Protein AF-A0AB74A624-F1 (afdb_monomer_lite)

Secondary structure (DSSP, 8-state):
--EEEEPSS-S-TT-EEEEEEEEEES-EEEEEEEEETTEEGGGGGGGEEEEEEES-SS--HHHHHH-TT--TT---TTEEEEEEEEE--TTT-TTSSPPEEEEEEEES-EEETTTTEEE---BHHHHHHHHHHHTS---GGGB-HHHHHHHHHHHT-EEE-TTS-EEES-B---PPPTTS-HHHHHHHHHHHTT-EEEEETTEEEEE-SS---S-S-EEEGGGB-S--EE-SS--GGG--SEEEEEEEETTTTTEEEEEEEEE-HHHHHHTTS--EEE--BTT---SSHHHHHHHHHHHHHHT---EEEEE-GGGGG--TT-EEEEEEGGGTEEEEEEEEEEEE-SSS-EEEEEEE--GGGG-----PPP--------SSS-PPPPEEEEEEEPSSTTT-SEEEEEEPPSS---EEEEEEEETTEEEEEEEEETT--EEEE--PPSEEEEEEEEEE-SS-BPPPEEEEEEE--PPPP-EEEEEE-SSEEEEEEE-SSS--TT-EEEEEEESSTT--TTTSEEEEEESSEEEESPPTT-EEEEEEEEEETTEEEEEEEEEEE-----HHHHHHTTTHHHHSHHHHHHHHHHHHHH--STTSHHHHHHHHHHHHHHHHHHHHHHHHHHHHHHHHHHHHHHHHHHTSB--TTS-B-TT-EEE-TTS-EEEESSPBPTT--S--TTTEEE--TTTHHHHHHHHHHHHHHHHHHHHHTTS--

Organism: NCBI:txid199201

Structure (mmCIF, N/CA/C/O backbone):
data_AF-A0AB74A624-F1
#
_entry.id   AF-A0AB74A624-F1
#
loop_
_atom_site.group_PDB
_atom_site.id
_atom_site.type_symbol
_atom_site.label_atom_id
_atom_site.label_alt_id
_atom_site.label_comp_id
_atom_site.label_asym_id
_atom_site.label_entity_id
_atom_site.label_seq_id
_atom_site.pdbx_PDB_ins_code
_atom_site.Cartn_x
_atom_site.Cartn_y
_atom_site.Cartn_z
_atom_site.occupancy
_atom_site.B_iso_or_equiv
_atom_site.auth_seq_id
_atom_site.auth_comp_id
_atom_site.auth_asym_id
_atom_site.auth_atom_id
_atom_site.pdbx_PDB_model_num
ATOM 1 N N . MET A 1 1 ? -18.462 10.517 29.630 1.00 73.31 1 MET A N 1
ATOM 2 C CA . MET A 1 1 ? -18.932 10.671 31.026 1.00 73.31 1 MET A CA 1
ATOM 3 C C . MET A 1 1 ? -20.356 11.205 31.012 1.00 73.31 1 MET A C 1
ATOM 5 O O . MET A 1 1 ? -20.598 12.168 30.298 1.00 73.31 1 MET A O 1
ATOM 9 N N . VAL A 1 2 ? -21.293 10.594 31.742 1.00 83.56 2 VAL A N 1
ATOM 10 C CA . VAL A 1 2 ? -22.702 11.052 31.775 1.00 83.56 2 VAL A CA 1
ATOM 11 C C . VAL A 1 2 ? -23.121 11.635 33.120 1.00 83.56 2 VAL A C 1
ATOM 13 O O . VAL A 1 2 ? -24.126 12.336 33.197 1.00 83.56 2 VAL A O 1
ATOM 16 N N . TRP A 1 3 ? -22.376 11.334 34.183 1.00 90.62 3 TRP A N 1
ATOM 17 C CA . TRP A 1 3 ? -22.693 11.786 35.529 1.00 90.62 3 TRP A CA 1
ATOM 18 C C . TRP A 1 3 ? -21.446 11.747 36.417 1.00 90.62 3 TRP A C 1
ATOM 20 O O . TRP A 1 3 ? -20.585 10.883 36.236 1.00 90.62 3 TRP A O 1
ATOM 30 N N . ALA A 1 4 ? -21.370 12.679 37.364 1.00 90.06 4 ALA A N 1
ATOM 31 C CA . ALA A 1 4 ? -20.321 12.760 38.367 1.00 90.06 4 ALA A CA 1
ATOM 32 C C . ALA A 1 4 ? -20.884 13.359 39.664 1.00 90.06 4 ALA A C 1
ATOM 34 O O . ALA A 1 4 ? -21.682 14.297 39.601 1.00 90.06 4 ALA A O 1
ATOM 35 N N . GLN A 1 5 ? -20.454 12.853 40.819 1.00 88.69 5 GLN A N 1
ATOM 36 C CA . GLN A 1 5 ? -20.733 13.470 42.117 1.00 88.69 5 GLN A CA 1
ATOM 37 C C . GLN A 1 5 ? -19.592 13.222 43.097 1.00 88.69 5 GLN A C 1
ATOM 39 O O . GLN A 1 5 ? -19.074 12.110 43.213 1.00 88.69 5 GLN A O 1
ATOM 44 N N . GLU A 1 6 ? -19.240 14.272 43.828 1.00 84.75 6 GLU A N 1
ATOM 45 C CA . GLU A 1 6 ? -18.307 14.221 44.946 1.00 84.75 6 GLU A CA 1
ATOM 46 C C . GLU A 1 6 ? -19.019 13.758 46.221 1.00 84.75 6 GLU A C 1
ATOM 48 O O . GLU A 1 6 ? -20.192 14.066 46.459 1.00 84.75 6 GLU A O 1
ATOM 53 N N . GLN A 1 7 ? -18.298 13.016 47.054 1.00 81.81 7 GLN A N 1
ATOM 54 C CA . GLN A 1 7 ? -18.735 12.674 48.398 1.00 81.81 7 GLN A CA 1
ATOM 55 C C . GLN A 1 7 ? -18.959 13.960 49.209 1.00 81.81 7 GLN A C 1
ATOM 57 O O . GLN A 1 7 ? -18.178 14.904 49.128 1.00 81.81 7 GLN A O 1
ATOM 62 N N . SER A 1 8 ? -20.018 14.015 50.020 1.00 71.44 8 SER A N 1
ATOM 63 C CA . SER A 1 8 ? -20.265 15.178 50.880 1.00 71.44 8 SER A CA 1
ATOM 64 C C . SER A 1 8 ? -19.114 15.370 51.882 1.00 71.44 8 SER A C 1
ATOM 66 O O . SER A 1 8 ? -18.874 14.494 52.714 1.00 71.44 8 SER A O 1
ATOM 68 N N . GLY A 1 9 ? -18.424 16.514 51.818 1.00 71.12 9 GLY A N 1
ATOM 69 C CA . GLY A 1 9 ? -17.194 16.762 52.577 1.00 71.12 9 GLY A CA 1
ATOM 70 C C . GLY A 1 9 ? -16.712 18.217 52.540 1.00 71.12 9 GLY A C 1
ATOM 71 O O . GLY A 1 9 ? -17.469 19.129 52.205 1.00 71.12 9 GLY A O 1
ATOM 72 N N . THR A 1 10 ? -15.455 18.436 52.939 1.00 70.12 10 THR A N 1
ATOM 73 C CA . THR A 1 10 ? -14.782 19.748 52.974 1.00 70.12 10 THR A CA 1
ATOM 74 C C . THR A 1 10 ? -13.927 20.031 51.734 1.00 70.12 10 THR A C 1
ATOM 76 O O . THR A 1 10 ? -13.263 21.065 51.697 1.00 70.12 10 THR A O 1
ATOM 79 N N . LEU A 1 11 ? -13.959 19.160 50.721 1.00 64.44 11 LEU A N 1
ATOM 80 C CA . LEU A 1 11 ? -13.135 19.199 49.507 1.00 64.44 11 LEU A CA 1
ATOM 81 C C . LEU A 1 11 ? -11.636 19.115 49.817 1.00 64.44 11 LEU A C 1
ATOM 83 O O . LEU A 1 11 ? -10.817 19.886 49.319 1.00 64.44 11 LEU A O 1
ATOM 87 N N . THR A 1 12 ? -11.287 18.184 50.704 1.00 67.31 12 THR A N 1
ATOM 88 C CA . THR A 1 12 ? -9.930 17.969 51.226 1.00 67.31 12 THR A CA 1
ATOM 89 C C . THR A 1 12 ? -9.326 16.624 50.800 1.00 67.31 12 THR A C 1
ATOM 91 O O . THR A 1 12 ? -9.980 15.791 50.176 1.00 67.31 12 THR A O 1
ATOM 94 N N . GLU A 1 13 ? -8.038 16.420 51.092 1.00 70.56 13 GLU A N 1
ATOM 95 C CA . GLU A 1 13 ? -7.289 15.205 50.746 1.00 70.56 13 GLU A CA 1
ATOM 96 C C . GLU A 1 13 ? -7.988 13.921 51.227 1.00 70.56 13 GLU A C 1
ATOM 98 O O . GLU A 1 13 ? -8.404 13.819 52.382 1.00 70.56 13 GLU A O 1
ATOM 103 N N . GLY A 1 14 ? -8.113 12.933 50.334 1.00 71.38 14 GLY A N 1
ATOM 104 C CA . GLY A 1 14 ? -8.756 11.651 50.629 1.00 71.38 14 GLY A CA 1
ATOM 105 C C . GLY A 1 14 ? -10.269 11.578 50.386 1.00 71.38 14 GLY A C 1
ATOM 106 O O . GLY A 1 14 ? -10.829 10.493 50.553 1.00 71.38 14 GLY A O 1
ATOM 107 N N . GLU A 1 15 ? -10.924 12.664 49.968 1.00 83.69 15 GLU A N 1
ATOM 108 C CA . GLU A 1 15 ? -12.334 12.639 49.548 1.00 83.69 15 GLU A CA 1
ATOM 109 C C . GLU A 1 15 ? -12.525 11.921 48.206 1.00 83.69 15 GLU A C 1
ATOM 111 O O . GLU A 1 15 ? -11.625 11.895 47.364 1.00 83.69 15 GLU A O 1
ATOM 116 N N . GLN A 1 16 ? -13.689 11.297 48.015 1.00 89.00 16 GLN A N 1
ATOM 117 C CA . GLN A 1 16 ? -13.980 10.503 46.823 1.00 89.00 16 GLN A CA 1
ATOM 118 C C . GLN A 1 16 ? -14.870 11.253 45.835 1.00 89.00 16 GLN A C 1
ATOM 120 O O . GLN A 1 16 ? -15.824 11.925 46.222 1.00 89.00 16 GLN A O 1
ATOM 125 N N . ILE A 1 17 ? -14.601 11.064 44.548 1.00 89.88 17 ILE A N 1
ATOM 126 C CA . ILE A 1 17 ? -15.510 11.414 43.461 1.00 89.88 17 ILE A CA 1
ATOM 127 C C . ILE A 1 17 ? -15.933 10.148 42.723 1.00 89.88 17 ILE A C 1
ATOM 129 O O . ILE A 1 17 ? -15.117 9.271 42.433 1.00 89.88 17 ILE A O 1
ATOM 133 N N . HIS A 1 18 ? -17.222 10.057 42.418 1.00 91.50 18 HIS A N 1
ATOM 134 C CA . HIS A 1 18 ? -17.811 8.954 41.675 1.00 91.50 18 HIS A CA 1
ATOM 135 C C . HIS A 1 18 ? -18.208 9.438 40.285 1.00 91.50 18 HIS A C 1
ATOM 137 O O . HIS A 1 18 ? -18.987 10.378 40.145 1.00 91.50 18 HIS A O 1
ATOM 143 N N . LEU A 1 19 ? -17.680 8.782 39.259 1.00 93.12 19 LEU A N 1
ATOM 144 C CA . LEU A 1 19 ? -17.902 9.067 37.848 1.00 93.12 19 LEU A CA 1
ATOM 145 C C . LEU A 1 19 ? -18.644 7.895 37.210 1.00 93.12 19 LEU A C 1
ATOM 147 O O . LEU A 1 19 ? -18.323 6.734 37.463 1.00 93.12 19 LEU A O 1
ATOM 151 N N . VAL A 1 20 ? -19.613 8.190 36.348 1.00 93.62 20 VAL A N 1
ATOM 152 C CA . VAL A 1 20 ? -20.346 7.176 35.584 1.00 93.62 20 VAL A CA 1
ATOM 153 C C . VAL A 1 20 ? -20.134 7.399 34.092 1.00 93.62 20 VAL A C 1
ATOM 155 O O . VAL A 1 20 ? -20.444 8.460 33.533 1.00 93.62 20 VAL A O 1
ATOM 158 N N . TYR A 1 21 ? -19.624 6.360 33.437 1.00 93.88 21 TYR A N 1
ATOM 159 C CA . TYR A 1 21 ? -19.387 6.299 32.002 1.00 93.88 21 TYR A CA 1
ATOM 160 C C . TYR A 1 21 ? -20.301 5.252 31.381 1.00 93.88 21 TYR A C 1
ATOM 162 O O . TYR A 1 21 ? -20.160 4.066 31.656 1.00 93.88 21 TYR A O 1
ATOM 170 N N . VAL A 1 22 ? -21.238 5.679 30.535 1.00 92.50 22 VAL A N 1
ATOM 171 C CA . VAL A 1 22 ? -22.002 4.746 29.697 1.00 92.50 22 VAL A CA 1
ATOM 172 C C . VAL A 1 22 ? -21.089 4.289 28.568 1.00 92.50 22 VAL A C 1
ATOM 174 O O . VAL A 1 22 ? -20.571 5.132 27.839 1.00 92.50 22 VAL A O 1
ATOM 177 N N . LEU A 1 23 ? -20.887 2.977 28.459 1.00 91.88 23 LEU A N 1
ATOM 178 C CA . LEU A 1 23 ? -20.044 2.373 27.430 1.00 91.88 23 LEU A CA 1
ATOM 179 C C . LEU A 1 23 ? -20.841 2.162 26.145 1.00 91.88 23 LEU A C 1
ATOM 181 O O . LEU A 1 23 ? -20.462 2.642 25.083 1.00 91.88 23 LEU A O 1
ATOM 185 N N . CYS A 1 24 ? -21.972 1.464 26.246 1.00 90.75 24 CYS A N 1
ATOM 186 C CA . CYS A 1 24 ? -22.847 1.206 25.112 1.00 90.75 24 CYS A CA 1
ATOM 187 C C . CYS A 1 24 ? -24.260 0.831 25.570 1.00 90.75 24 CYS A C 1
ATOM 189 O O . CYS A 1 24 ? -24.536 0.612 26.754 1.00 90.75 24 CYS A O 1
ATOM 191 N N . GLU A 1 25 ? -25.164 0.723 24.603 1.00 89.81 25 GLU A N 1
ATOM 192 C CA . GLU A 1 25 ? -26.437 0.039 24.806 1.00 89.81 25 GLU A CA 1
ATOM 193 C C . GLU A 1 25 ? -26.277 -1.488 24.780 1.00 89.81 25 GLU A C 1
ATOM 195 O O . GLU A 1 25 ? -25.408 -2.033 24.096 1.00 89.81 25 GLU A O 1
ATOM 200 N N . GLY A 1 26 ? -27.173 -2.175 25.483 1.00 89.44 26 GLY A N 1
ATOM 201 C CA . GLY A 1 26 ? -27.198 -3.626 25.610 1.00 89.44 26 GLY A CA 1
ATOM 202 C C . GLY A 1 26 ? -26.153 -4.179 26.573 1.00 89.44 26 GLY A C 1
ATOM 203 O O . GLY A 1 26 ? -25.456 -3.438 27.268 1.00 89.44 26 GLY A O 1
ATOM 204 N N . ALA A 1 27 ? -26.094 -5.507 26.635 1.00 91.62 27 ALA A N 1
ATOM 205 C CA . ALA A 1 27 ? -25.082 -6.224 27.393 1.00 91.62 27 ALA A CA 1
ATOM 206 C C . ALA A 1 2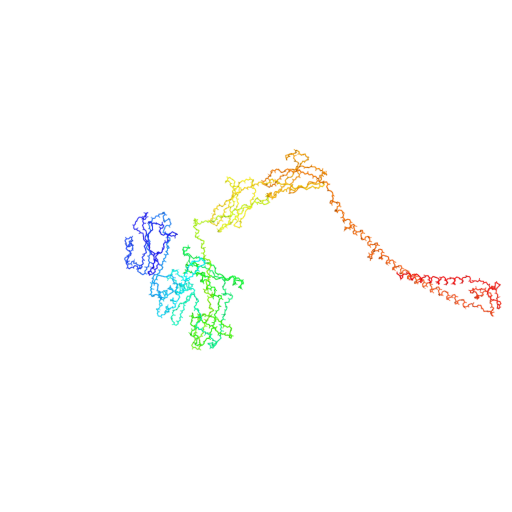7 ? -23.775 -6.307 26.594 1.00 91.62 27 ALA A C 1
ATOM 208 O O . ALA A 1 27 ? -23.797 -6.495 25.376 1.00 91.62 27 ALA A O 1
ATOM 209 N N . ILE A 1 28 ? -22.653 -6.179 27.298 1.00 93.62 28 ILE A N 1
ATOM 210 C CA . ILE A 1 28 ? -21.315 -6.423 26.757 1.00 93.62 28 ILE A CA 1
ATOM 211 C C . ILE A 1 28 ? -20.756 -7.733 27.294 1.00 93.62 28 ILE A C 1
ATOM 213 O O . ILE A 1 28 ? -21.184 -8.210 28.346 1.00 93.62 28 ILE A O 1
ATOM 217 N N . ASP A 1 29 ? -19.790 -8.294 26.579 1.00 94.75 29 ASP A N 1
ATOM 218 C CA . ASP A 1 29 ? -19.087 -9.497 27.003 1.00 94.75 29 ASP A CA 1
ATOM 219 C C . ASP A 1 29 ? -18.128 -9.222 28.166 1.00 94.75 29 ASP A C 1
ATOM 221 O O . ASP A 1 29 ? -18.052 -10.003 29.115 1.00 94.75 29 ASP A O 1
ATOM 225 N N . GLY A 1 30 ? -17.422 -8.090 28.129 1.00 93.12 30 GLY A N 1
ATOM 226 C CA . GLY A 1 30 ? -16.500 -7.733 29.197 1.00 93.12 30 GLY A CA 1
ATOM 227 C C . GLY A 1 30 ? -15.768 -6.417 28.981 1.00 93.12 30 GLY A C 1
ATOM 228 O O . GLY A 1 30 ? -15.732 -5.862 27.886 1.00 93.12 30 GLY A O 1
ATOM 229 N N . LEU A 1 31 ? -15.164 -5.929 30.060 1.00 93.50 31 LEU A N 1
ATOM 230 C CA . LEU A 1 31 ? -14.242 -4.801 30.050 1.00 93.50 31 LEU A CA 1
ATOM 231 C C . LEU A 1 31 ? -12.822 -5.352 30.185 1.00 93.50 31 LEU A C 1
ATOM 233 O O . LEU A 1 31 ? -12.541 -6.052 31.155 1.00 93.50 31 LEU A O 1
ATOM 237 N N . GLU A 1 32 ? -11.962 -5.070 29.210 1.00 91.69 32 GLU A N 1
ATOM 238 C CA . GLU A 1 32 ? -10.592 -5.591 29.180 1.00 91.69 32 GLU A CA 1
ATOM 239 C C . GLU A 1 32 ? -9.625 -4.659 29.896 1.00 91.69 32 GLU A C 1
ATOM 241 O O . GLU A 1 32 ? -8.830 -5.122 30.710 1.00 91.69 32 GLU A O 1
ATOM 246 N N . ASN A 1 33 ? -9.713 -3.351 29.631 1.00 90.94 33 ASN A N 1
ATOM 247 C CA . ASN A 1 33 ? -8.829 -2.378 30.262 1.00 90.94 33 ASN A CA 1
ATOM 248 C C . ASN A 1 33 ? -9.468 -0.993 30.429 1.00 90.94 33 ASN A C 1
ATOM 250 O O . ASN A 1 33 ? -10.399 -0.623 29.707 1.00 90.94 33 ASN A O 1
ATOM 254 N N . ILE A 1 34 ? -8.943 -0.214 31.378 1.00 92.62 34 ILE A N 1
ATOM 255 C CA . ILE A 1 34 ? -9.300 1.195 31.594 1.00 92.62 34 ILE A CA 1
ATOM 256 C C . ILE A 1 34 ? -8.013 2.002 31.725 1.00 92.62 34 ILE A C 1
ATOM 258 O O . ILE A 1 34 ? -7.175 1.687 32.569 1.00 92.62 34 ILE A O 1
ATOM 262 N N . TYR A 1 35 ? -7.908 3.081 30.957 1.00 89.56 35 TYR A N 1
ATOM 263 C CA . TYR A 1 35 ? -6.810 4.037 31.049 1.00 89.56 35 TYR A CA 1
ATOM 264 C C . TYR A 1 35 ? -7.303 5.355 31.646 1.00 89.56 35 TYR A C 1
ATOM 266 O O . TYR A 1 35 ? -8.347 5.868 31.240 1.00 89.56 35 TYR A O 1
ATOM 274 N N . LEU A 1 36 ? -6.539 5.895 32.595 1.00 86.69 36 LEU A N 1
ATOM 275 C CA . LEU A 1 36 ? -6.690 7.237 33.152 1.00 86.69 36 LEU A CA 1
ATOM 276 C C . LEU A 1 36 ? -5.503 8.081 32.665 1.00 86.69 36 LEU A C 1
ATOM 278 O O . LEU A 1 36 ? -4.393 7.985 33.183 1.00 86.69 36 LEU A O 1
ATOM 282 N N . GLY A 1 37 ? -5.730 8.886 31.629 1.00 85.06 37 GLY A N 1
ATOM 283 C CA . GLY A 1 37 ? -4.675 9.511 30.840 1.00 85.06 37 GLY A CA 1
ATOM 284 C C . GLY A 1 37 ? -3.928 8.463 30.013 1.00 85.06 37 GLY A C 1
ATOM 285 O O . GLY A 1 37 ? -4.515 7.793 29.156 1.00 85.06 37 GLY A O 1
ATOM 286 N N . GLU A 1 38 ? -2.632 8.325 30.274 1.00 82.31 38 GLU A N 1
ATOM 287 C CA . GLU A 1 38 ? -1.742 7.358 29.613 1.00 82.31 38 GLU A CA 1
ATOM 288 C C . GLU A 1 38 ? -1.444 6.126 30.484 1.00 82.31 38 GLU A C 1
ATOM 290 O O . GLU A 1 38 ? -0.819 5.179 30.015 1.00 82.31 38 GLU A O 1
ATOM 295 N N . GLU A 1 39 ? -1.911 6.102 31.735 1.00 84.00 39 GLU A N 1
ATOM 296 C CA . GLU A 1 39 ? -1.671 4.997 32.663 1.00 84.00 39 GLU A CA 1
ATOM 297 C C . GLU A 1 39 ? -2.906 4.100 32.821 1.00 84.00 39 GLU A C 1
ATOM 299 O O . GLU A 1 39 ? -4.048 4.565 32.807 1.00 84.00 39 GLU A O 1
ATOM 304 N N . GLU A 1 40 ? -2.688 2.799 33.012 1.00 88.00 40 GLU A N 1
ATOM 305 C CA . GLU A 1 40 ? -3.759 1.864 33.369 1.00 88.00 40 GLU A CA 1
ATOM 306 C C . GLU A 1 40 ? -4.318 2.173 34.759 1.00 88.00 40 GLU A C 1
ATOM 308 O O . GLU A 1 40 ? -3.571 2.464 35.690 1.00 88.00 40 GLU A O 1
ATOM 313 N N . ILE A 1 41 ? -5.629 2.011 34.953 1.00 88.88 41 ILE A N 1
ATOM 314 C CA . ILE A 1 41 ? -6.291 2.292 36.238 1.00 88.88 41 ILE A CA 1
ATOM 315 C C . ILE A 1 41 ? -5.666 1.528 37.420 1.00 88.88 41 ILE A C 1
ATOM 317 O O . ILE A 1 41 ? -5.707 1.998 38.556 1.00 88.88 41 ILE A O 1
ATOM 321 N N . GLY A 1 42 ? -5.048 0.369 37.160 1.00 87.50 42 GLY A N 1
ATOM 322 C CA . GLY A 1 42 ? -4.340 -0.422 38.165 1.00 87.50 42 GLY A CA 1
ATOM 323 C C . GLY A 1 42 ? -3.121 0.281 38.780 1.00 87.50 42 GLY A C 1
ATOM 324 O O . GLY A 1 42 ? -2.818 0.028 39.947 1.00 87.50 42 GLY A O 1
ATOM 325 N N . SER A 1 43 ? -2.454 1.200 38.063 1.00 88.50 43 SER A N 1
ATOM 326 C CA . SER A 1 43 ? -1.285 1.948 38.571 1.00 88.50 43 SER A CA 1
ATOM 327 C C . SER A 1 43 ? -1.641 2.905 39.718 1.00 88.50 43 SER A C 1
ATOM 329 O O . SER A 1 43 ? -0.789 3.279 40.533 1.00 88.50 43 SER A O 1
ATOM 331 N N . PHE A 1 44 ? -2.920 3.275 39.818 1.00 85.94 44 PHE A N 1
ATOM 332 C CA . PHE A 1 44 ? -3.438 4.193 40.825 1.00 85.94 44 PHE A CA 1
ATOM 333 C C . PHE A 1 44 ? -3.722 3.507 42.168 1.00 85.94 44 PHE A C 1
ATOM 335 O O . PHE A 1 44 ? -3.936 4.199 43.161 1.00 85.94 44 PHE A O 1
ATOM 342 N N . GLY A 1 45 ? -3.682 2.173 42.255 1.00 89.12 45 GLY A N 1
ATOM 343 C CA . GLY A 1 45 ? -3.823 1.442 43.519 1.00 89.12 45 GLY A CA 1
ATOM 344 C C . GLY A 1 45 ? -5.103 1.804 44.283 1.00 89.12 45 GLY A C 1
ATOM 345 O O . GLY A 1 45 ? -6.202 1.694 43.756 1.00 89.12 45 GLY A O 1
ATOM 346 N N . GLU A 1 46 ? -4.978 2.255 45.536 1.00 87.81 46 GLU A N 1
ATOM 347 C CA . GLU A 1 46 ? -6.138 2.660 46.353 1.00 87.81 46 GLU A CA 1
ATOM 348 C C . GLU A 1 46 ? -6.810 3.969 45.894 1.00 87.81 46 GLU A C 1
ATOM 350 O O . GLU A 1 46 ? -7.886 4.314 46.389 1.00 87.81 46 GLU A O 1
ATOM 355 N N . PHE A 1 47 ? -6.178 4.717 44.982 1.00 88.06 47 PHE A N 1
ATOM 356 C CA . PHE A 1 47 ? -6.657 6.022 44.533 1.00 88.06 47 PHE A CA 1
ATOM 357 C C . PHE A 1 47 ? -7.673 5.942 43.394 1.00 88.06 47 PHE A C 1
ATOM 359 O O . PHE A 1 47 ? -8.365 6.927 43.139 1.00 88.06 47 PHE A O 1
ATOM 366 N N . ALA A 1 48 ? -7.804 4.787 42.738 1.00 92.50 48 ALA A N 1
ATOM 367 C CA . ALA A 1 48 ? -8.825 4.547 41.729 1.00 92.50 48 ALA A CA 1
ATOM 368 C C . ALA A 1 48 ? -9.421 3.146 41.884 1.00 92.50 48 ALA A C 1
ATOM 370 O O . ALA A 1 48 ? -8.719 2.160 42.073 1.00 92.50 48 ALA A O 1
ATOM 371 N N . SER A 1 49 ? -10.741 3.043 41.776 1.00 93.12 49 SER A N 1
ATOM 372 C CA . SER A 1 49 ? -11.441 1.760 41.708 1.00 93.12 49 SER A CA 1
ATOM 373 C C . SER A 1 49 ? -12.576 1.844 40.705 1.00 93.12 49 SER A C 1
ATOM 375 O O . SER A 1 49 ? -13.085 2.931 40.429 1.00 93.12 49 SER A O 1
ATOM 377 N N . TYR A 1 50 ? -12.996 0.707 40.162 1.00 94.94 50 TYR A N 1
ATOM 378 C CA . TYR A 1 50 ? -14.097 0.670 39.214 1.00 94.94 50 TYR A CA 1
ATOM 379 C C . TYR A 1 50 ? -15.023 -0.522 39.446 1.00 94.94 50 TYR A C 1
ATOM 381 O O . TYR A 1 50 ? -14.675 -1.495 40.110 1.00 94.94 50 TYR A O 1
ATOM 389 N N . GLU A 1 51 ? -16.227 -0.417 38.902 1.00 95.06 51 GLU A N 1
ATOM 390 C CA . GLU A 1 51 ? -17.202 -1.496 38.807 1.00 95.06 51 GLU A CA 1
ATOM 391 C C . GLU A 1 51 ? -17.820 -1.436 37.408 1.00 95.06 51 GLU A C 1
ATOM 393 O O . GLU A 1 51 ? -18.253 -0.367 36.973 1.00 95.06 51 GLU A O 1
ATOM 398 N N . LEU A 1 52 ? -17.853 -2.569 36.702 1.00 94.81 52 LEU A N 1
ATOM 399 C CA . LEU A 1 52 ? -18.622 -2.718 35.470 1.00 94.81 52 LEU A CA 1
ATOM 400 C C . LEU A 1 52 ? -20.045 -3.161 35.824 1.00 94.81 52 LEU A C 1
ATOM 402 O O . LEU A 1 52 ? -20.235 -4.186 36.476 1.00 94.81 52 LEU A O 1
ATOM 406 N N . ILE A 1 53 ? -21.039 -2.416 35.350 1.00 94.69 53 ILE A N 1
ATOM 407 C CA . ILE A 1 53 ? -22.453 -2.737 35.501 1.00 94.69 53 ILE A CA 1
ATOM 408 C C . ILE A 1 53 ? -23.026 -3.029 34.110 1.00 94.69 53 ILE A C 1
ATOM 410 O O . ILE A 1 53 ? -23.068 -2.153 33.245 1.00 94.69 53 ILE A O 1
ATOM 414 N N . VAL A 1 54 ? -23.494 -4.261 33.901 1.00 93.44 54 VAL A N 1
ATOM 415 C CA . VAL A 1 54 ? -24.017 -4.736 32.610 1.00 93.44 54 VAL A CA 1
ATOM 416 C C . VAL A 1 54 ? -25.533 -4.884 32.687 1.00 93.44 54 VAL A C 1
ATOM 418 O O . VAL A 1 54 ? -26.030 -5.702 33.457 1.00 93.44 54 VAL A O 1
ATOM 421 N N . ASN A 1 55 ? -26.259 -4.099 31.886 1.00 90.56 55 ASN A N 1
ATOM 422 C CA . ASN A 1 55 ? -27.720 -4.133 31.742 1.00 90.56 55 ASN A CA 1
ATOM 423 C C . ASN A 1 55 ? -28.494 -4.341 33.069 1.00 90.56 55 ASN A C 1
ATOM 425 O O . ASN A 1 55 ? -29.223 -5.327 33.225 1.00 90.56 55 ASN A O 1
ATOM 429 N N . PRO A 1 56 ? -28.336 -3.438 34.051 1.00 92.88 56 PRO A N 1
ATOM 430 C CA . PRO A 1 56 ? -28.888 -3.633 35.384 1.00 92.88 56 PRO A CA 1
ATOM 431 C C . PRO A 1 56 ? -30.418 -3.544 35.400 1.00 92.88 56 PRO A C 1
ATOM 433 O O . PRO A 1 56 ? -31.036 -2.708 34.733 1.00 92.88 56 PRO A O 1
ATOM 436 N N . THR A 1 57 ? -31.038 -4.374 36.237 1.00 93.12 57 THR A N 1
ATOM 437 C CA . THR A 1 57 ? -32.484 -4.347 36.511 1.00 93.12 57 THR A CA 1
ATOM 438 C C . THR A 1 57 ? -32.840 -3.526 37.750 1.00 93.12 57 THR A C 1
ATOM 440 O O . THR A 1 57 ? -33.972 -3.046 37.864 1.00 93.12 57 THR A O 1
ATOM 443 N N . GLU A 1 58 ? -31.870 -3.331 38.643 1.00 93.50 58 GLU A N 1
ATOM 444 C CA . GLU A 1 58 ? -31.989 -2.629 39.922 1.00 93.50 58 GLU A CA 1
ATOM 445 C C . GLU A 1 58 ? -30.981 -1.478 40.014 1.00 93.50 58 GLU A C 1
ATOM 447 O O . GLU A 1 58 ? -29.963 -1.465 39.322 1.00 93.50 58 GLU A O 1
ATOM 452 N N . VAL A 1 59 ? -31.271 -0.489 40.862 1.00 93.19 59 VAL A N 1
ATOM 453 C CA . VAL A 1 59 ? -30.379 0.658 41.078 1.00 93.19 59 VAL A CA 1
ATOM 454 C C . VAL A 1 59 ? -29.055 0.196 41.695 1.00 93.19 59 VAL A C 1
ATOM 456 O O . VAL A 1 59 ? -29.050 -0.639 42.598 1.00 93.19 59 VAL A O 1
ATOM 459 N N . ASN A 1 60 ? -27.926 0.748 41.235 1.00 92.81 60 ASN A N 1
ATOM 460 C CA . ASN A 1 60 ? -26.617 0.410 41.793 1.00 92.81 60 ASN A CA 1
ATOM 461 C C . ASN A 1 60 ? -26.558 0.802 43.283 1.00 92.81 60 ASN A C 1
ATOM 463 O O . ASN A 1 60 ? -26.641 1.980 43.641 1.00 92.81 60 ASN A O 1
ATOM 467 N N . ALA A 1 61 ? -26.423 -0.205 44.150 1.00 92.44 61 ALA A N 1
ATOM 468 C CA . ALA A 1 61 ? -26.476 -0.027 45.598 1.00 92.44 61 ALA A CA 1
ATOM 469 C C . ALA A 1 61 ? -25.330 0.849 46.127 1.00 92.44 61 ALA A C 1
ATOM 471 O O . ALA A 1 61 ? -25.526 1.606 47.076 1.00 92.44 61 ALA A O 1
ATOM 472 N N . PHE A 1 62 ? -24.153 0.779 45.498 1.00 91.62 62 PHE A N 1
ATOM 473 C CA . PHE A 1 62 ? -22.995 1.570 45.899 1.00 91.62 62 PHE A CA 1
ATOM 474 C C . PHE A 1 62 ? -23.200 3.057 45.601 1.00 91.62 62 PHE A C 1
ATOM 476 O O . PHE A 1 62 ? -23.007 3.881 46.491 1.00 91.62 62 PHE A O 1
ATOM 483 N N . LEU A 1 63 ? -23.627 3.408 44.386 1.00 90.69 63 LEU A N 1
ATOM 484 C CA . LEU A 1 63 ? -23.932 4.795 44.026 1.00 90.69 63 LEU A CA 1
ATOM 485 C C . LEU A 1 63 ? -25.054 5.349 44.904 1.00 90.69 63 LEU A C 1
ATOM 487 O O . LEU A 1 63 ? -24.923 6.434 45.450 1.00 90.69 63 LEU A O 1
ATOM 491 N N . LYS A 1 64 ? -26.110 4.568 45.151 1.00 90.81 64 LYS A N 1
ATOM 492 C CA . LYS A 1 64 ? -27.197 4.975 46.052 1.00 90.81 64 LYS A CA 1
ATOM 493 C C . LYS A 1 64 ? -26.729 5.240 47.491 1.00 90.81 64 LYS A C 1
ATOM 495 O O . LYS A 1 64 ? -27.282 6.104 48.163 1.00 90.81 64 LYS A O 1
ATOM 500 N N . ALA A 1 65 ? -25.750 4.482 47.984 1.00 89.56 65 ALA A N 1
ATOM 501 C CA . ALA A 1 65 ? -25.239 4.635 49.344 1.00 89.56 65 ALA A CA 1
ATOM 502 C C . ALA A 1 65 ? -24.251 5.804 49.493 1.00 89.56 65 ALA A C 1
ATOM 504 O O . ALA A 1 65 ? -24.207 6.418 50.556 1.00 89.56 65 ALA A O 1
ATOM 505 N N . ASN A 1 66 ? -23.465 6.100 48.453 1.00 87.50 66 ASN A N 1
ATOM 506 C CA . ASN A 1 66 ? -22.363 7.067 48.521 1.00 87.50 66 ASN A CA 1
ATOM 507 C C . ASN A 1 66 ? -22.665 8.404 47.823 1.00 87.50 66 ASN A C 1
ATOM 509 O O . ASN A 1 66 ? -21.920 9.365 47.999 1.00 87.50 66 ASN A O 1
ATOM 513 N N . CYS A 1 67 ? -23.750 8.494 47.050 1.00 87.81 67 CYS A N 1
ATOM 514 C CA . CYS A 1 67 ? -24.085 9.665 46.247 1.00 87.81 67 CYS A CA 1
ATOM 515 C C . CYS A 1 67 ? -25.507 10.150 46.550 1.00 87.81 67 CYS A C 1
ATOM 517 O O . CYS A 1 67 ? -26.485 9.466 46.249 1.00 87.81 67 CYS A O 1
ATOM 519 N N . GLN A 1 68 ? -25.631 11.348 47.129 1.00 85.50 68 GLN A N 1
ATOM 520 C CA . GLN A 1 68 ? -26.915 11.878 47.600 1.00 85.50 68 GLN A CA 1
ATOM 521 C C . GLN A 1 68 ? -27.910 12.151 46.462 1.00 85.50 68 GLN A C 1
ATOM 523 O O . GLN A 1 68 ? -29.119 12.011 46.658 1.00 85.50 68 GLN A O 1
ATOM 528 N N . ASP A 1 69 ? -27.418 12.520 45.278 1.00 89.62 69 ASP A N 1
ATOM 529 C CA . ASP A 1 69 ? -28.274 12.875 44.143 1.00 89.62 69 ASP A CA 1
ATOM 530 C C . ASP A 1 69 ? -28.645 11.671 43.268 1.00 89.62 69 ASP A C 1
ATOM 532 O O . ASP A 1 69 ? -29.434 11.824 42.329 1.00 89.62 69 ASP A O 1
ATOM 536 N N . TRP A 1 70 ? -28.119 10.475 43.569 1.00 90.50 70 TRP A N 1
ATOM 537 C CA . TRP A 1 70 ? -28.424 9.255 42.825 1.00 90.50 70 TRP A CA 1
ATOM 538 C C . TRP A 1 70 ? -29.783 8.670 43.239 1.00 90.50 70 TRP A C 1
ATOM 540 O O . TRP A 1 70 ? -29.983 8.190 44.354 1.00 90.50 70 TRP A O 1
ATOM 550 N N . LYS A 1 71 ? -30.750 8.710 42.321 1.00 90.56 71 LYS A N 1
ATOM 551 C CA . LYS A 1 71 ? -32.157 8.349 42.544 1.00 90.56 71 LYS A CA 1
ATOM 552 C C . LYS A 1 71 ? -32.437 6.888 42.205 1.00 90.56 71 LYS A C 1
ATOM 554 O O . LYS A 1 71 ? -31.832 6.313 41.306 1.00 90.56 71 LYS A O 1
ATOM 559 N N . ASP A 1 72 ? -33.493 6.339 42.804 1.00 90.00 72 ASP A N 1
ATOM 560 C CA . ASP A 1 72 ? -33.999 4.986 42.509 1.00 90.00 72 ASP A CA 1
ATOM 561 C C . ASP A 1 72 ? -34.413 4.772 41.044 1.00 90.00 72 ASP A C 1
ATOM 563 O O . ASP A 1 72 ? -34.468 3.641 40.565 1.00 90.00 72 ASP A O 1
ATOM 567 N N . SER A 1 73 ? -34.700 5.852 40.314 1.00 91.19 73 SER A N 1
ATOM 568 C CA . SER A 1 73 ? -35.004 5.797 38.883 1.00 91.19 73 SER A CA 1
ATOM 569 C C . SER A 1 73 ? -33.758 5.700 37.991 1.00 91.19 73 SER A C 1
ATOM 571 O O . SER A 1 73 ? -33.884 5.315 36.828 1.00 91.19 73 SER A O 1
ATOM 573 N N . GLN A 1 74 ? -32.561 6.013 38.501 1.00 90.94 74 GLN A N 1
ATOM 574 C CA . GLN A 1 74 ? -31.298 6.005 37.751 1.00 90.94 74 GLN A CA 1
ATOM 575 C C . GLN A 1 74 ? -30.676 4.604 37.742 1.00 90.94 74 GLN A C 1
ATOM 577 O O . GLN A 1 74 ? -29.619 4.346 38.309 1.00 90.94 74 GLN A O 1
ATOM 582 N N . ILE A 1 75 ? -31.379 3.672 37.104 1.00 91.25 75 ILE A N 1
ATOM 583 C CA . ILE A 1 75 ? -30.964 2.266 37.023 1.00 91.25 75 ILE A CA 1
ATOM 584 C C . ILE A 1 75 ? -29.958 2.059 35.885 1.00 91.25 75 ILE A C 1
ATOM 586 O O . ILE A 1 75 ? -28.956 1.379 36.072 1.00 91.25 75 ILE A O 1
ATOM 590 N N . GLY A 1 76 ? -30.207 2.670 34.720 1.00 89.56 76 GLY A N 1
ATOM 591 C CA . GLY A 1 76 ? -29.439 2.414 33.494 1.00 89.56 76 GLY A CA 1
ATOM 592 C C . GLY A 1 76 ? -29.911 1.175 32.720 1.00 89.56 76 GLY A C 1
ATOM 593 O O . GLY A 1 76 ? -29.100 0.482 32.118 1.00 89.56 76 GLY A O 1
ATOM 594 N N . ARG A 1 77 ? -31.218 0.872 32.743 1.00 91.50 77 ARG A N 1
ATOM 595 C CA . ARG A 1 77 ? -31.800 -0.278 32.024 1.00 91.50 77 ARG A CA 1
ATOM 596 C C . ARG A 1 77 ? -31.461 -0.229 30.534 1.00 91.50 77 ARG A C 1
ATOM 598 O O . ARG A 1 77 ? -31.636 0.811 29.904 1.00 91.50 77 ARG A O 1
ATOM 605 N N . GLY A 1 78 ? -31.047 -1.362 29.972 1.00 90.31 78 GLY A N 1
ATOM 606 C CA . GLY A 1 78 ? -30.673 -1.469 28.563 1.00 90.31 78 GLY A CA 1
ATOM 607 C C . GLY A 1 78 ? -29.312 -0.860 28.229 1.00 90.31 78 GLY A C 1
ATOM 608 O O . GLY A 1 78 ? -28.990 -0.763 27.049 1.00 90.31 78 GLY A O 1
ATOM 609 N N . LEU A 1 79 ? -28.519 -0.452 29.224 1.00 92.31 79 LEU A N 1
ATOM 610 C CA . LEU A 1 79 ? -27.182 0.110 29.044 1.00 92.31 79 LEU A CA 1
ATOM 611 C C . LEU A 1 79 ? -26.148 -0.702 29.824 1.00 92.31 79 LEU A C 1
ATOM 613 O O . LEU A 1 79 ? -26.446 -1.257 30.883 1.00 92.31 79 LEU A O 1
ATOM 617 N N . SER A 1 80 ? -24.918 -0.703 29.327 1.00 94.25 80 SER A N 1
ATOM 618 C CA . SER A 1 80 ? -23.740 -1.101 30.094 1.00 94.25 80 SER A CA 1
ATOM 619 C C . SER A 1 80 ? -22.936 0.145 30.442 1.00 94.25 80 SER A C 1
ATOM 621 O O . SER A 1 80 ? -22.644 0.972 29.573 1.00 94.25 80 SER A O 1
ATOM 623 N N . TYR A 1 81 ? -22.604 0.311 31.718 1.00 94.62 81 TYR A N 1
ATOM 624 C CA . TYR A 1 81 ? -21.847 1.460 32.204 1.00 94.62 81 TYR A CA 1
ATOM 625 C C . TYR A 1 81 ? -20.806 1.046 33.234 1.00 94.62 81 TYR A C 1
ATOM 627 O O . TYR A 1 81 ? -20.945 0.041 33.926 1.00 94.62 81 TYR A O 1
ATOM 635 N N . VAL A 1 82 ? -19.760 1.853 33.346 1.00 95.75 82 VAL A N 1
ATOM 636 C CA . VAL A 1 82 ? -18.713 1.693 34.348 1.00 95.75 82 VAL A CA 1
ATOM 637 C C . VAL A 1 82 ? -18.837 2.819 35.354 1.00 95.75 82 VAL A C 1
ATOM 639 O O . VAL A 1 82 ? -18.930 3.997 34.995 1.00 95.75 82 VAL A O 1
ATOM 642 N N . ARG A 1 83 ? -18.834 2.443 36.628 1.00 94.00 83 ARG A N 1
ATOM 643 C CA . ARG A 1 83 ? -18.642 3.367 37.737 1.00 94.00 83 ARG A CA 1
ATOM 644 C C . ARG A 1 83 ? -17.155 3.417 38.054 1.00 94.00 83 ARG A C 1
ATOM 646 O O . ARG A 1 83 ? -16.584 2.383 38.379 1.00 94.00 83 ARG A O 1
ATOM 653 N N . ILE A 1 84 ? -16.558 4.600 38.032 1.00 94.69 84 ILE A N 1
ATOM 654 C CA . ILE A 1 84 ? -15.188 4.841 38.494 1.00 94.69 84 ILE A CA 1
ATOM 655 C C . ILE A 1 84 ? -15.254 5.689 39.759 1.00 94.69 84 ILE A C 1
ATOM 657 O O . ILE A 1 84 ? -15.946 6.700 39.794 1.00 94.69 84 ILE A O 1
ATOM 661 N N . THR A 1 85 ? -14.538 5.282 40.796 1.00 93.00 85 THR A N 1
ATOM 662 C CA . THR A 1 85 ? -14.358 6.058 42.021 1.00 93.00 85 THR A CA 1
ATOM 663 C C . THR A 1 85 ? -12.901 6.481 42.109 1.00 93.00 85 THR A C 1
ATOM 665 O O . THR A 1 85 ? -12.026 5.615 42.144 1.00 93.00 85 THR A O 1
ATOM 668 N N . LEU A 1 86 ? -12.647 7.787 42.175 1.00 91.50 86 LEU A N 1
ATOM 669 C CA . LEU A 1 86 ? -11.313 8.354 42.371 1.00 91.50 86 LEU A CA 1
ATOM 670 C C . LEU A 1 86 ? -11.227 8.979 43.764 1.00 91.50 86 LEU A C 1
ATOM 672 O O . LEU A 1 86 ? -12.141 9.686 44.182 1.00 91.50 86 LEU A O 1
ATOM 676 N N . LYS A 1 87 ? -10.135 8.726 44.483 1.00 90.12 87 LYS A N 1
ATOM 677 C CA . LYS A 1 87 ? -9.843 9.317 45.795 1.00 90.12 87 LYS A CA 1
ATOM 678 C C . LYS A 1 87 ? -8.843 10.453 45.606 1.00 90.12 87 LYS A C 1
ATOM 680 O O . LYS A 1 87 ? -7.737 10.217 45.128 1.00 90.12 87 LYS A O 1
ATOM 685 N N . TYR A 1 88 ? -9.220 11.673 45.973 1.00 83.94 88 TYR A N 1
ATOM 686 C CA . TYR A 1 88 ? -8.426 12.867 45.709 1.00 83.94 88 TYR A CA 1
ATOM 687 C C . TYR A 1 88 ? -7.034 12.795 46.355 1.00 83.94 88 TYR A C 1
ATOM 689 O O . TYR A 1 88 ? -6.894 12.569 47.560 1.00 83.94 88 TYR A O 1
ATOM 697 N N . SER A 1 89 ? -6.013 13.024 45.527 1.00 80.50 89 SER A N 1
ATOM 698 C CA . SER A 1 89 ? -4.602 13.152 45.888 1.00 80.50 89 SER A CA 1
ATOM 699 C C . SER A 1 89 ? -3.939 14.098 44.890 1.00 80.50 89 SER A C 1
ATOM 701 O O . SER A 1 89 ? -3.981 13.853 43.683 1.00 80.50 89 SER A O 1
ATOM 703 N N . ALA A 1 90 ? -3.309 15.166 45.383 1.00 74.81 90 ALA A N 1
ATOM 704 C CA . ALA A 1 90 ? -2.615 16.136 44.532 1.00 74.81 90 ALA A CA 1
ATOM 705 C C . ALA A 1 90 ? -1.382 15.535 43.828 1.00 74.81 90 ALA A C 1
ATOM 707 O O . ALA A 1 90 ? -0.966 16.034 42.787 1.00 74.81 90 ALA A O 1
ATOM 708 N N . GLU A 1 91 ? -0.813 14.460 44.382 1.00 77.00 91 GLU A N 1
ATOM 709 C CA . GLU A 1 91 ? 0.313 13.735 43.786 1.00 77.00 91 GLU A CA 1
ATOM 710 C C . GLU A 1 91 ? -0.139 12.851 42.618 1.00 77.00 91 GLU A C 1
ATOM 712 O O . GLU A 1 91 ? 0.518 12.819 41.581 1.00 77.00 91 GLU A O 1
ATOM 717 N N . LYS A 1 92 ? -1.272 12.151 42.767 1.00 76.94 92 LYS A N 1
ATOM 718 C CA . LYS A 1 92 ? -1.798 11.239 41.736 1.00 76.94 92 LYS A CA 1
ATOM 719 C C . LYS A 1 92 ? -2.640 11.932 40.671 1.00 76.94 92 LYS A C 1
ATOM 721 O O . LYS A 1 92 ? -2.715 11.442 39.550 1.00 76.94 92 LYS A O 1
ATOM 726 N N . PHE A 1 93 ? -3.242 13.070 41.000 1.00 80.75 93 PHE A N 1
ATOM 727 C CA . PHE A 1 93 ? -4.104 13.835 40.099 1.00 80.75 93 PHE A CA 1
ATOM 728 C C . PHE A 1 93 ? -3.663 15.311 40.016 1.00 80.75 93 PHE A C 1
ATOM 730 O O . PHE A 1 93 ? -4.460 16.210 40.298 1.00 80.75 93 PHE A O 1
ATOM 737 N N . PRO A 1 94 ? -2.403 15.604 39.627 1.00 74.88 94 PRO A N 1
ATOM 738 C CA . PRO A 1 94 ? -1.844 16.963 39.656 1.00 74.88 94 PRO A CA 1
ATOM 739 C C . PRO A 1 94 ? -2.529 17.926 38.675 1.00 74.88 94 PRO A C 1
ATOM 741 O O . PRO A 1 94 ? -2.488 19.141 38.860 1.00 74.88 94 PRO A O 1
ATOM 744 N N . SER A 1 95 ? -3.164 17.390 37.631 1.00 79.94 95 SER A N 1
ATOM 745 C CA . SER A 1 95 ? -3.887 18.147 36.601 1.00 79.94 95 SER A CA 1
ATOM 746 C C . SER A 1 95 ? -5.409 17.987 36.695 1.00 79.94 95 SER A C 1
ATOM 748 O O . SER A 1 95 ? -6.121 18.353 35.764 1.00 79.94 95 SER A O 1
ATOM 750 N N . GLY A 1 96 ? -5.918 17.459 37.814 1.00 81.38 96 GLY A N 1
ATOM 751 C CA . GLY A 1 96 ? -7.334 17.138 37.992 1.00 81.38 96 GLY A CA 1
ATOM 752 C C . GLY A 1 96 ? -7.699 15.742 37.481 1.00 81.38 96 GLY A C 1
ATOM 753 O O . GLY A 1 96 ? -6.857 14.846 37.447 1.00 81.38 96 GLY A O 1
ATOM 754 N N . ILE A 1 97 ? -8.973 15.549 37.128 1.00 83.56 97 ILE A N 1
ATOM 755 C CA . ILE A 1 97 ? -9.512 14.256 36.679 1.00 83.56 97 ILE A CA 1
ATOM 756 C C . ILE A 1 97 ? -8.906 13.902 35.308 1.00 83.56 97 ILE A C 1
ATOM 758 O O . ILE A 1 97 ? -9.123 14.659 34.359 1.00 83.56 97 ILE A O 1
ATOM 762 N N . PRO A 1 98 ? -8.178 12.777 35.176 1.00 84.75 98 PRO A N 1
ATOM 763 C CA . PRO A 1 98 ? -7.598 12.362 33.901 1.00 84.75 98 PRO A CA 1
ATOM 764 C C . PRO A 1 98 ? -8.665 11.974 32.871 1.00 84.75 98 PRO A C 1
ATOM 766 O O . PRO A 1 98 ? -9.758 11.524 33.232 1.00 84.75 98 PRO A O 1
ATOM 769 N N . ASP A 1 99 ? -8.326 12.082 31.584 1.00 87.56 99 ASP A N 1
ATOM 770 C CA . ASP A 1 99 ? -9.178 11.553 30.517 1.00 87.56 99 ASP A CA 1
ATOM 771 C C . ASP A 1 99 ? -9.321 10.032 30.648 1.00 87.56 99 ASP A C 1
ATOM 773 O O . ASP A 1 99 ? -8.361 9.337 30.969 1.00 87.56 99 ASP A O 1
ATOM 777 N N . THR A 1 100 ? -10.526 9.503 30.448 1.00 89.62 100 THR A N 1
ATOM 778 C CA . THR A 1 100 ? -10.817 8.087 30.704 1.00 89.62 100 THR A CA 1
ATOM 779 C C . THR A 1 100 ? -11.127 7.359 29.406 1.00 89.62 100 THR A C 1
ATOM 781 O O . THR A 1 100 ? -12.115 7.671 28.738 1.00 89.62 100 THR A O 1
ATOM 784 N N . ARG A 1 101 ? -10.336 6.329 29.092 1.00 90.94 101 ARG A N 1
ATOM 785 C CA . ARG A 1 101 ? -10.515 5.470 27.911 1.00 90.94 101 ARG A CA 1
ATOM 786 C C . ARG A 1 101 ? -10.776 4.026 28.325 1.00 90.94 101 ARG A C 1
ATOM 788 O O . ARG A 1 101 ? -10.271 3.567 29.348 1.00 90.94 101 ARG A O 1
ATOM 795 N N . PHE A 1 102 ? -11.561 3.312 27.523 1.00 91.94 102 PHE A N 1
ATOM 796 C CA . PHE A 1 102 ? -11.995 1.944 27.808 1.00 91.94 102 PHE A CA 1
ATOM 797 C C . PHE A 1 102 ? -11.665 1.032 26.634 1.00 91.94 102 PHE A C 1
ATOM 799 O O . PHE A 1 102 ? -12.005 1.350 25.497 1.00 91.94 102 PHE A O 1
ATOM 806 N N . VAL A 1 103 ? -11.076 -0.122 26.934 1.00 92.00 103 VAL A N 1
ATOM 807 C CA . VAL A 1 103 ? -10.951 -1.241 25.998 1.00 92.00 103 VAL A CA 1
ATOM 808 C C . VAL A 1 103 ? -11.965 -2.286 26.425 1.00 92.00 103 VAL A C 1
ATOM 810 O O . VAL A 1 103 ? -11.942 -2.751 27.566 1.00 92.00 103 VAL A O 1
ATOM 813 N N . LEU A 1 104 ? -12.902 -2.610 25.541 1.00 92.06 104 LEU A N 1
ATOM 814 C CA . LEU A 1 104 ? -14.028 -3.483 25.850 1.00 92.06 104 LEU A CA 1
ATOM 815 C C . LEU A 1 104 ? -14.178 -4.572 24.797 1.00 92.06 104 LEU A C 1
ATOM 817 O O . LEU A 1 104 ? -14.000 -4.330 23.606 1.00 92.06 104 LEU A O 1
ATOM 821 N N . ARG A 1 105 ? -14.604 -5.750 25.249 1.00 92.81 105 ARG A N 1
ATOM 822 C CA . ARG A 1 105 ? -15.237 -6.729 24.375 1.00 92.81 105 ARG A CA 1
ATOM 823 C C . ARG A 1 105 ? -16.686 -6.315 24.235 1.00 92.81 105 ARG A C 1
ATOM 825 O O . ARG A 1 105 ? -17.382 -6.163 25.238 1.00 92.81 105 ARG A O 1
ATOM 832 N N . GLY A 1 106 ? -17.093 -6.072 22.993 1.00 90.50 106 GLY A N 1
ATOM 833 C CA . GLY A 1 106 ? -18.394 -5.520 22.638 1.00 90.50 106 GLY A CA 1
ATOM 834 C C . GLY A 1 106 ? -19.577 -6.406 23.027 1.00 90.50 106 GLY A C 1
ATOM 835 O O . GLY A 1 106 ? -19.580 -7.125 24.022 1.00 90.50 106 GLY A O 1
ATOM 836 N N . ARG A 1 107 ? -20.645 -6.337 22.241 1.00 91.50 107 ARG A N 1
ATOM 837 C CA . ARG A 1 107 ? -21.874 -7.057 22.572 1.00 91.50 107 ARG A CA 1
ATOM 838 C C . ARG A 1 107 ? -21.684 -8.574 22.535 1.00 91.50 107 ARG A C 1
ATOM 840 O O . ARG A 1 107 ? -21.008 -9.098 21.654 1.00 91.50 107 ARG A O 1
ATOM 847 N N . ASN A 1 108 ? -22.335 -9.271 23.463 1.00 91.31 108 ASN A N 1
ATOM 848 C CA . ASN A 1 108 ? -22.330 -10.735 23.561 1.00 91.31 108 ASN A CA 1
ATOM 849 C C . ASN A 1 108 ? -23.616 -11.392 23.031 1.00 91.31 108 ASN A C 1
ATOM 851 O O . ASN A 1 108 ? -23.849 -12.577 23.260 1.00 91.31 108 ASN A O 1
ATOM 855 N N . ASP A 1 109 ? -24.456 -10.629 22.331 1.00 92.50 109 ASP A N 1
ATOM 856 C CA . ASP A 1 109 ? -25.732 -11.075 21.773 1.00 92.50 109 ASP A CA 1
ATOM 857 C C . ASP A 1 109 ? -25.712 -11.199 20.237 1.00 92.50 109 ASP A C 1
ATOM 859 O O . ASP A 1 109 ? -26.750 -11.089 19.582 1.00 92.50 109 ASP A O 1
ATOM 863 N N . ILE A 1 110 ? -24.537 -11.430 19.642 1.00 95.25 110 ILE A N 1
ATOM 864 C CA . ILE A 1 110 ? -24.381 -11.537 18.188 1.00 95.25 110 ILE A CA 1
ATOM 865 C C . ILE A 1 110 ? -24.796 -12.943 17.745 1.00 95.25 110 ILE A C 1
ATOM 867 O O . ILE A 1 110 ? -24.181 -13.940 18.122 1.00 95.25 110 ILE A O 1
ATOM 871 N N . TYR A 1 111 ? -25.854 -13.014 16.940 1.00 96.38 111 TYR A N 1
ATOM 872 C CA . TYR A 1 111 ? -26.407 -14.269 16.434 1.00 96.38 111 TYR A CA 1
ATOM 873 C C . TYR A 1 111 ? -25.527 -14.892 15.345 1.00 96.38 111 TYR A C 1
ATOM 875 O O . TYR A 1 111 ? -25.289 -14.262 14.312 1.00 96.38 111 TYR A O 1
ATOM 883 N N . ASP A 1 112 ? -25.124 -16.150 15.535 1.00 97.12 112 ASP A N 1
ATOM 884 C CA . ASP A 1 112 ? -24.438 -16.949 14.518 1.00 97.12 112 ASP A CA 1
ATOM 885 C C . ASP A 1 112 ? -25.412 -17.954 13.859 1.00 97.12 112 ASP A C 1
ATOM 887 O O . ASP A 1 112 ? -25.813 -18.930 14.504 1.00 97.12 112 ASP A O 1
ATOM 891 N N . PRO A 1 113 ? -25.773 -17.786 12.570 1.00 96.31 113 PRO A N 1
ATOM 892 C CA . PRO A 1 113 ? -26.690 -18.685 11.870 1.00 96.31 113 PRO A CA 1
ATOM 893 C C . PRO A 1 113 ? -26.140 -20.103 11.663 1.00 96.31 113 PRO A C 1
ATOM 895 O O . PRO A 1 113 ? -26.913 -21.009 11.365 1.00 96.31 113 PRO A O 1
ATOM 898 N N . ARG A 1 114 ? -24.830 -20.327 11.831 1.00 96.31 114 ARG A N 1
ATOM 899 C CA . ARG A 1 114 ? -24.214 -21.661 11.729 1.00 96.31 114 ARG A CA 1
ATOM 900 C C . ARG A 1 114 ? -24.509 -22.521 12.951 1.00 96.31 114 ARG A C 1
ATOM 902 O O . ARG A 1 114 ? -24.606 -23.739 12.837 1.00 96.31 114 ARG A O 1
ATOM 909 N N . THR A 1 115 ? -24.623 -21.891 14.122 1.00 95.50 115 THR A N 1
ATOM 910 C CA . THR A 1 115 ? -24.791 -22.589 15.407 1.00 95.50 115 THR A CA 1
ATOM 911 C C . THR A 1 115 ? -26.150 -22.345 16.057 1.00 95.50 115 THR A C 1
ATOM 913 O O . THR A 1 115 ? -26.559 -23.120 16.917 1.00 95.50 115 THR A O 1
ATOM 916 N N . GLY A 1 116 ? -26.857 -21.284 15.656 1.00 94.00 116 GLY A N 1
ATOM 917 C CA . GLY A 1 116 ? -28.127 -20.863 16.243 1.00 94.00 116 GLY A CA 1
ATOM 918 C C . GLY A 1 116 ? -27.993 -20.159 17.598 1.00 94.00 116 GLY A C 1
ATOM 919 O O . GLY A 1 116 ? -29.012 -19.883 18.229 1.00 94.00 116 GLY A O 1
ATOM 920 N N . ASN A 1 117 ? -26.769 -19.864 18.046 1.00 94.50 117 ASN A N 1
ATOM 921 C CA . ASN A 1 117 ? -26.499 -19.243 19.340 1.00 94.50 117 ASN A CA 1
ATOM 922 C C . ASN A 1 117 ? -26.175 -17.753 19.200 1.00 94.50 117 ASN A C 1
ATOM 924 O O . ASN A 1 117 ? -25.655 -17.308 18.178 1.00 94.50 117 ASN A O 1
ATOM 928 N N . ASN A 1 118 ? -26.438 -17.003 20.269 1.00 94.12 118 ASN A N 1
ATOM 929 C CA . ASN A 1 118 ? -25.953 -15.637 20.430 1.00 94.12 118 ASN A CA 1
ATOM 930 C C . ASN A 1 118 ? -24.662 -15.672 21.250 1.00 94.12 118 ASN A C 1
ATOM 932 O O . ASN A 1 118 ? -24.659 -16.233 22.348 1.00 94.12 118 ASN A O 1
ATOM 936 N N . ILE A 1 119 ? -23.583 -15.114 20.709 1.00 93.50 119 ILE A N 1
ATOM 937 C CA . ILE A 1 119 ? -22.254 -15.132 21.325 1.00 93.50 119 ILE A CA 1
ATOM 938 C C . ILE A 1 119 ? -21.558 -13.781 21.168 1.00 93.50 119 ILE A C 1
ATOM 940 O O . ILE A 1 119 ? -21.949 -12.950 20.350 1.00 93.50 119 ILE A O 1
ATOM 944 N N . TYR A 1 120 ? -20.482 -13.576 21.924 1.00 94.56 120 TYR A N 1
ATOM 945 C CA . TYR A 1 120 ? -19.457 -12.612 21.542 1.00 94.56 120 TYR A CA 1
ATOM 946 C C . TYR A 1 120 ? -18.614 -13.180 20.396 1.00 94.56 120 TYR A C 1
ATOM 948 O O . TYR A 1 120 ? -18.217 -14.346 20.415 1.00 94.56 120 TYR A O 1
ATOM 956 N N . THR A 1 121 ? -18.341 -12.354 19.392 1.00 95.75 121 THR A N 1
ATOM 957 C CA . THR A 1 121 ? -17.503 -12.701 18.242 1.00 95.75 121 THR A CA 1
ATOM 958 C C . THR A 1 121 ? -16.953 -11.430 17.609 1.00 95.75 121 THR A C 1
ATOM 960 O O . THR A 1 121 ? -17.604 -10.389 17.668 1.00 95.75 121 THR A O 1
ATOM 963 N N . ALA A 1 122 ? -15.783 -11.522 16.980 1.00 95.44 122 ALA A N 1
ATOM 964 C CA . ALA A 1 122 ? -15.193 -10.461 16.159 1.00 95.44 122 ALA A CA 1
ATOM 965 C C . ALA A 1 122 ? -15.382 -10.716 14.646 1.00 95.44 122 ALA A C 1
ATOM 967 O O . ALA A 1 122 ? -14.771 -10.053 13.815 1.00 95.44 122 ALA A O 1
ATOM 968 N N . ASN A 1 123 ? -16.196 -11.712 14.269 1.00 96.81 123 ASN A N 1
ATOM 969 C CA . ASN A 1 123 ? -16.449 -12.080 12.876 1.00 96.81 123 ASN A CA 1
ATOM 970 C C . ASN A 1 123 ? -17.284 -11.006 12.151 1.00 96.81 123 ASN A C 1
ATOM 972 O O . ASN A 1 123 ? -18.450 -10.778 12.488 1.00 96.81 123 ASN A O 1
ATOM 976 N N . THR A 1 124 ? -16.703 -10.396 11.114 1.00 97.44 124 THR A N 1
ATOM 977 C CA . THR A 1 124 ? -17.301 -9.277 10.368 1.00 97.44 124 THR A CA 1
ATOM 978 C C . THR A 1 124 ? -18.660 -9.615 9.753 1.00 97.44 124 THR A C 1
ATOM 980 O O . THR A 1 124 ? -19.585 -8.806 9.815 1.00 97.44 124 THR A O 1
ATOM 983 N N . ALA A 1 125 ? -18.834 -10.818 9.194 1.00 97.62 125 ALA A N 1
ATOM 984 C CA . ALA A 1 125 ? -20.104 -11.216 8.583 1.00 97.62 125 ALA A CA 1
ATOM 985 C C . ALA A 1 125 ? -21.249 -11.260 9.608 1.00 97.62 125 ALA A C 1
ATOM 987 O O . ALA A 1 125 ? -22.378 -10.854 9.315 1.00 97.62 125 ALA A O 1
ATOM 988 N N . LEU A 1 126 ? -20.948 -11.707 10.829 1.00 97.38 126 LEU A N 1
ATOM 989 C CA . LEU A 1 126 ? -21.915 -11.760 11.924 1.00 97.38 126 LEU A CA 1
ATOM 990 C C . LEU A 1 126 ? -22.226 -10.365 12.482 1.00 97.38 126 LEU A C 1
ATOM 992 O O . LEU A 1 126 ? -23.367 -10.102 12.863 1.00 97.38 126 LEU A O 1
ATOM 996 N N . HIS A 1 127 ? -21.259 -9.443 12.467 1.00 96.69 127 HIS A N 1
ATOM 997 C CA . HIS A 1 127 ? -21.495 -8.033 12.808 1.00 96.69 127 HIS A CA 1
ATOM 998 C C . HIS A 1 127 ? -22.442 -7.356 11.820 1.00 96.69 127 HIS A C 1
ATOM 1000 O O . HIS A 1 127 ? -23.386 -6.691 12.248 1.00 96.69 127 HIS A O 1
ATOM 1006 N N . ILE A 1 128 ? -22.256 -7.583 10.515 1.00 97.19 128 ILE A N 1
ATOM 1007 C CA . ILE A 1 128 ? -23.161 -7.071 9.473 1.00 97.19 128 ILE A CA 1
ATOM 1008 C C . ILE A 1 128 ? -24.572 -7.637 9.673 1.00 97.19 128 ILE A C 1
ATOM 1010 O O . ILE A 1 128 ? -25.550 -6.885 9.650 1.00 97.19 128 ILE A O 1
ATOM 1014 N N . LEU A 1 129 ? -24.695 -8.946 9.926 1.00 97.06 129 LEU A N 1
ATOM 1015 C CA . LEU A 1 129 ? -25.985 -9.585 10.197 1.00 97.06 129 LEU A CA 1
ATOM 1016 C C . LEU A 1 129 ? -26.680 -8.973 11.420 1.00 97.06 129 LEU A C 1
ATOM 1018 O O . LEU A 1 129 ? -27.865 -8.635 11.363 1.00 97.06 129 LEU A O 1
ATOM 1022 N N . TRP A 1 130 ? -25.944 -8.805 12.520 1.00 95.31 130 TRP A N 1
ATOM 1023 C CA . TRP A 1 130 ? -26.460 -8.168 13.727 1.00 95.31 130 TRP A CA 1
ATOM 1024 C C . TRP A 1 130 ? -26.908 -6.729 13.455 1.00 95.31 130 TRP A C 1
ATOM 1026 O O . TRP A 1 130 ? -27.988 -6.332 13.894 1.00 95.31 130 TRP A O 1
ATOM 1036 N N . TYR A 1 131 ? -26.133 -5.957 12.689 1.00 95.38 131 TYR A N 1
ATOM 1037 C CA . TYR A 1 131 ? -26.474 -4.574 12.363 1.00 95.38 131 TYR A CA 1
ATOM 1038 C C . TYR A 1 131 ? -27.754 -4.489 11.522 1.00 95.38 131 TYR A C 1
ATOM 1040 O O . TYR A 1 131 ? -28.632 -3.672 11.805 1.00 95.38 131 TYR A O 1
ATOM 1048 N N . LEU A 1 132 ? -27.926 -5.375 10.537 1.00 95.94 132 LEU A N 1
ATOM 1049 C CA . LEU A 1 132 ? -29.144 -5.421 9.725 1.00 95.94 132 LEU A CA 1
ATOM 1050 C C . LEU A 1 132 ? -30.385 -5.745 10.556 1.00 95.94 132 LEU A C 1
ATOM 1052 O O . LEU A 1 132 ? -31.388 -5.032 10.471 1.00 95.94 132 LEU A O 1
ATOM 1056 N N . ARG A 1 133 ? -30.305 -6.786 11.387 1.00 94.69 133 ARG A N 1
ATOM 1057 C CA . ARG A 1 133 ? -31.427 -7.232 12.221 1.00 94.69 133 ARG A CA 1
ATOM 1058 C C . ARG A 1 133 ? -31.774 -6.201 13.292 1.00 94.69 133 ARG A C 1
ATOM 1060 O O . ARG A 1 133 ? -32.929 -5.815 13.427 1.00 94.69 133 ARG A O 1
ATOM 1067 N N . THR A 1 134 ? -30.772 -5.702 14.012 1.00 91.88 134 THR A N 1
ATOM 1068 C CA . THR A 1 134 ? -30.978 -4.884 15.216 1.00 91.88 134 THR A CA 1
ATOM 1069 C C . THR A 1 134 ? -31.070 -3.387 14.917 1.00 91.88 134 THR A C 1
ATOM 1071 O O . THR A 1 134 ? -31.873 -2.685 15.528 1.00 91.88 134 THR A O 1
ATOM 1074 N N . ARG A 1 135 ? -30.257 -2.860 13.989 1.00 91.62 135 ARG A N 1
ATOM 1075 C CA . ARG A 1 135 ? -30.173 -1.410 13.714 1.00 91.62 135 ARG A CA 1
ATOM 1076 C C . ARG A 1 135 ? -30.955 -0.978 12.487 1.00 91.62 135 ARG A C 1
ATOM 1078 O O . ARG A 1 135 ? -31.568 0.092 12.509 1.00 91.62 135 ARG A O 1
ATOM 1085 N N . CYS A 1 136 ? -30.966 -1.797 11.441 1.00 93.38 136 CYS A N 1
ATOM 1086 C CA . CYS A 1 136 ? -31.795 -1.549 10.262 1.00 93.38 136 CYS A CA 1
ATOM 1087 C C . CYS A 1 136 ? -33.213 -2.120 10.396 1.00 93.38 136 CYS A C 1
ATOM 1089 O O . CYS A 1 136 ? -34.065 -1.757 9.588 1.00 93.38 136 CYS A O 1
ATOM 1091 N N . ASN A 1 137 ? -33.479 -2.936 11.426 1.00 94.56 137 ASN A N 1
ATOM 1092 C CA . ASN A 1 137 ? -34.773 -3.575 11.674 1.00 94.56 137 ASN A CA 1
ATOM 1093 C C . ASN A 1 137 ? -35.256 -4.390 10.459 1.00 94.56 137 ASN A C 1
ATOM 1095 O O . ASN A 1 137 ? -36.428 -4.335 10.086 1.00 94.56 137 ASN A O 1
ATOM 1099 N N . VAL A 1 138 ? -34.323 -5.094 9.809 1.00 95.12 138 VAL A N 1
ATOM 1100 C CA . VAL A 1 138 ? -34.618 -5.996 8.693 1.00 95.12 138 VAL A CA 1
ATOM 1101 C C . VAL A 1 138 ? -35.226 -7.285 9.259 1.00 95.12 138 VAL A C 1
ATOM 1103 O O . VAL A 1 138 ? -34.578 -7.927 10.090 1.00 95.12 138 VAL A O 1
ATOM 1106 N N . PRO A 1 139 ? -36.443 -7.670 8.836 1.00 95.44 139 PRO A N 1
ATOM 1107 C CA . PRO A 1 139 ? -37.069 -8.922 9.248 1.00 95.44 139 PRO A CA 1
ATOM 1108 C C . PRO A 1 139 ? -36.264 -10.158 8.828 1.00 95.44 139 PRO A C 1
ATOM 1110 O O . PRO A 1 139 ? -35.645 -10.177 7.766 1.00 95.44 139 PRO A O 1
ATOM 1113 N N . ASP A 1 140 ? -36.318 -11.222 9.632 1.00 95.00 140 ASP A N 1
ATOM 1114 C CA . ASP A 1 140 ? -35.574 -12.463 9.369 1.00 95.00 140 ASP A CA 1
ATOM 1115 C C . ASP A 1 140 ? -35.981 -13.136 8.036 1.00 95.00 140 ASP A C 1
ATOM 1117 O O . ASP A 1 140 ? -35.154 -13.779 7.395 1.00 95.00 140 ASP A O 1
ATOM 1121 N N . ASP A 1 141 ? -37.221 -12.965 7.562 1.00 95.31 141 ASP A N 1
ATOM 1122 C CA . ASP A 1 141 ? -37.700 -13.481 6.267 1.00 95.31 141 ASP A CA 1
ATOM 1123 C C . ASP A 1 141 ? -37.190 -12.686 5.049 1.00 95.31 141 ASP A C 1
ATOM 1125 O O . ASP A 1 141 ? -37.241 -13.179 3.912 1.00 95.31 141 ASP A O 1
ATOM 1129 N N . GLU A 1 142 ? -36.638 -11.494 5.288 1.00 95.88 142 GLU A N 1
ATOM 1130 C CA . GLU A 1 142 ? -35.887 -10.696 4.321 1.00 95.88 142 GLU A CA 1
ATOM 1131 C C . GLU A 1 142 ? -34.379 -11.002 4.348 1.00 95.88 142 GLU A C 1
ATOM 1133 O O . GLU A 1 142 ? -33.618 -10.308 3.681 1.00 95.88 142 GLU A O 1
ATOM 1138 N N . ILE A 1 143 ? -33.906 -12.025 5.069 1.00 95.75 143 ILE A N 1
ATOM 1139 C CA . ILE A 1 143 ? -32.474 -12.356 5.178 1.00 95.75 143 ILE A CA 1
ATOM 1140 C C . ILE A 1 143 ? -32.205 -13.782 4.690 1.00 95.75 143 ILE A C 1
ATOM 1142 O O . ILE A 1 143 ? -32.865 -14.742 5.084 1.00 95.75 143 ILE A O 1
ATOM 1146 N N . ILE A 1 144 ? -31.186 -13.949 3.844 1.00 94.62 144 ILE A N 1
ATOM 1147 C CA . ILE A 1 144 ? -30.697 -15.263 3.410 1.00 94.62 144 ILE A CA 1
ATOM 1148 C C . ILE A 1 144 ? -29.563 -15.707 4.342 1.00 94.62 144 ILE A C 1
ATOM 1150 O O . ILE A 1 144 ? -28.383 -15.557 4.019 1.00 94.62 144 ILE A O 1
ATOM 1154 N N . PHE A 1 145 ? -29.916 -16.261 5.507 1.00 95.25 145 PHE A N 1
ATOM 1155 C CA . PHE A 1 145 ? -28.961 -16.653 6.558 1.00 95.25 145 PHE A CA 1
ATOM 1156 C C . PHE A 1 145 ? -27.837 -17.588 6.086 1.00 95.25 145 PHE A C 1
ATOM 1158 O O . PHE A 1 145 ? -26.720 -17.484 6.584 1.00 95.25 145 PHE A O 1
ATOM 1165 N N . GLU A 1 146 ? -28.093 -18.450 5.100 1.00 94.38 146 GLU A N 1
ATOM 1166 C CA . GLU A 1 146 ? -27.089 -19.353 4.514 1.00 94.38 146 GLU A CA 1
ATOM 1167 C C . GLU A 1 146 ? -25.894 -18.593 3.916 1.00 94.38 146 GLU A C 1
ATOM 1169 O O . GLU A 1 146 ? -24.749 -19.013 4.064 1.00 94.38 146 GLU A O 1
ATOM 1174 N N . THR A 1 147 ? -26.138 -17.431 3.301 1.00 93.25 147 THR A N 1
ATOM 1175 C CA . THR A 1 147 ? -25.065 -16.602 2.724 1.00 93.25 147 THR A CA 1
ATOM 1176 C C . THR A 1 147 ? -24.225 -15.934 3.808 1.00 93.25 147 THR A C 1
ATOM 1178 O O . THR A 1 147 ? -23.004 -15.902 3.702 1.00 93.25 147 THR A O 1
ATOM 1181 N N . PHE A 1 148 ? -24.848 -15.507 4.912 1.00 96.19 148 PHE A N 1
ATOM 1182 C CA . PHE A 1 148 ? -24.131 -14.996 6.083 1.00 96.19 148 PHE A CA 1
ATOM 1183 C C . PHE A 1 148 ? -23.342 -16.097 6.794 1.00 96.19 148 PHE A C 1
ATOM 1185 O O . PHE A 1 148 ? -22.232 -15.843 7.242 1.00 96.19 148 PHE A O 1
ATOM 1192 N N . ALA A 1 149 ? -23.870 -17.322 6.857 1.00 96.19 149 ALA A N 1
ATOM 1193 C CA . ALA A 1 149 ? -23.150 -18.484 7.368 1.00 96.19 149 ALA A CA 1
ATOM 1194 C C . ALA A 1 149 ? -21.918 -18.813 6.506 1.00 96.19 149 ALA A C 1
ATOM 1196 O O . ALA A 1 149 ? -20.830 -19.022 7.039 1.00 96.19 149 ALA A O 1
ATOM 1197 N N . SER A 1 150 ? -22.068 -18.802 5.177 1.00 94.50 150 SER A N 1
ATOM 1198 C CA . SER A 1 150 ? -20.950 -18.984 4.245 1.00 94.50 150 SER A CA 1
ATOM 1199 C C . SER A 1 150 ? -19.909 -17.871 4.386 1.00 94.50 150 SER A C 1
ATOM 1201 O O . SER A 1 150 ? -18.720 -18.155 4.495 1.00 94.50 150 SER A O 1
ATOM 1203 N N . ALA A 1 151 ? -20.341 -16.609 4.445 1.00 95.50 151 ALA A N 1
ATOM 1204 C CA . ALA A 1 151 ? -19.458 -15.465 4.655 1.00 95.50 151 ALA A CA 1
ATOM 1205 C C . ALA A 1 151 ? -18.756 -15.517 6.022 1.00 95.50 151 ALA A C 1
ATOM 1207 O O . ALA A 1 151 ? -17.584 -15.165 6.122 1.00 95.50 151 ALA A O 1
ATOM 1208 N N . ALA A 1 152 ? -19.432 -15.998 7.069 1.00 96.81 152 ALA A N 1
ATOM 1209 C CA . ALA A 1 152 ? -18.831 -16.187 8.384 1.00 96.81 152 ALA A CA 1
ATOM 1210 C C . ALA A 1 152 ? -17.743 -17.268 8.361 1.00 96.81 152 ALA A C 1
ATOM 1212 O O . ALA A 1 152 ? -16.712 -17.075 8.998 1.00 96.81 152 ALA A O 1
ATOM 1213 N N . ASN A 1 153 ? -17.925 -18.350 7.594 1.00 96.56 153 ASN A N 1
ATOM 1214 C CA . ASN A 1 153 ? -16.867 -19.341 7.374 1.00 96.56 153 ASN A CA 1
ATOM 1215 C C . ASN A 1 153 ? -15.659 -18.726 6.663 1.00 96.56 153 ASN A C 1
ATOM 1217 O O . ASN A 1 153 ? -14.547 -18.941 7.124 1.00 96.56 153 ASN A O 1
ATOM 1221 N N . VAL A 1 154 ? -15.879 -17.907 5.626 1.00 95.25 154 VAL A N 1
ATOM 1222 C CA . VAL A 1 154 ? -14.804 -17.161 4.943 1.00 95.25 154 VAL A CA 1
ATOM 1223 C C . VAL A 1 154 ? -14.059 -16.247 5.919 1.00 95.25 154 VAL A C 1
ATOM 1225 O O . VAL A 1 154 ? -12.833 -16.226 5.935 1.00 95.25 154 VAL A O 1
ATOM 1228 N N . CYS A 1 155 ? -14.778 -15.512 6.772 1.00 95.88 155 CYS A N 1
ATOM 1229 C CA . CYS A 1 155 ? -14.165 -14.644 7.783 1.00 95.88 155 CYS A CA 1
ATOM 1230 C C . CYS A 1 155 ? -13.338 -15.431 8.822 1.00 95.88 155 CYS A C 1
ATOM 1232 O O . CYS A 1 155 ? -12.391 -14.873 9.375 1.00 95.88 155 CYS A O 1
ATOM 1234 N N . ASP A 1 156 ? -13.696 -16.694 9.087 1.00 96.12 156 ASP A N 1
ATOM 1235 C CA . ASP A 1 156 ? -13.023 -17.616 10.018 1.00 96.12 156 ASP A CA 1
ATOM 1236 C C . ASP A 1 156 ? -11.958 -18.508 9.339 1.00 96.12 156 ASP A C 1
ATOM 1238 O O . ASP A 1 156 ? -11.482 -19.489 9.918 1.00 96.12 156 ASP A O 1
ATOM 1242 N N . GLU A 1 157 ? -11.577 -18.212 8.095 1.00 93.81 157 GLU A N 1
ATOM 1243 C CA . GLU A 1 157 ? -10.447 -18.891 7.469 1.00 93.81 157 GLU A CA 1
ATOM 1244 C C . GLU A 1 157 ? -9.140 -18.463 8.142 1.00 93.81 157 GLU A C 1
ATOM 1246 O O . GLU A 1 157 ? -8.849 -17.274 8.284 1.00 93.81 157 GLU A O 1
ATOM 1251 N N . ALA A 1 158 ? -8.342 -19.447 8.554 1.00 92.25 158 ALA A N 1
ATOM 1252 C CA . ALA A 1 158 ? -7.030 -19.214 9.136 1.00 92.25 158 ALA A CA 1
ATOM 1253 C C . ALA A 1 158 ? -6.011 -18.896 8.035 1.00 92.25 158 ALA A C 1
ATOM 1255 O O . ALA A 1 158 ? -5.804 -19.700 7.125 1.00 92.25 158 ALA A O 1
ATOM 1256 N N . LEU A 1 159 ? -5.348 -17.748 8.154 1.00 89.25 159 LEU A N 1
ATOM 1257 C CA . LEU A 1 159 ? -4.300 -17.291 7.250 1.00 89.25 159 LEU A CA 1
ATOM 1258 C C . LEU A 1 159 ? -2.975 -17.186 7.999 1.00 89.25 159 LEU A C 1
ATOM 1260 O O . LEU A 1 159 ? -2.931 -16.741 9.146 1.00 89.25 159 LEU A O 1
ATOM 1264 N N . THR A 1 160 ? -1.892 -17.605 7.347 1.00 88.75 160 THR A N 1
ATOM 1265 C CA . THR A 1 160 ? -0.534 -17.471 7.880 1.00 88.75 160 THR A CA 1
ATOM 1266 C C . THR A 1 160 ? 0.054 -16.141 7.434 1.00 88.75 160 THR A C 1
ATOM 1268 O O . THR A 1 160 ? 0.189 -15.886 6.241 1.00 88.75 160 THR A O 1
ATOM 1271 N N . ASN A 1 161 ? 0.413 -15.308 8.402 1.00 86.38 161 ASN A N 1
ATOM 1272 C CA . ASN A 1 161 ? 1.029 -14.010 8.184 1.00 86.38 161 ASN A CA 1
ATOM 1273 C C . ASN A 1 161 ? 2.507 -14.130 7.796 1.00 86.38 161 ASN A C 1
ATOM 1275 O O . ASN A 1 161 ? 3.139 -15.168 8.000 1.00 86.38 161 ASN A O 1
ATOM 1279 N N . ALA A 1 162 ? 3.083 -13.039 7.285 1.00 80.25 162 ALA A N 1
ATOM 1280 C CA . ALA A 1 162 ? 4.491 -12.983 6.893 1.00 80.25 162 ALA A CA 1
ATOM 1281 C C . ALA A 1 162 ? 5.466 -13.237 8.063 1.00 80.25 162 ALA A C 1
ATOM 1283 O O . ALA A 1 162 ? 6.578 -13.713 7.838 1.00 80.25 162 ALA A O 1
ATOM 1284 N N . ASP A 1 163 ? 5.052 -12.965 9.305 1.00 81.06 163 ASP A N 1
ATOM 1285 C CA . ASP A 1 163 ? 5.807 -13.271 10.531 1.00 81.06 163 ASP A CA 1
ATOM 1286 C C . ASP A 1 163 ? 5.623 -14.718 11.038 1.00 81.06 163 ASP A C 1
ATOM 1288 O O . ASP A 1 163 ? 6.212 -15.105 12.049 1.00 81.06 163 ASP A O 1
ATOM 1292 N N . GLY A 1 164 ? 4.808 -15.528 10.353 1.00 83.44 164 GLY A N 1
ATOM 1293 C CA . GLY A 1 164 ? 4.459 -16.896 10.738 1.00 83.44 164 GLY A CA 1
ATOM 1294 C C . GLY A 1 164 ? 3.327 -17.011 11.766 1.00 83.44 164 GLY A C 1
ATOM 1295 O O . GLY A 1 164 ? 2.946 -18.132 12.113 1.00 83.44 164 GLY A O 1
ATOM 1296 N N . SER A 1 165 ? 2.770 -15.896 12.249 1.00 87.00 165 SER A N 1
ATOM 1297 C CA . SER A 1 165 ? 1.561 -15.897 13.075 1.00 87.00 165 SER A CA 1
ATOM 1298 C C . SER A 1 165 ? 0.338 -16.316 12.255 1.00 87.00 165 SER A C 1
ATOM 1300 O O . SER A 1 165 ? 0.350 -16.306 11.023 1.00 87.00 165 SER A O 1
ATOM 1302 N N . VAL A 1 166 ? -0.730 -16.728 12.937 1.00 89.19 166 VAL A N 1
ATOM 1303 C CA . VAL A 1 166 ? -1.993 -17.090 12.289 1.00 89.19 166 VAL A CA 1
ATOM 1304 C C . VAL A 1 166 ? -3.055 -16.093 12.715 1.00 89.19 166 VAL A C 1
ATOM 1306 O O . VAL A 1 166 ? -3.388 -16.029 13.899 1.00 89.19 166 VAL A O 1
ATOM 1309 N N . SER A 1 167 ? -3.608 -15.354 11.756 1.00 90.50 167 SER A N 1
ATOM 1310 C CA . SER A 1 167 ? -4.794 -14.523 11.963 1.00 90.50 167 SER A CA 1
ATOM 1311 C C . SER A 1 167 ? -5.970 -15.046 11.146 1.00 90.50 167 SER A C 1
ATOM 1313 O O . SER A 1 167 ? -5.836 -15.876 10.247 1.00 90.50 167 SER A O 1
ATOM 1315 N N . GLN A 1 168 ? -7.164 -14.626 11.532 1.00 93.25 168 GLN A N 1
ATOM 1316 C CA . GLN A 1 168 ? -8.391 -14.970 10.824 1.00 93.25 168 GLN A CA 1
ATOM 1317 C C . GLN A 1 168 ? -8.557 -14.004 9.649 1.00 93.25 168 GLN A C 1
ATOM 1319 O O . GLN A 1 168 ? -8.097 -12.865 9.730 1.00 93.25 168 GLN A O 1
ATOM 1324 N N . ARG A 1 169 ? -9.188 -14.442 8.556 1.00 93.19 169 ARG A N 1
ATOM 1325 C CA . ARG A 1 169 ? -9.246 -13.655 7.316 1.00 93.19 169 ARG A CA 1
ATOM 1326 C C . ARG A 1 169 ? -9.860 -12.272 7.519 1.00 93.19 169 ARG A C 1
ATOM 1328 O O . ARG A 1 169 ? -9.255 -11.291 7.088 1.00 93.19 169 ARG A O 1
ATOM 1335 N N . TYR A 1 170 ? -11.031 -12.206 8.161 1.00 96.31 170 TYR A N 1
ATOM 1336 C CA . TYR A 1 170 ? -11.749 -10.951 8.390 1.00 96.31 170 TYR A CA 1
ATOM 1337 C C . TYR A 1 170 ? -12.280 -10.842 9.816 1.00 96.31 170 TYR A C 1
ATOM 1339 O O . TYR A 1 170 ? -13.077 -11.669 10.290 1.00 96.31 170 TYR A O 1
ATOM 1347 N N . ARG A 1 171 ? -11.836 -9.782 10.489 1.00 95.50 171 ARG A N 1
ATOM 1348 C CA . ARG A 1 171 ? -12.293 -9.351 11.804 1.00 95.50 171 ARG A CA 1
ATOM 1349 C C . ARG A 1 171 ? -12.683 -7.881 11.792 1.00 95.50 171 ARG A C 1
ATOM 1351 O O . ARG A 1 171 ? -12.242 -7.101 10.947 1.00 95.50 171 ARG A O 1
ATOM 1358 N N . THR A 1 172 ? -13.572 -7.520 12.705 1.00 95.19 172 THR A N 1
ATOM 1359 C CA . THR A 1 172 ? -14.016 -6.141 12.888 1.00 95.19 172 THR A CA 1
ATOM 1360 C C . THR A 1 172 ? -14.079 -5.838 14.372 1.00 95.19 172 THR A C 1
ATOM 1362 O O . THR A 1 172 ? -14.688 -6.586 15.135 1.00 95.19 172 THR A O 1
ATOM 1365 N N . SER A 1 173 ? -13.487 -4.713 14.751 1.00 92.00 173 SER A N 1
ATOM 1366 C CA . SER A 1 173 ? -13.519 -4.166 16.101 1.00 92.00 173 SER A CA 1
ATOM 1367 C C . SER A 1 173 ? -13.851 -2.690 15.982 1.00 92.00 173 SER A C 1
ATOM 1369 O O . SER A 1 173 ? -13.076 -1.904 15.443 1.00 92.00 173 SER A O 1
ATOM 1371 N N . CYS A 1 174 ? -15.047 -2.301 16.418 1.00 89.62 174 CYS A N 1
ATOM 1372 C CA . CYS A 1 174 ? -15.509 -0.934 16.227 1.00 89.62 174 CYS A CA 1
ATOM 1373 C C . CYS A 1 174 ? -16.451 -0.456 17.324 1.00 89.62 174 CYS A C 1
ATOM 1375 O O . CYS A 1 174 ? -17.261 -1.214 17.864 1.00 89.62 174 CYS A O 1
ATOM 1377 N N . VAL A 1 175 ? -16.410 0.852 17.558 1.00 90.19 175 VAL A N 1
ATOM 1378 C CA . VAL A 1 175 ? -17.466 1.591 18.246 1.00 90.19 175 VAL A CA 1
ATOM 1379 C C . VAL A 1 175 ? -18.282 2.309 17.180 1.00 90.19 175 VAL A C 1
ATOM 1381 O O . VAL A 1 175 ? -17.724 2.988 16.324 1.00 90.19 175 VAL A O 1
ATOM 1384 N N . ILE A 1 176 ? -19.602 2.139 17.221 1.00 91.88 176 ILE A N 1
ATOM 1385 C CA . ILE A 1 176 ? -20.522 2.773 16.273 1.00 91.88 176 ILE A CA 1
ATOM 1386 C C . ILE A 1 176 ? -21.197 3.939 16.986 1.00 91.88 176 ILE A C 1
ATOM 1388 O O . ILE A 1 176 ? -21.941 3.725 17.951 1.00 91.88 176 ILE A O 1
ATOM 1392 N N . GLY A 1 177 ? -20.954 5.160 16.511 1.00 90.12 177 GLY A N 1
ATOM 1393 C CA . GLY A 1 177 ? -21.629 6.355 17.006 1.00 90.12 177 GLY A CA 1
ATOM 1394 C C . GLY A 1 177 ? -23.139 6.290 16.765 1.00 90.12 177 GLY A C 1
ATOM 1395 O O . GLY A 1 177 ? -23.605 5.810 15.731 1.00 90.12 177 GLY A O 1
ATOM 1396 N N . ALA A 1 178 ? -23.936 6.780 17.718 1.00 85.38 178 ALA A N 1
ATOM 1397 C CA . ALA A 1 178 ? -25.396 6.827 17.571 1.00 85.38 178 ALA A CA 1
ATOM 1398 C C . ALA A 1 178 ? -25.857 7.814 16.478 1.00 85.38 178 ALA A C 1
ATOM 1400 O O . ALA A 1 178 ? -26.989 7.735 16.002 1.00 85.38 178 ALA A O 1
ATOM 1401 N N . ASP A 1 179 ? -24.984 8.745 16.108 1.00 89.44 179 ASP A N 1
ATOM 1402 C CA . ASP A 1 179 ? -25.136 9.752 15.064 1.00 89.44 179 ASP A CA 1
ATOM 1403 C C . ASP A 1 179 ? -24.603 9.297 13.695 1.00 89.44 179 ASP A C 1
ATOM 1405 O O . ASP A 1 179 ? -24.865 9.961 12.689 1.00 89.44 179 ASP A O 1
ATOM 1409 N N . GLU A 1 180 ? -23.907 8.156 13.619 1.00 93.00 180 GLU A N 1
ATOM 1410 C CA . GLU A 1 180 ? -23.392 7.648 12.351 1.00 93.00 180 GLU A CA 1
ATOM 1411 C C . GLU A 1 180 ? -24.532 7.170 11.429 1.00 93.00 180 GLU A C 1
ATOM 1413 O O . GLU A 1 180 ? -25.395 6.378 11.833 1.00 93.00 180 GLU A O 1
ATOM 1418 N N . PRO A 1 181 ? -24.554 7.601 10.152 1.00 94.12 181 PRO A N 1
ATOM 1419 C CA . PRO A 1 181 ? -25.587 7.189 9.216 1.00 94.12 181 PRO A CA 1
ATOM 1420 C C . PRO A 1 181 ? -25.452 5.700 8.878 1.00 94.12 181 PRO A C 1
ATOM 1422 O O . PRO A 1 181 ? -24.376 5.224 8.516 1.00 94.12 181 PRO A O 1
ATOM 1425 N N . ARG A 1 182 ? -26.578 4.972 8.906 1.00 93.88 182 ARG A N 1
ATOM 1426 C CA . ARG A 1 182 ? -26.621 3.513 8.678 1.00 93.88 182 ARG A CA 1
ATOM 1427 C C . ARG A 1 182 ? -25.887 3.037 7.416 1.00 93.88 182 ARG A C 1
ATOM 1429 O O . ARG A 1 182 ? -25.155 2.056 7.523 1.00 93.88 182 ARG A O 1
ATOM 1436 N N . PRO A 1 183 ? -26.026 3.694 6.243 1.00 93.69 183 PRO A N 1
ATOM 1437 C CA . PRO A 1 183 ? -25.276 3.287 5.056 1.00 93.69 183 PRO A CA 1
ATOM 1438 C C . PRO A 1 183 ? -23.760 3.409 5.238 1.00 93.69 183 PRO A C 1
ATOM 1440 O O . PRO A 1 183 ? -23.034 2.540 4.776 1.00 93.69 183 PRO A O 1
ATOM 1443 N N . GLY A 1 184 ? -23.285 4.439 5.947 1.00 94.69 184 GLY A N 1
ATOM 1444 C CA . GLY A 1 184 ? -21.857 4.634 6.204 1.00 94.69 184 GLY A CA 1
ATOM 1445 C C . GLY A 1 184 ? -21.278 3.560 7.125 1.00 94.69 184 GLY A C 1
ATOM 1446 O O . GLY A 1 184 ? -20.180 3.074 6.882 1.00 94.69 184 GLY A O 1
ATOM 1447 N N . VAL A 1 185 ? -22.037 3.131 8.138 1.00 95.62 185 VAL A N 1
ATOM 1448 C CA . VAL A 1 185 ? -21.629 2.024 9.020 1.00 95.62 185 VAL A CA 1
ATOM 1449 C C . VAL A 1 185 ? -21.542 0.708 8.244 1.00 95.62 185 VAL A C 1
ATOM 1451 O O . VAL A 1 185 ? -20.545 -0.001 8.355 1.00 95.62 185 VAL A O 1
ATOM 1454 N N . LEU A 1 186 ? -22.550 0.403 7.418 1.00 95.25 186 LEU A N 1
ATOM 1455 C CA . LEU A 1 186 ? -22.539 -0.794 6.572 1.00 95.25 186 LEU A CA 1
ATOM 1456 C C . LEU A 1 186 ? -21.370 -0.778 5.580 1.00 95.25 186 LEU A C 1
ATOM 1458 O O . LEU A 1 186 ? -20.674 -1.778 5.483 1.00 95.25 186 LEU A O 1
ATOM 1462 N N . GLN A 1 187 ? -21.093 0.355 4.927 1.00 94.94 187 GLN A N 1
ATOM 1463 C CA . GLN A 1 187 ? -19.952 0.496 4.012 1.00 94.94 187 GLN A CA 1
ATOM 1464 C C . GLN A 1 187 ? -18.608 0.247 4.705 1.00 94.94 187 GLN A C 1
ATOM 1466 O O . GLN A 1 187 ? -17.747 -0.428 4.146 1.00 94.94 187 GLN A O 1
ATOM 1471 N N . LYS A 1 188 ? -18.424 0.750 5.934 1.00 95.69 188 LYS A N 1
ATOM 1472 C CA . LYS A 1 188 ? -17.211 0.483 6.724 1.00 95.69 188 LYS A CA 1
ATOM 1473 C C . LYS A 1 188 ? -17.076 -1.006 7.067 1.00 95.69 188 LYS A C 1
ATOM 1475 O O . LYS A 1 188 ? -15.987 -1.552 6.943 1.00 95.69 188 LYS A O 1
ATOM 1480 N N . MET A 1 189 ? -18.171 -1.673 7.447 1.00 95.94 189 MET A N 1
ATOM 1481 C CA . MET A 1 189 ? -18.166 -3.117 7.726 1.00 95.94 189 MET A CA 1
ATOM 1482 C C . MET A 1 189 ? -17.939 -3.968 6.466 1.00 95.94 189 MET A C 1
ATOM 1484 O O . MET A 1 189 ? -17.205 -4.950 6.520 1.00 95.94 189 MET A O 1
ATOM 1488 N N . GLU A 1 190 ? -18.535 -3.597 5.330 1.00 95.69 190 GLU A N 1
ATOM 1489 C CA . GLU A 1 190 ? -18.295 -4.231 4.026 1.00 95.69 190 GLU A CA 1
ATOM 1490 C C . GLU A 1 190 ? -16.824 -4.107 3.616 1.00 95.69 190 GLU A C 1
ATOM 1492 O O . GLU A 1 190 ? -16.206 -5.094 3.210 1.00 95.69 190 GLU A O 1
ATOM 1497 N N . ALA A 1 191 ? -16.237 -2.917 3.792 1.00 95.62 191 ALA A N 1
ATOM 1498 C CA . ALA A 1 191 ? -14.824 -2.672 3.527 1.00 95.62 191 ALA A CA 1
ATOM 1499 C C . ALA A 1 191 ? -13.912 -3.550 4.399 1.00 95.62 191 ALA A C 1
ATOM 1501 O O . ALA A 1 191 ? -12.913 -4.054 3.895 1.00 95.62 191 ALA A O 1
ATOM 1502 N N . SER A 1 192 ? -14.276 -3.809 5.662 1.00 96.25 192 SER A N 1
ATOM 1503 C CA . SER A 1 192 ? -13.513 -4.686 6.564 1.00 96.25 192 SER A CA 1
ATOM 1504 C C . SER A 1 192 ? -13.446 -6.152 6.125 1.00 96.25 192 SER A C 1
ATOM 1506 O O . SER A 1 192 ? -12.563 -6.866 6.593 1.00 96.25 192 SER A O 1
ATOM 1508 N N . CYS A 1 193 ? -14.329 -6.622 5.240 1.00 95.12 193 CYS A N 1
ATOM 1509 C CA . CYS A 1 193 ? -14.294 -7.995 4.725 1.00 95.12 193 CYS A CA 1
ATOM 1510 C C . CYS A 1 193 ? -14.187 -8.092 3.200 1.00 95.12 193 CYS A C 1
ATOM 1512 O O . CYS A 1 193 ? -14.464 -9.158 2.645 1.00 95.12 193 CYS A O 1
ATOM 1514 N N . ALA A 1 194 ? -13.839 -6.986 2.523 1.00 94.25 194 ALA A N 1
ATOM 1515 C CA . ALA A 1 194 ? -13.898 -6.848 1.062 1.00 94.25 194 ALA A CA 1
ATOM 1516 C C . ALA A 1 194 ? -15.205 -7.421 0.474 1.00 94.25 194 ALA A C 1
ATOM 1518 O O . ALA A 1 194 ? -15.224 -8.035 -0.596 1.00 94.25 194 ALA A O 1
ATOM 1519 N N . GLY A 1 195 ? -16.286 -7.287 1.243 1.00 91.38 195 GLY A N 1
ATOM 1520 C CA . GLY A 1 195 ? -17.559 -7.925 0.982 1.00 91.38 195 GLY A CA 1
ATOM 1521 C C . GLY A 1 195 ? -18.564 -6.967 0.371 1.00 91.38 195 GLY A C 1
ATOM 1522 O O . GLY A 1 195 ? -18.352 -5.758 0.297 1.00 91.38 195 GLY A O 1
ATOM 1523 N N . LYS A 1 196 ? -19.693 -7.519 -0.060 1.00 90.88 196 LYS A N 1
ATOM 1524 C CA . LYS A 1 196 ? -20.812 -6.739 -0.575 1.00 90.88 196 LYS A CA 1
ATOM 1525 C C . LYS A 1 196 ? -22.126 -7.280 -0.044 1.00 90.88 196 LYS A C 1
ATOM 1527 O O . LYS A 1 196 ? -22.416 -8.474 -0.170 1.00 90.88 196 LYS A O 1
ATOM 1532 N N . LEU A 1 197 ? -22.932 -6.391 0.522 1.00 92.19 197 LEU A N 1
ATOM 1533 C CA . LEU A 1 197 ? -24.315 -6.665 0.840 1.00 92.19 197 LEU A CA 1
ATOM 1534 C C . LEU A 1 197 ? -25.152 -6.488 -0.427 1.00 92.19 197 LEU A C 1
ATOM 1536 O O . LEU A 1 197 ? -25.183 -5.427 -1.053 1.00 92.19 197 LEU A O 1
ATOM 1540 N N . ILE A 1 198 ? -25.835 -7.551 -0.830 1.00 88.94 198 ILE A N 1
ATOM 1541 C CA . ILE A 1 198 ? -26.607 -7.588 -2.070 1.00 88.94 198 ILE A CA 1
ATOM 1542 C C . ILE A 1 198 ? -28.066 -7.840 -1.701 1.00 88.94 198 ILE A C 1
ATOM 1544 O O . ILE A 1 198 ? -28.369 -8.657 -0.830 1.00 88.94 198 ILE A O 1
ATOM 1548 N N . ARG A 1 199 ? -28.992 -7.143 -2.364 1.00 86.88 199 ARG A N 1
ATOM 1549 C CA . ARG A 1 199 ? -30.428 -7.393 -2.222 1.00 86.88 199 ARG A CA 1
ATOM 1550 C C . ARG A 1 199 ? -30.965 -8.064 -3.482 1.00 86.88 199 ARG A C 1
ATOM 1552 O O . ARG A 1 199 ? -30.995 -7.448 -4.542 1.00 86.88 199 ARG A O 1
ATOM 1559 N N . VAL A 1 200 ? -31.414 -9.312 -3.367 1.00 77.25 200 VAL A N 1
ATOM 1560 C CA . VAL A 1 200 ? -31.965 -10.104 -4.478 1.00 77.25 200 VAL A CA 1
ATOM 1561 C C . VAL A 1 200 ? -33.344 -10.628 -4.096 1.00 77.25 200 VAL A C 1
ATOM 1563 O O . VAL A 1 200 ? -33.523 -11.238 -3.045 1.00 77.25 200 VAL A O 1
ATOM 1566 N N . GLY A 1 201 ? -34.348 -10.380 -4.943 1.00 78.62 201 GLY A N 1
ATOM 1567 C CA . GLY A 1 201 ? -35.716 -10.857 -4.701 1.00 78.62 201 GLY A CA 1
ATOM 1568 C C . GLY A 1 201 ? -36.327 -10.340 -3.392 1.00 78.62 201 GLY A C 1
ATOM 1569 O O . GLY A 1 201 ? -37.068 -11.062 -2.734 1.00 78.62 201 GLY A O 1
ATOM 1570 N N . GLY A 1 202 ? -35.965 -9.120 -2.979 1.00 84.56 202 GLY A N 1
ATOM 1571 C CA . GLY A 1 202 ? -36.397 -8.513 -1.715 1.00 84.56 202 GLY A CA 1
ATOM 1572 C C . GLY A 1 202 ? -35.593 -8.946 -0.488 1.00 84.56 202 GLY A C 1
ATOM 1573 O O . GLY A 1 202 ? -35.692 -8.278 0.536 1.00 84.56 202 GLY A O 1
ATOM 1574 N N . ARG A 1 203 ? -34.746 -9.978 -0.598 1.00 90.06 203 ARG A N 1
ATOM 1575 C CA . ARG A 1 203 ? -33.942 -10.504 0.510 1.00 90.06 203 ARG A CA 1
ATOM 1576 C C . ARG A 1 203 ? -32.490 -10.045 0.453 1.00 90.06 203 ARG A C 1
ATOM 1578 O O . ARG A 1 203 ? -31.926 -9.877 -0.625 1.00 90.06 203 ARG A O 1
ATOM 1585 N N . TRP A 1 204 ? -31.888 -9.876 1.617 1.00 93.56 204 TRP A N 1
ATOM 1586 C CA . TRP A 1 204 ? -30.494 -9.523 1.816 1.00 93.56 204 TRP A CA 1
ATOM 1587 C C . TRP A 1 204 ? -29.613 -10.765 1.862 1.00 93.56 204 TRP A C 1
ATOM 1589 O O . TRP A 1 204 ? -29.911 -11.735 2.561 1.00 93.56 204 TRP A O 1
ATOM 1599 N N . MET A 1 205 ? -28.501 -10.699 1.145 1.00 92.00 205 MET A N 1
ATOM 1600 C CA . MET A 1 205 ? -27.414 -11.667 1.177 1.00 92.00 205 MET A CA 1
ATOM 1601 C C . MET A 1 205 ? -26.087 -10.944 1.390 1.00 92.00 205 MET A C 1
ATOM 1603 O O . MET A 1 205 ? -25.949 -9.768 1.044 1.00 92.00 205 MET A O 1
ATOM 1607 N N . LEU A 1 206 ? -25.109 -11.663 1.928 1.00 93.62 206 LEU A N 1
ATOM 1608 C CA . LEU A 1 206 ? -23.744 -11.178 2.083 1.00 93.62 206 LEU A CA 1
ATOM 1609 C C . LEU A 1 206 ? -22.792 -12.074 1.302 1.00 93.62 206 LEU A C 1
ATOM 1611 O O . LEU A 1 206 ? -22.843 -13.297 1.420 1.00 93.62 206 LEU A O 1
ATOM 1615 N N . GLN A 1 207 ? -21.894 -11.448 0.554 1.00 91.88 207 GLN A N 1
ATOM 1616 C CA . GLN A 1 207 ? -20.755 -12.112 -0.055 1.00 91.88 207 GLN A CA 1
ATOM 1617 C C . GLN A 1 207 ? -19.483 -11.474 0.497 1.00 91.88 207 GLN A C 1
ATOM 1619 O O . GLN A 1 207 ? -19.214 -10.315 0.200 1.00 91.88 207 GLN A O 1
ATOM 1624 N N . ALA A 1 208 ? -18.732 -12.196 1.332 1.00 93.94 208 ALA A N 1
ATOM 1625 C CA . ALA A 1 208 ? -17.414 -11.752 1.799 1.00 93.94 208 ALA A CA 1
ATOM 1626 C C . ALA A 1 208 ? -16.376 -11.878 0.674 1.00 93.94 208 ALA A C 1
ATOM 1628 O O . ALA A 1 208 ? -16.560 -12.704 -0.221 1.00 93.94 208 ALA A O 1
ATOM 1629 N N . GLY A 1 209 ? -15.293 -11.103 0.725 1.00 91.62 209 GLY A N 1
ATOM 1630 C CA . GLY A 1 209 ? -14.215 -11.135 -0.262 1.00 91.62 209 GLY A CA 1
ATOM 1631 C C . GLY A 1 209 ? -13.474 -12.471 -0.273 1.00 91.62 209 GLY A C 1
ATOM 1632 O O . GLY A 1 209 ? -12.559 -12.707 0.502 1.00 91.62 209 GLY A O 1
ATOM 1633 N N . ALA A 1 210 ? -13.866 -13.371 -1.158 1.00 90.75 210 ALA A N 1
ATOM 1634 C CA . ALA A 1 210 ? -13.181 -14.633 -1.401 1.00 90.75 210 ALA A CA 1
ATOM 1635 C C . ALA A 1 210 ? -13.483 -15.085 -2.822 1.00 90.75 210 ALA A C 1
ATOM 1637 O O . ALA A 1 210 ? -14.387 -14.538 -3.458 1.00 90.75 210 ALA A O 1
ATOM 1638 N N . TYR A 1 211 ? -12.749 -16.088 -3.297 1.00 89.38 211 TYR A N 1
ATOM 1639 C CA . TYR A 1 211 ? -13.046 -16.767 -4.551 1.00 89.38 211 TYR A CA 1
ATOM 1640 C C . TYR A 1 211 ? -14.109 -17.858 -4.330 1.00 89.38 211 TYR A C 1
ATOM 1642 O O . TYR A 1 211 ? -13.878 -18.799 -3.575 1.00 89.38 211 TYR A O 1
ATOM 1650 N N . TYR A 1 212 ? -15.264 -17.736 -4.992 1.00 84.44 212 TYR A N 1
ATOM 1651 C CA . TYR A 1 212 ? -16.391 -18.684 -4.903 1.00 84.44 212 TYR A CA 1
ATOM 1652 C C . TYR A 1 212 ? -16.513 -19.622 -6.125 1.00 84.44 212 TYR A C 1
ATOM 1654 O O . TYR A 1 212 ? -17.557 -20.249 -6.298 1.00 84.44 212 TYR A O 1
ATOM 1662 N N . GLY A 1 213 ? -15.501 -19.687 -7.001 1.00 74.62 213 GLY A N 1
ATOM 1663 C CA . GLY A 1 213 ? -15.522 -20.550 -8.194 1.00 74.62 213 GLY A CA 1
ATOM 1664 C C . GLY A 1 213 ? -15.247 -22.039 -7.902 1.00 74.62 213 GLY A C 1
ATOM 1665 O O . GLY A 1 213 ? -14.967 -22.400 -6.754 1.00 74.62 213 GLY A O 1
ATOM 1666 N N . PRO A 1 214 ? -15.298 -22.928 -8.919 1.00 80.69 214 PRO A N 1
ATOM 1667 C CA . PRO A 1 214 ? -15.450 -22.646 -10.355 1.00 80.69 214 PRO A CA 1
ATOM 1668 C C . PRO A 1 214 ? -16.883 -22.254 -10.746 1.00 80.69 214 PRO A C 1
ATOM 1670 O O . PRO A 1 214 ? -17.817 -22.447 -9.967 1.00 80.69 214 PRO A O 1
ATOM 1673 N N . TYR A 1 215 ? -17.066 -21.707 -11.951 1.00 84.81 215 TYR A N 1
ATOM 1674 C CA . TYR A 1 215 ? -18.396 -21.369 -12.476 1.00 84.81 215 TYR A CA 1
ATOM 1675 C C . TYR A 1 215 ? -19.395 -22.542 -12.402 1.00 84.81 215 TYR A C 1
ATOM 1677 O O . TYR A 1 215 ? -19.042 -23.710 -12.569 1.00 84.81 215 TYR A O 1
ATOM 1685 N N . ASP A 1 216 ? -20.676 -22.219 -12.223 1.00 84.81 216 ASP A N 1
ATOM 1686 C CA . ASP A 1 216 ? -21.776 -23.196 -12.223 1.00 84.81 216 ASP A CA 1
ATOM 1687 C C . ASP A 1 216 ? -22.805 -22.946 -13.346 1.00 84.81 216 ASP A C 1
ATOM 1689 O O . ASP A 1 216 ? -23.794 -23.672 -13.480 1.00 84.81 216 ASP A O 1
ATOM 1693 N N . PHE A 1 217 ? -22.585 -21.902 -14.150 1.00 89.81 217 PHE A N 1
ATOM 1694 C CA . PHE A 1 217 ? -23.416 -21.525 -15.284 1.00 89.81 217 PHE A CA 1
ATOM 1695 C C . PHE A 1 217 ? -22.565 -20.917 -16.397 1.00 89.81 217 PHE A C 1
ATOM 1697 O O . PHE A 1 217 ? -21.707 -20.072 -16.143 1.00 89.81 217 PHE A O 1
ATOM 1704 N N . GLU A 1 218 ? -22.828 -21.339 -17.628 1.00 93.94 218 GLU A N 1
ATOM 1705 C CA . GLU A 1 218 ? -22.151 -20.861 -18.830 1.00 93.94 218 GLU A CA 1
ATOM 1706 C C . GLU A 1 218 ? -23.107 -19.986 -19.649 1.00 93.94 218 GLU A C 1
ATOM 1708 O O . GLU A 1 218 ? -24.238 -20.379 -19.938 1.00 93.94 218 GLU A O 1
ATOM 1713 N N . ILE A 1 219 ? -22.643 -18.790 -20.009 1.00 93.56 219 ILE A N 1
ATOM 1714 C CA . ILE A 1 219 ? -23.316 -17.859 -20.911 1.00 93.56 219 ILE A CA 1
ATOM 1715 C C . ILE A 1 219 ? -22.770 -18.096 -22.319 1.00 93.56 219 ILE A C 1
ATOM 1717 O O . ILE A 1 219 ? -21.587 -17.863 -22.569 1.00 93.56 219 ILE A O 1
ATOM 1721 N N . THR A 1 220 ? -23.641 -18.514 -23.234 1.00 93.94 220 THR A N 1
ATOM 1722 C CA . THR A 1 220 ? -23.317 -18.781 -24.643 1.00 93.94 220 THR A CA 1
ATOM 1723 C C . THR A 1 220 ? -23.946 -17.752 -25.581 1.00 93.94 220 THR A C 1
ATOM 1725 O O . THR A 1 220 ? -24.859 -17.012 -25.208 1.00 93.94 220 THR A O 1
ATOM 1728 N N . GLU A 1 221 ? -23.468 -17.696 -26.827 1.00 90.75 221 GLU A N 1
ATOM 1729 C CA . GLU A 1 221 ? -23.898 -16.697 -27.821 1.00 90.75 221 GLU A CA 1
ATOM 1730 C C . GLU A 1 221 ? -25.402 -16.727 -28.130 1.00 90.75 221 GLU A C 1
ATOM 1732 O O . GLU A 1 221 ? -25.985 -15.682 -28.404 1.00 90.75 221 GLU A O 1
ATOM 1737 N N . ASP A 1 222 ? -26.061 -17.887 -28.037 1.00 91.94 222 ASP A N 1
ATOM 1738 C CA . ASP A 1 222 ? -27.511 -18.020 -28.248 1.00 91.94 222 ASP A CA 1
ATOM 1739 C C . ASP A 1 222 ? -28.352 -17.338 -27.156 1.00 91.94 222 ASP A C 1
ATOM 1741 O O . ASP A 1 222 ? -29.540 -17.064 -27.355 1.00 91.94 222 ASP A O 1
ATOM 1745 N N . MET A 1 223 ? -27.742 -17.033 -26.006 1.00 92.19 223 MET A N 1
ATOM 1746 C CA . MET A 1 223 ? -28.398 -16.310 -24.924 1.00 92.19 223 MET A CA 1
ATOM 1747 C C . MET A 1 223 ? -28.372 -14.795 -25.126 1.00 92.19 223 MET A C 1
ATOM 1749 O O . MET A 1 223 ? -29.167 -14.106 -24.489 1.00 92.19 223 MET A O 1
ATOM 1753 N N . ILE A 1 224 ? -27.502 -14.272 -25.996 1.00 92.25 224 ILE A N 1
ATOM 1754 C CA . ILE A 1 224 ? -27.322 -12.836 -26.236 1.00 92.25 224 ILE A CA 1
ATOM 1755 C C . ILE A 1 224 ? -28.367 -12.330 -27.238 1.00 92.25 224 ILE A C 1
ATOM 1757 O O . ILE A 1 224 ? -28.499 -12.848 -28.343 1.00 92.25 224 ILE A O 1
ATOM 1761 N N . ILE A 1 225 ? -29.111 -11.288 -26.862 1.00 90.88 225 ILE A N 1
ATOM 1762 C CA . ILE A 1 225 ? -30.206 -10.714 -27.671 1.00 90.88 225 ILE A CA 1
ATOM 1763 C C . ILE A 1 225 ? -29.953 -9.270 -28.114 1.00 90.88 225 ILE A C 1
ATOM 1765 O O . ILE A 1 225 ? -30.804 -8.663 -28.762 1.00 90.88 225 ILE A O 1
ATOM 1769 N N . GLY A 1 226 ? -28.810 -8.697 -27.745 1.00 88.12 226 GLY A N 1
ATOM 1770 C CA . GLY A 1 226 ? -28.469 -7.312 -28.042 1.00 88.12 226 GLY A CA 1
ATOM 1771 C C . GLY A 1 226 ? -26.966 -7.085 -28.087 1.00 88.12 226 GLY A C 1
ATOM 1772 O O . GLY A 1 226 ? -26.171 -8.009 -27.935 1.00 88.12 226 GLY A O 1
ATOM 1773 N N . THR A 1 227 ? -26.573 -5.835 -28.311 1.00 90.69 227 THR A N 1
ATOM 1774 C CA . THR A 1 227 ? -25.162 -5.457 -28.394 1.00 90.69 227 THR A CA 1
ATOM 1775 C C . THR A 1 227 ? -24.479 -5.622 -27.039 1.00 90.69 227 THR A C 1
ATOM 1777 O O . THR A 1 227 ? -24.821 -4.924 -26.084 1.00 90.69 227 THR A O 1
ATOM 1780 N N . VAL A 1 228 ? -23.481 -6.504 -26.977 1.00 90.94 228 VAL A N 1
ATOM 1781 C CA . VAL A 1 228 ? -22.547 -6.570 -25.848 1.00 90.94 228 VAL A CA 1
ATOM 1782 C C . VAL A 1 228 ? -21.731 -5.282 -25.819 1.00 90.94 228 VAL A C 1
ATOM 1784 O O . VAL A 1 228 ? -21.167 -4.871 -26.833 1.00 90.94 228 VAL A O 1
ATOM 1787 N N . SER A 1 229 ? -21.697 -4.623 -24.668 1.00 91.06 229 SER A N 1
ATOM 1788 C CA . SER A 1 229 ? -20.976 -3.366 -24.472 1.00 91.06 229 SER A CA 1
ATOM 1789 C C . SER A 1 229 ? -20.228 -3.385 -23.147 1.00 91.06 229 SER A C 1
ATOM 1791 O O . SER A 1 229 ? -20.519 -4.204 -22.281 1.00 91.06 229 SER A O 1
ATOM 1793 N N . GLY A 1 230 ? -19.248 -2.504 -22.983 1.00 85.69 230 GLY A N 1
ATOM 1794 C CA . GLY A 1 230 ? -18.455 -2.429 -21.762 1.00 85.69 230 GLY A CA 1
ATOM 1795 C C . GLY A 1 230 ? -16.975 -2.255 -22.046 1.00 85.69 230 GLY A C 1
ATOM 1796 O O . GLY A 1 230 ? -16.573 -1.980 -23.175 1.00 85.69 230 GLY A O 1
ATOM 1797 N N . SER A 1 231 ? -16.183 -2.422 -20.996 1.00 80.19 231 SER A N 1
ATOM 1798 C CA . SER A 1 231 ? -14.726 -2.464 -21.069 1.00 80.19 231 SER A CA 1
ATOM 1799 C C . SER A 1 231 ? -14.243 -3.718 -20.359 1.00 80.19 231 SER A C 1
ATOM 1801 O O . SER A 1 231 ? -14.827 -4.105 -19.346 1.00 80.19 231 SER A O 1
ATOM 1803 N N . THR A 1 232 ? -13.191 -4.333 -20.885 1.00 71.06 232 THR A N 1
ATOM 1804 C CA . THR A 1 232 ? -12.450 -5.426 -20.237 1.00 71.06 232 THR A CA 1
ATOM 1805 C C . THR A 1 232 ? -11.262 -4.921 -19.428 1.00 71.06 232 THR A C 1
ATOM 1807 O O . THR A 1 232 ? -10.653 -5.703 -18.716 1.00 71.06 232 THR A O 1
ATOM 1810 N N . GLU A 1 233 ? -10.917 -3.640 -19.570 1.00 72.00 233 GLU A N 1
ATOM 1811 C CA . GLU A 1 233 ? -9.782 -3.014 -18.897 1.00 72.00 233 GLU A CA 1
ATOM 1812 C C . GLU A 1 233 ? -10.243 -1.774 -18.124 1.00 72.00 233 GLU A C 1
ATOM 1814 O O . GLU A 1 233 ? -11.191 -1.072 -18.512 1.00 72.00 233 GLU A O 1
ATOM 1819 N N . SER A 1 234 ? -9.558 -1.472 -17.024 1.00 72.69 234 SER A N 1
ATOM 1820 C CA . SER A 1 234 ? -9.673 -0.177 -16.356 1.00 72.69 234 SER A CA 1
ATOM 1821 C C . SER A 1 234 ? -9.120 0.934 -17.251 1.00 72.69 234 SER A C 1
ATOM 1823 O O . SER A 1 234 ? -8.073 0.772 -17.869 1.00 72.69 234 SER A O 1
ATOM 1825 N N . THR A 1 235 ? -9.772 2.098 -17.282 1.00 71.06 235 THR A N 1
ATOM 1826 C CA . THR A 1 235 ? -9.173 3.288 -17.910 1.00 71.06 235 THR A CA 1
ATOM 1827 C C . THR A 1 235 ? -7.906 3.706 -17.162 1.00 71.06 235 THR A C 1
ATOM 1829 O O . THR A 1 235 ? -7.869 3.554 -15.941 1.00 71.06 235 THR A O 1
ATOM 1832 N N . ASN A 1 236 ? -6.912 4.280 -17.850 1.00 69.12 236 ASN A N 1
ATOM 1833 C CA . ASN A 1 236 ? -5.660 4.729 -17.215 1.00 69.12 236 ASN A CA 1
ATOM 1834 C C . ASN A 1 236 ? -5.901 5.672 -16.024 1.00 69.12 236 ASN A C 1
ATOM 1836 O O . ASN A 1 236 ? -5.244 5.534 -15.003 1.00 69.12 236 ASN A O 1
ATOM 1840 N N . ASP A 1 237 ? -6.902 6.555 -16.105 1.00 66.62 237 ASP A N 1
ATOM 1841 C CA . ASP A 1 237 ? -7.264 7.478 -15.014 1.00 66.62 237 ASP A CA 1
ATOM 1842 C C . ASP A 1 237 ? -7.857 6.771 -13.777 1.00 66.62 237 ASP A C 1
ATOM 1844 O O . ASP A 1 237 ? -7.974 7.363 -12.707 1.00 66.62 237 ASP A O 1
ATOM 1848 N N . SER A 1 238 ? -8.275 5.512 -13.930 1.00 69.62 238 SER A N 1
ATOM 1849 C CA . SER A 1 238 ? -8.876 4.680 -12.878 1.00 69.62 238 SER A CA 1
ATOM 1850 C C . SER A 1 238 ? -8.003 3.499 -12.455 1.00 69.62 238 SER A C 1
ATOM 1852 O O . SER A 1 238 ? -8.374 2.779 -11.526 1.00 69.62 238 SER A O 1
ATOM 1854 N N . ALA A 1 239 ? -6.902 3.260 -13.168 1.00 73.88 239 ALA A N 1
ATOM 1855 C CA . ALA A 1 239 ? -5.971 2.194 -12.860 1.00 73.88 239 ALA A CA 1
ATOM 1856 C C . ALA A 1 239 ? -5.155 2.609 -11.633 1.00 73.88 239 ALA A C 1
ATOM 1858 O O . ALA A 1 239 ? -4.552 3.679 -11.606 1.00 73.88 239 ALA A O 1
ATOM 1859 N N . ILE A 1 240 ? -5.163 1.759 -10.612 1.00 87.25 240 ILE A N 1
ATOM 1860 C CA . ILE A 1 240 ? -4.340 1.928 -9.417 1.00 87.25 240 ILE A CA 1
ATOM 1861 C C . ILE A 1 240 ? -3.281 0.835 -9.408 1.00 87.25 240 ILE A C 1
ATOM 1863 O O . ILE A 1 240 ? -3.556 -0.312 -9.770 1.00 87.25 240 ILE A O 1
ATOM 1867 N N . ASN A 1 241 ? -2.068 1.198 -9.014 1.00 89.62 241 ASN A N 1
ATOM 1868 C CA . ASN A 1 241 ? -0.940 0.272 -8.891 1.00 89.62 241 ASN A CA 1
ATOM 1869 C C . ASN A 1 241 ? -0.316 0.284 -7.486 1.00 89.62 241 ASN A C 1
ATOM 1871 O O . ASN A 1 241 ? 0.482 -0.598 -7.159 1.00 89.62 241 ASN A O 1
ATOM 1875 N N . THR A 1 242 ? -0.796 1.201 -6.641 1.00 91.31 242 THR A N 1
ATOM 1876 C CA . THR A 1 242 ? -0.404 1.363 -5.248 1.00 91.31 242 THR A CA 1
ATOM 1877 C C . THR A 1 242 ? -1.629 1.673 -4.378 1.00 91.31 242 THR A C 1
ATOM 1879 O O . THR A 1 242 ? -2.482 2.482 -4.747 1.00 91.31 242 THR A O 1
ATOM 1882 N N . VAL A 1 243 ? -1.724 1.058 -3.198 1.00 92.75 243 VAL A N 1
ATOM 1883 C CA . VAL A 1 243 ? -2.724 1.380 -2.171 1.00 92.75 243 VAL A CA 1
ATOM 1884 C C . VAL A 1 243 ? -2.031 1.618 -0.838 1.00 92.75 243 VAL A C 1
ATOM 1886 O O . VAL A 1 243 ? -1.288 0.772 -0.342 1.00 92.75 243 VAL A O 1
ATOM 1889 N N . ARG A 1 244 ? -2.353 2.751 -0.217 1.00 93.38 244 ARG A N 1
ATOM 1890 C CA . ARG A 1 244 ? -1.888 3.142 1.120 1.00 93.38 244 ARG A CA 1
ATOM 1891 C C . ARG A 1 244 ? -3.057 3.600 1.975 1.00 93.38 244 ARG A C 1
ATOM 1893 O O . ARG A 1 244 ? -4.132 3.868 1.451 1.00 93.38 244 ARG A O 1
ATOM 1900 N N . GLY A 1 245 ? -2.849 3.763 3.268 1.00 92.94 245 GLY A N 1
ATOM 1901 C CA . GLY A 1 245 ? -3.850 4.349 4.148 1.00 92.94 245 GLY A CA 1
ATOM 1902 C C . GLY A 1 245 ? -3.709 3.834 5.561 1.00 92.94 245 GLY A C 1
ATOM 1903 O O . GLY A 1 245 ? -2.636 3.384 5.953 1.00 92.94 245 GLY A O 1
ATOM 1904 N N . THR A 1 246 ? -4.799 3.915 6.312 1.00 94.12 246 THR A N 1
ATOM 1905 C CA . THR A 1 246 ? -4.773 3.814 7.768 1.00 94.12 246 THR A CA 1
ATOM 1906 C C . THR A 1 246 ? -5.695 2.727 8.314 1.00 94.12 246 THR A C 1
ATOM 1908 O O . THR A 1 246 ? -6.683 2.340 7.686 1.00 94.12 246 THR A O 1
ATOM 1911 N N . PHE A 1 247 ? -5.376 2.239 9.509 1.00 94.38 247 PHE A N 1
ATOM 1912 C CA . PHE A 1 247 ? -6.187 1.337 10.328 1.00 94.38 247 PHE A CA 1
ATOM 1913 C C . PHE A 1 247 ? -6.108 1.772 11.802 1.00 94.38 247 PHE A C 1
ATOM 1915 O O . PHE A 1 247 ? -5.368 2.699 12.131 1.00 94.38 247 PHE A O 1
ATOM 1922 N N . ILE A 1 248 ? -6.884 1.153 12.692 1.00 93.06 248 ILE A N 1
ATOM 1923 C CA . ILE A 1 248 ? -6.815 1.451 14.130 1.00 93.06 248 ILE A CA 1
ATOM 1924 C C . ILE A 1 248 ? -5.817 0.502 14.776 1.00 93.06 248 ILE A C 1
ATOM 1926 O O . ILE A 1 248 ? -6.053 -0.693 14.779 1.00 93.06 248 ILE A O 1
ATOM 1930 N N . ASP A 1 249 ? -4.733 1.009 15.353 1.00 90.75 249 ASP A N 1
ATOM 1931 C CA . ASP A 1 249 ? -3.681 0.162 15.922 1.00 90.75 249 ASP A CA 1
ATOM 1932 C C . ASP A 1 249 ? -3.827 0.034 17.456 1.00 90.75 249 ASP A C 1
ATOM 1934 O O . ASP A 1 249 ? -3.642 1.026 18.178 1.00 90.75 249 ASP A O 1
ATOM 1938 N N . PRO A 1 250 ? -4.144 -1.165 17.995 1.00 87.88 250 PRO A N 1
ATOM 1939 C CA . PRO A 1 250 ? -4.198 -1.403 19.437 1.00 87.88 250 PRO A CA 1
ATOM 1940 C C . PRO A 1 250 ? -2.857 -1.177 20.148 1.00 87.88 250 PRO A C 1
ATOM 1942 O O . PRO A 1 250 ? -2.852 -0.728 21.296 1.00 87.88 250 PRO A O 1
ATOM 1945 N N . GLU A 1 251 ? -1.724 -1.441 19.487 1.00 85.50 251 GLU A N 1
ATOM 1946 C CA . GLU A 1 251 ? -0.384 -1.226 20.049 1.00 85.50 251 GLU A CA 1
ATOM 1947 C C . GLU A 1 251 ? -0.051 0.264 20.156 1.00 85.50 251 GLU A C 1
ATOM 1949 O O . GLU A 1 251 ? 0.663 0.672 21.072 1.00 85.50 251 GLU A O 1
ATOM 1954 N N . GLN A 1 252 ? -0.641 1.092 19.288 1.00 82.62 252 GLN A N 1
ATOM 1955 C CA . GLN A 1 252 ? -0.583 2.554 19.348 1.00 82.62 252 GLN A CA 1
ATOM 1956 C C . GLN A 1 252 ? -1.780 3.154 20.101 1.00 82.62 252 GLN A C 1
ATOM 1958 O O . GLN A 1 252 ? -2.299 4.213 19.746 1.00 82.62 252 GLN A O 1
ATOM 1963 N N . SER A 1 253 ? -2.210 2.517 21.196 1.00 83.44 253 SER A N 1
ATOM 1964 C CA . SER A 1 253 ? -3.293 3.016 22.060 1.00 83.44 253 SER A CA 1
ATOM 1965 C C . SER A 1 253 ? -4.610 3.287 21.315 1.00 83.44 253 SER A C 1
ATOM 1967 O O . SER A 1 253 ? -5.314 4.248 21.644 1.00 83.44 253 SER A O 1
ATOM 1969 N N . TRP A 1 254 ? -4.948 2.434 20.341 1.00 86.00 254 TRP A N 1
ATOM 1970 C CA . TRP A 1 254 ? -6.163 2.518 19.520 1.00 86.00 254 TRP A CA 1
ATOM 1971 C C . TRP A 1 254 ? -6.242 3.792 18.668 1.00 86.00 254 TRP A C 1
ATOM 1973 O O . TRP A 1 254 ? -7.327 4.330 18.437 1.00 86.00 254 TRP A O 1
ATOM 1983 N N . THR A 1 255 ? -5.091 4.302 18.225 1.00 88.06 255 THR A N 1
ATOM 1984 C CA . THR A 1 255 ? -5.017 5.471 17.338 1.00 88.06 255 THR A CA 1
ATOM 1985 C C . THR A 1 255 ? -4.942 5.060 15.870 1.00 88.06 255 THR A C 1
ATOM 1987 O O . THR A 1 255 ? -4.517 3.956 15.527 1.00 88.06 255 THR A O 1
ATOM 1990 N N . GLU A 1 256 ? -5.399 5.952 14.992 1.00 90.81 256 GLU A N 1
ATOM 1991 C CA . GLU A 1 256 ? -5.347 5.739 13.550 1.00 90.81 256 GLU A CA 1
ATOM 1992 C C . GLU A 1 256 ? -3.899 5.838 13.052 1.00 90.81 256 GLU A C 1
ATOM 1994 O O . GLU A 1 256 ? -3.246 6.867 13.229 1.00 90.81 256 GLU A O 1
ATOM 1999 N N . THR A 1 257 ? -3.407 4.756 12.450 1.00 90.62 257 THR A N 1
ATOM 2000 C CA . THR A 1 257 ? -2.008 4.583 12.041 1.00 90.62 257 THR A CA 1
ATOM 2001 C C . THR A 1 257 ? -1.934 4.027 10.623 1.00 90.62 257 THR A C 1
ATOM 2003 O O . THR A 1 257 ? -2.814 3.276 10.203 1.00 90.62 257 THR A O 1
ATOM 2006 N N . ASP A 1 258 ? -0.897 4.398 9.870 1.00 91.62 258 ASP A N 1
ATOM 2007 C CA . ASP A 1 258 ? -0.693 3.915 8.504 1.00 91.62 258 ASP A CA 1
ATOM 2008 C C . ASP A 1 258 ? -0.349 2.416 8.486 1.00 91.62 258 ASP A C 1
ATOM 2010 O O . ASP A 1 258 ? 0.538 1.966 9.213 1.00 91.62 258 ASP A O 1
ATOM 2014 N N . TYR A 1 259 ? -1.009 1.638 7.625 1.00 91.25 259 TYR A N 1
ATOM 2015 C CA . TYR A 1 259 ? -0.571 0.274 7.319 1.00 91.25 259 TYR A CA 1
ATOM 2016 C C . TYR A 1 259 ? 0.485 0.287 6.197 1.00 91.25 259 TYR A C 1
ATOM 2018 O O . TYR A 1 259 ? 0.558 1.247 5.424 1.00 91.25 259 TYR A O 1
ATOM 2026 N N . PRO A 1 260 ? 1.315 -0.766 6.064 1.00 89.19 260 PRO A N 1
ATOM 2027 C CA . PRO A 1 260 ? 2.357 -0.826 5.047 1.00 89.19 260 PRO A CA 1
ATOM 2028 C C . PRO A 1 260 ? 1.739 -0.795 3.652 1.00 89.19 260 PRO A C 1
ATOM 2030 O O . PRO A 1 260 ? 0.797 -1.530 3.362 1.00 89.19 260 PRO A O 1
ATOM 2033 N N . GLU A 1 261 ? 2.270 0.067 2.794 1.00 90.62 261 GLU A N 1
ATOM 2034 C CA . GLU A 1 261 ? 1.761 0.243 1.440 1.00 90.62 261 GLU A CA 1
ATOM 2035 C C . GLU A 1 261 ? 1.828 -1.060 0.632 1.00 90.62 261 GLU A C 1
ATOM 2037 O O . GLU A 1 261 ? 2.821 -1.790 0.668 1.00 90.62 261 GLU A O 1
ATOM 2042 N N . VAL A 1 262 ? 0.766 -1.319 -0.130 1.00 91.38 262 VAL A N 1
ATOM 2043 C CA . VAL A 1 262 ? 0.678 -2.449 -1.054 1.00 91.38 262 VAL A CA 1
ATOM 2044 C C . VAL A 1 262 ? 0.832 -1.923 -2.473 1.00 91.38 262 VAL A C 1
ATOM 2046 O O . VAL A 1 262 ? -0.008 -1.159 -2.946 1.00 91.38 262 VAL A O 1
ATOM 2049 N N . SER A 1 263 ? 1.884 -2.351 -3.165 1.00 90.69 263 SER A N 1
ATOM 2050 C CA . SER A 1 263 ? 2.154 -1.965 -4.551 1.00 90.69 263 SER A CA 1
ATOM 2051 C C . SER A 1 263 ? 2.635 -3.145 -5.392 1.00 90.69 263 SER A C 1
ATOM 2053 O O . SER A 1 263 ? 3.190 -4.118 -4.877 1.00 90.69 263 SER A O 1
ATOM 2055 N N . VAL A 1 264 ? 2.397 -3.065 -6.703 1.00 88.38 264 VAL A N 1
ATOM 2056 C CA . VAL A 1 264 ? 2.871 -4.048 -7.690 1.00 88.38 264 VAL A CA 1
ATOM 2057 C C . VAL A 1 264 ? 3.847 -3.343 -8.625 1.00 88.38 264 VAL A C 1
ATOM 2059 O O . VAL A 1 264 ? 3.458 -2.496 -9.432 1.00 88.38 264 VAL A O 1
ATOM 2062 N N . SER A 1 265 ? 5.134 -3.669 -8.496 1.00 86.50 265 SER A N 1
ATOM 2063 C CA . SER A 1 265 ? 6.221 -2.977 -9.198 1.00 86.50 265 SER A CA 1
ATOM 2064 C C . SER A 1 265 ? 6.120 -3.107 -10.716 1.00 86.50 265 SER A C 1
ATOM 2066 O O . SER A 1 265 ? 6.437 -2.157 -11.431 1.00 86.50 265 SER A O 1
ATOM 2068 N N . GLU A 1 266 ? 5.640 -4.246 -11.216 1.00 87.62 266 GLU A N 1
ATOM 2069 C CA . GLU A 1 266 ? 5.395 -4.469 -12.639 1.00 87.62 266 GLU A CA 1
ATOM 2070 C C . GLU A 1 266 ? 4.357 -3.482 -13.191 1.00 87.62 266 GLU A C 1
ATOM 2072 O O . GLU A 1 266 ? 4.576 -2.891 -14.247 1.00 87.62 266 GLU A O 1
ATOM 2077 N N . TRP A 1 267 ? 3.273 -3.227 -12.452 1.00 87.38 267 TRP A N 1
ATOM 2078 C CA . TRP A 1 267 ? 2.213 -2.306 -12.877 1.00 87.38 267 TRP A CA 1
ATOM 2079 C C . TRP A 1 267 ? 2.663 -0.846 -12.839 1.00 87.38 267 TRP A C 1
ATOM 2081 O O . TRP A 1 267 ? 2.330 -0.086 -13.741 1.00 87.38 267 TRP A O 1
ATOM 2091 N N . ILE A 1 268 ? 3.489 -0.461 -11.861 1.00 87.62 268 ILE A N 1
ATOM 2092 C CA . ILE A 1 268 ? 4.092 0.883 -11.809 1.00 87.62 268 ILE A CA 1
ATOM 2093 C C . ILE A 1 268 ? 4.943 1.152 -13.061 1.00 87.62 268 ILE A C 1
ATOM 2095 O O . ILE A 1 268 ? 4.924 2.256 -13.609 1.00 87.62 268 ILE A O 1
ATOM 2099 N N . LEU A 1 269 ? 5.693 0.146 -13.524 1.00 86.19 269 LEU A N 1
ATOM 2100 C CA . LEU A 1 269 ? 6.504 0.256 -14.738 1.00 86.19 269 LEU A CA 1
ATOM 2101 C C . LEU A 1 269 ? 5.639 0.340 -16.001 1.00 86.19 269 LEU A C 1
ATOM 2103 O O . LEU A 1 269 ? 5.924 1.173 -16.862 1.00 86.19 269 LEU A O 1
ATOM 2107 N N . GLU A 1 270 ? 4.603 -0.495 -16.110 1.00 84.31 270 GLU A N 1
ATOM 2108 C CA . GLU A 1 270 ? 3.664 -0.494 -17.242 1.00 84.31 270 GLU A CA 1
ATOM 2109 C C . GLU A 1 270 ? 2.901 0.831 -17.370 1.00 84.31 270 GLU A C 1
ATOM 2111 O O . GLU A 1 270 ? 2.754 1.352 -18.476 1.00 84.31 270 GLU A O 1
ATOM 2116 N N . ASP A 1 271 ? 2.476 1.405 -16.243 1.00 84.00 271 ASP A N 1
ATOM 2117 C CA . ASP A 1 271 ? 1.696 2.647 -16.203 1.00 84.00 271 ASP A CA 1
ATOM 2118 C C . ASP A 1 271 ? 2.570 3.907 -16.340 1.00 84.00 271 ASP A C 1
ATOM 2120 O O . ASP A 1 271 ? 2.060 5.020 -16.489 1.00 84.00 271 ASP A O 1
ATOM 2124 N N . GLY A 1 272 ? 3.898 3.755 -16.301 1.00 83.38 272 GLY A N 1
ATOM 2125 C CA . GLY A 1 272 ? 4.851 4.861 -16.408 1.00 83.38 272 GLY A CA 1
ATOM 2126 C C . GLY A 1 272 ? 4.953 5.733 -15.151 1.00 83.38 272 GLY A C 1
ATOM 2127 O O . GLY A 1 272 ? 5.447 6.860 -15.237 1.00 83.38 272 GLY A O 1
ATOM 2128 N N . GLY A 1 273 ? 4.508 5.236 -13.992 1.00 86.00 273 GLY A N 1
ATOM 2129 C CA . GLY A 1 273 ? 4.556 5.953 -12.720 1.00 86.00 273 GLY A CA 1
ATOM 2130 C C . GLY A 1 273 ? 3.647 5.370 -11.635 1.00 86.00 273 GLY A C 1
ATOM 2131 O O . GLY A 1 273 ? 2.848 4.466 -11.870 1.00 86.00 273 GLY A O 1
ATOM 2132 N N . GLU A 1 274 ? 3.781 5.905 -10.422 1.00 88.12 274 GLU A N 1
ATOM 2133 C CA . GLU A 1 274 ? 2.947 5.534 -9.274 1.00 88.12 274 GLU A CA 1
ATOM 2134 C C . GLU A 1 274 ? 1.547 6.163 -9.387 1.00 88.12 274 GLU A C 1
ATOM 2136 O O . GLU A 1 274 ? 1.404 7.381 -9.520 1.00 88.12 274 GLU A O 1
ATOM 2141 N N . ALA A 1 275 ? 0.520 5.322 -9.291 1.00 88.38 275 ALA A N 1
ATOM 2142 C CA . ALA A 1 275 ? -0.893 5.669 -9.230 1.00 88.38 275 ALA A CA 1
ATOM 2143 C C . ALA A 1 275 ? -1.474 5.135 -7.910 1.00 88.38 275 ALA A C 1
ATOM 2145 O O . ALA A 1 275 ? -1.982 4.011 -7.833 1.00 88.38 275 ALA A O 1
ATOM 2146 N N . ALA A 1 276 ? -1.343 5.950 -6.858 1.00 90.31 276 ALA A N 1
ATOM 2147 C CA . ALA A 1 276 ? -1.722 5.592 -5.496 1.00 90.31 276 ALA A CA 1
ATOM 2148 C C . ALA A 1 276 ? -3.160 6.005 -5.135 1.00 90.31 276 ALA A C 1
ATOM 2150 O O . ALA A 1 276 ? -3.548 7.160 -5.327 1.00 90.31 276 ALA A O 1
ATOM 2151 N N . GLU A 1 277 ? -3.917 5.093 -4.519 1.00 91.88 277 GLU A N 1
ATOM 2152 C CA . GLU A 1 277 ? -5.212 5.373 -3.876 1.00 91.88 277 GLU A CA 1
ATOM 2153 C C . GLU A 1 277 ? -5.093 5.229 -2.351 1.00 91.88 277 GLU A C 1
ATOM 2155 O O . GLU A 1 277 ? -4.370 4.369 -1.839 1.00 91.88 277 GLU A O 1
ATOM 2160 N N . THR A 1 278 ? -5.794 6.096 -1.614 1.00 94.25 278 THR A N 1
ATOM 2161 C CA . THR A 1 278 ? -5.849 6.030 -0.150 1.00 94.25 278 THR A CA 1
ATOM 2162 C C . THR A 1 278 ? -7.098 5.284 0.305 1.00 94.25 278 THR A C 1
ATOM 2164 O O . THR A 1 278 ? -8.212 5.699 -0.013 1.00 94.25 278 THR A O 1
ATOM 2167 N N . MET A 1 279 ? -6.921 4.218 1.085 1.00 93.38 279 MET A N 1
ATOM 2168 C CA . MET A 1 279 ? -8.001 3.430 1.674 1.00 93.38 279 MET A CA 1
ATOM 2169 C C . MET A 1 279 ? -7.842 3.362 3.193 1.00 93.38 279 MET A C 1
ATOM 2171 O O . MET A 1 279 ? -6.838 2.886 3.700 1.00 93.38 279 MET A O 1
ATOM 2175 N N . THR A 1 280 ? -8.847 3.826 3.929 1.00 94.44 280 THR A N 1
ATOM 2176 C CA . THR A 1 280 ? -8.841 3.819 5.398 1.00 94.44 280 THR A CA 1
ATOM 2177 C C . THR A 1 280 ? -9.812 2.770 5.920 1.00 94.44 280 THR A C 1
ATOM 2179 O O . THR A 1 280 ? -10.972 2.723 5.502 1.00 94.44 280 THR A O 1
ATOM 2182 N N . PHE A 1 281 ? -9.355 1.955 6.869 1.00 95.38 281 PHE A N 1
ATOM 2183 C CA . PHE A 1 281 ? -10.104 0.859 7.476 1.00 95.38 281 PHE A CA 1
ATOM 2184 C C . PHE A 1 281 ? -10.326 1.118 8.976 1.00 95.38 281 PHE A C 1
ATOM 2186 O O . PHE A 1 281 ? -9.650 0.533 9.819 1.00 95.38 281 PHE A O 1
ATOM 2193 N N . PRO A 1 282 ? -11.306 1.962 9.351 1.00 93.81 282 PRO A N 1
ATOM 2194 C CA . PRO A 1 282 ? -11.475 2.419 10.734 1.00 93.81 282 PRO A CA 1
ATOM 2195 C C . PRO A 1 282 ? -12.010 1.342 11.689 1.00 93.81 282 PRO A C 1
ATOM 2197 O O . PRO A 1 282 ? -12.081 1.571 12.890 1.00 93.81 282 PRO A O 1
ATOM 2200 N N . TYR A 1 283 ? -12.466 0.203 11.163 1.00 95.38 283 TYR A N 1
ATOM 2201 C CA . TYR A 1 283 ? -13.042 -0.902 11.939 1.00 95.38 283 TYR A CA 1
ATOM 2202 C C . TYR A 1 283 ? -12.143 -2.149 11.953 1.00 95.38 283 TYR A C 1
ATOM 2204 O O . TYR A 1 283 ? -12.585 -3.222 12.363 1.00 95.38 283 TYR A O 1
ATOM 2212 N N . VAL A 1 284 ? -10.915 -2.028 11.449 1.00 95.06 284 VAL A N 1
ATOM 2213 C CA . VAL A 1 284 ? -9.924 -3.105 11.405 1.00 95.06 284 VAL A CA 1
ATOM 2214 C C . VAL A 1 284 ? -8.799 -2.759 12.370 1.00 95.06 284 VAL A C 1
ATOM 2216 O O . VAL A 1 284 ? -8.281 -1.644 12.328 1.00 95.06 284 VAL A O 1
ATOM 2219 N N . ASP A 1 285 ? -8.455 -3.720 13.222 1.00 91.88 285 ASP A N 1
ATOM 2220 C CA . ASP A 1 285 ? -7.464 -3.600 14.292 1.00 91.88 285 ASP A CA 1
ATOM 2221 C C . ASP A 1 285 ? -6.272 -4.566 14.169 1.00 91.88 285 ASP A C 1
ATOM 2223 O O . ASP A 1 285 ? -5.270 -4.416 14.863 1.00 91.88 285 ASP A O 1
ATOM 2227 N N . ASP A 1 286 ? -6.346 -5.541 13.261 1.00 90.56 286 ASP A N 1
ATOM 2228 C CA . ASP A 1 286 ? -5.233 -6.425 12.905 1.00 90.56 286 ASP A CA 1
ATOM 2229 C C . ASP A 1 286 ? -4.327 -5.749 11.863 1.00 90.56 286 ASP A C 1
ATOM 2231 O O . ASP A 1 286 ? -4.809 -5.298 10.828 1.00 90.56 286 ASP A O 1
ATOM 2235 N N . ALA A 1 287 ? -3.011 -5.712 12.097 1.00 88.81 287 ALA A N 1
ATOM 2236 C CA . ALA A 1 287 ? -2.053 -5.005 11.235 1.00 88.81 287 ALA A CA 1
ATOM 2237 C C . ALA A 1 287 ? -1.848 -5.637 9.838 1.00 88.81 287 ALA A C 1
ATOM 2239 O O . ALA A 1 287 ? -1.298 -4.997 8.933 1.00 88.81 287 ALA A O 1
ATOM 2240 N N . TYR A 1 288 ? -2.274 -6.887 9.633 1.00 91.06 288 TYR A N 1
ATOM 2241 C CA . TYR A 1 288 ? -2.123 -7.599 8.360 1.00 91.06 288 TYR A CA 1
ATOM 2242 C C . TYR A 1 288 ? -3.376 -7.519 7.496 1.00 91.06 288 TYR A C 1
ATOM 2244 O O . TYR A 1 288 ? -3.281 -7.351 6.279 1.00 91.06 288 TYR A O 1
ATOM 2252 N N . GLN A 1 289 ? -4.557 -7.597 8.111 1.00 93.25 289 GLN A N 1
ATOM 2253 C CA . GLN A 1 289 ? -5.839 -7.509 7.420 1.00 93.25 289 GLN A CA 1
ATOM 2254 C C . GLN A 1 289 ? -5.976 -6.302 6.461 1.00 93.25 289 GLN A C 1
ATOM 2256 O O . GLN A 1 289 ? -6.430 -6.536 5.336 1.00 93.25 289 GLN A O 1
ATOM 2261 N N . PRO A 1 290 ? -5.578 -5.050 6.787 1.00 93.56 290 PRO A N 1
ATOM 2262 C CA . PRO A 1 290 ? -5.718 -3.925 5.864 1.00 93.56 290 PRO A CA 1
ATOM 2263 C C . PRO A 1 290 ? -4.847 -4.072 4.610 1.00 93.56 290 PRO A C 1
ATOM 2265 O O . PRO A 1 290 ? -5.299 -3.694 3.534 1.00 93.56 290 PRO A O 1
ATOM 2268 N N . GLN A 1 291 ? -3.664 -4.697 4.695 1.00 91.38 291 GLN A N 1
ATOM 2269 C CA . GLN A 1 291 ? -2.830 -4.993 3.518 1.00 91.38 291 GLN A CA 1
ATOM 2270 C C . GLN A 1 291 ? -3.518 -6.002 2.590 1.00 91.38 291 GLN A C 1
ATOM 2272 O O . GLN A 1 291 ? -3.545 -5.825 1.373 1.00 91.38 291 GLN A O 1
ATOM 2277 N N . ARG A 1 292 ? -4.159 -7.034 3.156 1.00 91.25 292 ARG A N 1
ATOM 2278 C CA . ARG A 1 292 ? -4.933 -8.002 2.362 1.00 91.25 292 ARG A CA 1
ATOM 2279 C C . ARG A 1 292 ? -6.117 -7.336 1.668 1.00 91.25 292 ARG A C 1
ATOM 2281 O O . ARG A 1 292 ? -6.341 -7.555 0.481 1.00 91.25 292 ARG A O 1
ATOM 2288 N N . LEU A 1 293 ? -6.863 -6.507 2.400 1.00 94.19 293 LEU A N 1
ATOM 2289 C CA . LEU A 1 293 ? -7.993 -5.747 1.859 1.00 94.19 293 LEU A CA 1
ATOM 2290 C C . LEU A 1 293 ? -7.539 -4.777 0.760 1.00 94.19 293 LEU A C 1
ATOM 2292 O O . LEU A 1 293 ? -8.175 -4.709 -0.291 1.00 94.19 293 LEU A O 1
ATOM 2296 N N . ALA A 1 294 ? -6.417 -4.085 0.972 1.00 93.38 294 ALA A N 1
ATOM 2297 C CA . ALA A 1 294 ? -5.787 -3.208 -0.006 1.00 93.38 294 ALA A CA 1
ATOM 2298 C C . ALA A 1 294 ? -5.371 -3.967 -1.274 1.00 93.38 294 ALA A C 1
ATOM 2300 O O . ALA A 1 294 ? -5.674 -3.509 -2.371 1.00 93.38 294 ALA A O 1
ATOM 2301 N N . ASN A 1 295 ? -4.760 -5.150 -1.152 1.00 91.62 295 ASN A N 1
ATOM 2302 C CA . ASN A 1 295 ? -4.408 -5.984 -2.304 1.00 91.62 295 ASN A CA 1
ATOM 2303 C C . ASN A 1 295 ? -5.635 -6.471 -3.078 1.00 91.62 295 ASN A C 1
ATOM 2305 O O . ASN A 1 295 ? -5.652 -6.398 -4.305 1.00 91.62 295 ASN A O 1
ATOM 2309 N N . ILE A 1 296 ? -6.680 -6.924 -2.379 1.00 92.06 296 ILE A N 1
ATOM 2310 C CA . ILE A 1 296 ? -7.935 -7.326 -3.025 1.00 92.06 296 ILE A CA 1
ATOM 2311 C C . ILE A 1 296 ? -8.518 -6.141 -3.797 1.00 92.06 296 ILE A C 1
ATOM 2313 O O . ILE A 1 296 ? -8.881 -6.290 -4.962 1.00 92.06 296 ILE A O 1
ATOM 2317 N N . ALA A 1 297 ? -8.569 -4.955 -3.188 1.00 90.69 297 ALA A N 1
ATOM 2318 C CA . ALA A 1 297 ? -9.070 -3.755 -3.846 1.00 90.69 297 ALA A CA 1
ATOM 2319 C C . ALA A 1 297 ? -8.212 -3.366 -5.060 1.00 90.69 297 ALA A C 1
ATOM 2321 O O . ALA A 1 297 ? -8.758 -3.134 -6.138 1.00 90.69 297 ALA A O 1
ATOM 2322 N N . LEU A 1 298 ? -6.883 -3.371 -4.915 1.00 90.50 298 LEU A N 1
ATOM 2323 C CA . LEU A 1 298 ? -5.918 -3.117 -5.985 1.00 90.50 298 LEU A CA 1
ATOM 2324 C C . LEU A 1 298 ? -6.169 -4.041 -7.186 1.00 90.50 298 LEU A C 1
ATOM 2326 O O . LEU A 1 298 ? -6.372 -3.577 -8.310 1.00 90.50 298 LEU A O 1
ATOM 2330 N N . ARG A 1 299 ? -6.238 -5.354 -6.942 1.00 89.00 299 ARG A N 1
ATOM 2331 C CA . ARG A 1 299 ? -6.455 -6.366 -7.982 1.00 89.00 299 ARG A CA 1
ATOM 2332 C C . ARG A 1 299 ? -7.851 -6.283 -8.595 1.00 89.00 299 ARG A C 1
ATOM 2334 O O . ARG A 1 299 ? -7.973 -6.408 -9.806 1.00 89.00 299 ARG A O 1
ATOM 2341 N N . GLN A 1 300 ? -8.893 -6.004 -7.808 1.00 87.19 300 GLN A N 1
ATOM 2342 C CA . GLN A 1 300 ? -10.254 -5.788 -8.321 1.00 87.19 300 GLN A CA 1
ATOM 2343 C C . GLN A 1 300 ? -10.360 -4.548 -9.217 1.00 87.19 300 GLN A C 1
ATOM 2345 O O . GLN A 1 300 ? -11.141 -4.545 -10.168 1.00 87.19 300 GLN A O 1
ATOM 2350 N N . ARG A 1 301 ? -9.612 -3.480 -8.914 1.00 85.75 301 ARG A N 1
ATOM 2351 C CA . ARG A 1 301 ? -9.572 -2.269 -9.745 1.00 85.75 301 ARG A CA 1
ATOM 2352 C C . ARG A 1 301 ? -8.777 -2.493 -11.026 1.00 85.75 301 ARG A C 1
ATOM 2354 O O . ARG A 1 301 ? -9.223 -2.030 -12.071 1.00 85.75 301 ARG A O 1
ATOM 2361 N N . ARG A 1 302 ? -7.656 -3.225 -10.958 1.00 82.62 302 ARG A N 1
ATOM 2362 C CA . ARG A 1 302 ? -6.817 -3.554 -12.124 1.00 82.62 302 ARG A CA 1
ATOM 2363 C C . ARG A 1 302 ? -7.478 -4.552 -13.071 1.00 82.62 302 ARG A C 1
ATOM 2365 O O . ARG A 1 302 ? -7.479 -4.319 -14.271 1.00 82.62 302 ARG A O 1
ATOM 2372 N N . ALA A 1 303 ? -8.135 -5.584 -12.540 1.00 79.50 303 ALA A N 1
ATOM 2373 C CA . ALA A 1 303 ? -9.034 -6.467 -13.296 1.00 79.50 303 ALA A CA 1
ATOM 2374 C C . ALA A 1 303 ? -10.319 -5.744 -13.765 1.00 79.50 303 ALA A C 1
ATOM 2376 O O . ALA A 1 303 ? -11.291 -6.377 -14.173 1.00 79.50 303 ALA A O 1
ATOM 2377 N N . GLY A 1 304 ? -10.364 -4.416 -13.606 1.00 68.25 304 GLY A N 1
ATOM 2378 C CA . GLY A 1 304 ? -11.516 -3.565 -13.816 1.00 68.25 304 GLY A CA 1
ATOM 2379 C C . GLY A 1 304 ? -12.082 -3.642 -15.227 1.00 68.25 304 GLY A C 1
ATOM 2380 O O . GLY A 1 304 ? -11.476 -4.138 -16.165 1.00 68.25 304 GLY A O 1
ATOM 2381 N N . GLY A 1 305 ? -13.289 -3.108 -15.359 1.00 73.88 305 GLY A N 1
ATOM 2382 C CA . GLY A 1 305 ? -14.121 -3.310 -16.534 1.00 73.88 305 GLY A CA 1
ATOM 2383 C C . GLY A 1 305 ? -15.384 -4.073 -16.156 1.00 73.88 305 GLY A C 1
ATOM 2384 O O . GLY A 1 305 ? -15.364 -5.013 -15.362 1.00 73.88 305 GLY A O 1
ATOM 2385 N N . ALA A 1 306 ? -16.519 -3.601 -16.656 1.00 86.19 306 ALA A N 1
ATOM 2386 C CA . ALA A 1 306 ? -17.782 -4.312 -16.566 1.00 86.19 306 ALA A CA 1
ATOM 2387 C C . ALA A 1 306 ? -18.268 -4.559 -17.988 1.00 86.19 306 ALA A C 1
ATOM 2389 O O . ALA A 1 306 ? -18.245 -3.642 -18.815 1.00 86.19 306 ALA A O 1
ATOM 2390 N N . ILE A 1 307 ? -18.694 -5.788 -18.255 1.00 90.50 307 ILE A N 1
ATOM 2391 C CA . ILE A 1 307 ? -19.306 -6.171 -19.520 1.00 90.50 307 ILE A CA 1
ATOM 2392 C C . ILE A 1 307 ? -20.810 -6.266 -19.297 1.00 90.50 307 ILE A C 1
ATOM 2394 O O . ILE A 1 307 ? -21.287 -7.027 -18.455 1.00 90.50 307 ILE A O 1
ATOM 2398 N N . SER A 1 308 ? -21.542 -5.494 -20.085 1.00 93.06 308 SER A N 1
ATOM 2399 C CA . SER A 1 308 ? -22.989 -5.508 -20.179 1.00 93.06 308 SER A CA 1
ATOM 2400 C C . SER A 1 308 ? -23.406 -6.526 -21.228 1.00 93.06 308 SER A C 1
ATOM 2402 O O . SER A 1 308 ? -23.130 -6.354 -22.418 1.00 93.06 308 SER A O 1
ATOM 2404 N N . LEU A 1 309 ? -24.098 -7.570 -20.787 1.00 93.06 309 LEU A N 1
ATOM 2405 C CA . LEU A 1 309 ? -24.598 -8.664 -21.609 1.00 93.06 309 LEU A CA 1
ATOM 2406 C C . LEU A 1 309 ? -26.132 -8.582 -21.673 1.00 93.06 309 LEU A C 1
ATOM 2408 O O . LEU A 1 309 ? -26.803 -9.003 -20.727 1.00 93.06 309 LEU A O 1
ATOM 2412 N N . PRO A 1 310 ? -26.722 -8.038 -22.756 1.00 92.38 310 PRO A N 1
ATOM 2413 C CA . PRO A 1 310 ? -28.161 -8.109 -22.973 1.00 92.38 310 PRO A CA 1
ATOM 2414 C C . PRO A 1 310 ? -28.533 -9.541 -23.359 1.00 92.38 310 PRO A C 1
ATOM 2416 O O . PRO A 1 310 ? -28.233 -10.001 -24.463 1.00 92.38 310 PRO A O 1
ATOM 2419 N N . MET A 1 311 ? -29.171 -10.255 -22.440 1.00 90.62 311 MET A N 1
ATOM 2420 C CA . MET A 1 311 ? -29.519 -11.666 -22.556 1.00 90.62 311 MET A CA 1
ATOM 2421 C C . MET A 1 311 ? -31.029 -11.878 -22.670 1.00 90.62 311 MET A C 1
ATOM 2423 O O . MET A 1 311 ? -31.834 -11.044 -22.261 1.00 90.62 311 MET A O 1
ATOM 2427 N N . ASN A 1 312 ? -31.443 -13.030 -23.191 1.00 88.88 312 ASN A N 1
ATOM 2428 C CA . ASN A 1 312 ? -32.819 -13.507 -23.057 1.00 88.88 312 ASN A CA 1
ATOM 2429 C C . ASN A 1 312 ? -33.146 -13.856 -21.581 1.00 88.88 312 ASN A C 1
ATOM 2431 O O . ASN A 1 312 ? -32.380 -13.570 -20.657 1.00 88.88 312 ASN A O 1
ATOM 2435 N N . PHE A 1 313 ? -34.293 -14.495 -21.329 1.00 86.69 313 PHE A N 1
ATOM 2436 C CA . PHE A 1 313 ? -34.713 -14.858 -19.967 1.00 86.69 313 PHE A CA 1
ATOM 2437 C C . PHE A 1 313 ? -33.755 -15.809 -19.225 1.00 86.69 313 PHE A C 1
ATOM 2439 O O . PHE A 1 313 ? -33.830 -15.879 -17.998 1.00 86.69 313 PHE A O 1
ATOM 2446 N N . SER A 1 314 ? -32.820 -16.480 -19.909 1.00 86.75 314 SER A N 1
ATOM 2447 C CA . SER A 1 314 ? -31.757 -17.259 -19.257 1.00 86.75 314 SER A CA 1
ATOM 2448 C C . SER A 1 314 ? -30.875 -16.398 -18.348 1.00 86.75 314 SER A C 1
ATOM 2450 O O . SER A 1 314 ? -30.370 -16.900 -17.344 1.00 86.75 314 SER A O 1
ATOM 2452 N N . GLY A 1 315 ? -30.764 -15.090 -18.619 1.00 86.25 315 GLY A N 1
ATOM 2453 C CA . GLY A 1 315 ? -30.049 -14.144 -17.758 1.00 86.25 315 GLY A CA 1
ATOM 2454 C C . GLY A 1 315 ? -30.621 -14.037 -16.336 1.00 86.25 315 GLY A C 1
ATOM 2455 O O . GLY A 1 315 ? -29.898 -13.663 -15.421 1.00 86.25 315 GLY A O 1
ATOM 2456 N N . TYR A 1 316 ? -31.868 -14.464 -16.092 1.00 84.19 316 TYR A N 1
ATOM 2457 C CA . TYR A 1 316 ? -32.443 -14.533 -14.737 1.00 84.19 316 TYR A CA 1
ATOM 2458 C C . TYR A 1 316 ? -31.652 -15.459 -13.794 1.00 84.19 316 TYR A C 1
ATOM 2460 O O . TYR A 1 316 ? -31.706 -15.329 -12.568 1.00 84.19 316 TYR A O 1
ATOM 2468 N N . ASN A 1 317 ? -30.911 -16.416 -14.360 1.00 84.56 317 ASN A N 1
ATOM 2469 C CA . ASN A 1 317 ? -30.045 -17.310 -13.604 1.00 84.56 317 ASN A CA 1
ATOM 2470 C C . ASN A 1 317 ? -28.745 -16.613 -13.145 1.00 84.56 317 ASN A C 1
ATOM 2472 O O . ASN A 1 317 ? -28.118 -17.045 -12.176 1.00 84.56 317 ASN A O 1
ATOM 2476 N N . CYS A 1 318 ? -28.361 -15.511 -13.792 1.00 88.00 318 CYS A N 1
ATOM 2477 C CA . CYS A 1 318 ? -27.178 -14.708 -13.501 1.00 88.00 318 CYS A CA 1
ATOM 2478 C C . CYS A 1 318 ? -27.491 -13.675 -12.410 1.00 88.00 318 CYS A C 1
ATOM 2480 O O . CYS A 1 318 ? -27.579 -12.478 -12.665 1.00 88.00 318 CYS A O 1
ATOM 2482 N N . ARG A 1 319 ? -27.704 -14.141 -11.178 1.00 84.69 319 ARG A N 1
ATOM 2483 C CA . ARG A 1 319 ? -27.937 -13.255 -10.025 1.00 84.69 319 ARG A CA 1
ATOM 2484 C C . ARG A 1 319 ? -26.626 -12.608 -9.564 1.00 84.69 319 ARG A C 1
ATOM 2486 O O . ARG A 1 319 ? -25.601 -13.288 -9.611 1.00 84.69 319 ARG A O 1
ATOM 2493 N N . PRO A 1 320 ? -26.645 -11.362 -9.055 1.00 87.56 320 PRO A N 1
ATOM 2494 C CA . PRO A 1 320 ? -25.450 -10.729 -8.513 1.00 87.56 320 PRO A CA 1
ATOM 2495 C C . PRO A 1 320 ? -24.799 -11.591 -7.428 1.00 87.56 320 PRO A C 1
ATOM 2497 O O . PRO A 1 320 ? -25.485 -12.153 -6.574 1.00 87.56 320 PRO A O 1
ATOM 2500 N N . GLY A 1 321 ? -23.477 -11.713 -7.501 1.00 82.06 321 GLY A N 1
ATOM 2501 C CA . GLY A 1 321 ? -22.654 -12.580 -6.662 1.00 82.06 321 GLY A CA 1
ATOM 2502 C C . GLY A 1 321 ? -22.417 -13.990 -7.215 1.00 82.06 321 GLY A C 1
ATOM 2503 O O . GLY A 1 321 ? -21.566 -14.702 -6.687 1.00 82.06 321 GLY A O 1
ATOM 2504 N N . ARG A 1 322 ? -23.107 -14.403 -8.286 1.00 86.38 322 ARG A N 1
ATOM 2505 C CA . ARG A 1 322 ? -22.868 -15.694 -8.952 1.00 86.38 322 ARG A CA 1
ATOM 2506 C C . ARG A 1 322 ? -21.641 -15.637 -9.863 1.00 86.38 322 ARG A C 1
ATOM 2508 O O . ARG A 1 322 ? -21.465 -14.658 -10.587 1.00 86.38 322 ARG A O 1
ATOM 2515 N N . VAL A 1 323 ? -20.851 -16.709 -9.872 1.00 89.56 323 VAL A N 1
ATOM 2516 C CA . VAL A 1 323 ? -19.731 -16.902 -10.805 1.00 89.56 323 VAL A CA 1
ATOM 2517 C C . VAL A 1 323 ? -20.236 -17.603 -12.067 1.00 89.56 323 VAL A C 1
ATOM 2519 O O . VAL A 1 323 ? -20.897 -18.637 -11.985 1.00 89.56 323 VAL A O 1
ATOM 2522 N N . VAL A 1 324 ? -19.945 -17.033 -13.232 1.00 91.31 324 VAL A N 1
ATOM 2523 C CA . VAL A 1 324 ? -20.396 -17.511 -14.544 1.00 91.31 324 VAL A CA 1
ATOM 2524 C C . VAL A 1 324 ? -19.219 -17.599 -15.513 1.00 91.31 324 VAL A C 1
ATOM 2526 O O . VAL A 1 324 ? -18.306 -16.778 -15.459 1.00 91.31 324 VAL A O 1
ATOM 2529 N N . LEU A 1 325 ? -19.248 -18.567 -16.427 1.00 91.69 325 LEU A N 1
ATOM 2530 C CA . LEU A 1 325 ? -18.341 -18.604 -17.575 1.00 91.69 325 LEU A CA 1
ATOM 2531 C C . LEU A 1 325 ? -18.975 -17.814 -18.719 1.00 91.69 325 LEU A C 1
ATOM 2533 O O . LEU A 1 325 ? -20.097 -18.117 -19.117 1.00 91.69 325 LEU A O 1
ATOM 2537 N N . VAL A 1 326 ? -18.277 -16.822 -19.266 1.00 91.56 326 VAL A N 1
ATOM 2538 C CA . VAL A 1 326 ? -18.721 -16.114 -20.475 1.00 91.56 326 VAL A CA 1
ATOM 2539 C C . VAL A 1 326 ? -17.985 -16.709 -21.666 1.00 91.56 326 VAL A C 1
ATOM 2541 O O . VAL A 1 326 ? -16.781 -16.507 -21.805 1.00 91.56 326 VAL A O 1
ATOM 2544 N N . ASN A 1 327 ? -18.710 -17.444 -22.510 1.00 93.06 327 ASN A N 1
ATOM 2545 C CA . ASN A 1 327 ? -18.195 -18.101 -23.706 1.00 93.06 327 ASN A CA 1
ATOM 2546 C C . ASN A 1 327 ? -18.829 -17.471 -24.955 1.00 93.06 327 ASN A C 1
ATOM 2548 O O . ASN A 1 327 ? -19.861 -17.923 -25.456 1.00 93.06 327 ASN A O 1
ATOM 2552 N N . LEU A 1 328 ? -18.199 -16.402 -25.449 1.00 91.44 328 LEU A N 1
ATOM 2553 C CA . LEU A 1 328 ? -18.592 -15.674 -26.658 1.00 91.44 328 LEU A CA 1
ATOM 2554 C C . LEU A 1 328 ? -17.423 -15.675 -27.664 1.00 91.44 328 LEU A C 1
ATOM 2556 O O . LEU A 1 328 ? -16.694 -14.679 -27.771 1.00 91.44 328 LEU A O 1
ATOM 2560 N N . PRO A 1 329 ? -17.202 -16.784 -28.400 1.00 89.88 329 PRO A N 1
ATOM 2561 C CA . PRO A 1 329 ? -16.066 -16.925 -29.310 1.00 89.88 329 PRO A CA 1
ATOM 2562 C C . PRO A 1 329 ? -16.007 -15.866 -30.418 1.00 89.88 329 PRO A C 1
ATOM 2564 O O . PRO A 1 329 ? -14.915 -15.452 -30.799 1.00 89.88 329 PRO A O 1
ATOM 2567 N N . SER A 1 330 ? -17.150 -15.382 -30.919 1.00 89.06 330 SER A N 1
ATOM 2568 C CA . SER A 1 330 ? -17.214 -14.318 -31.937 1.00 89.06 330 SER A CA 1
ATOM 2569 C C . SER A 1 330 ? -16.665 -12.977 -31.450 1.00 89.06 330 SER A C 1
ATOM 2571 O O . SER A 1 330 ? -16.209 -12.174 -32.265 1.00 89.06 330 SER A O 1
ATOM 2573 N N . LEU A 1 331 ? -16.672 -12.749 -30.133 1.00 86.56 331 LEU A N 1
ATOM 2574 C CA . LEU A 1 331 ? -16.101 -11.571 -29.480 1.00 86.56 331 LEU A CA 1
ATOM 2575 C C . LEU A 1 331 ? -14.720 -11.850 -28.872 1.00 86.56 331 LEU A C 1
ATOM 2577 O O . LEU A 1 331 ? -14.145 -10.961 -28.251 1.00 86.56 331 LEU A O 1
ATOM 2581 N N . ASN A 1 332 ? -14.186 -13.065 -29.047 1.00 87.62 332 ASN A N 1
ATOM 2582 C CA . ASN A 1 332 ? -12.956 -13.534 -28.410 1.00 87.62 332 ASN A CA 1
ATOM 2583 C C . ASN A 1 332 ? -12.993 -13.434 -26.869 1.00 87.62 332 ASN A C 1
ATOM 2585 O O . ASN A 1 332 ? -11.983 -13.136 -26.234 1.00 87.62 332 ASN A O 1
ATOM 2589 N N . ILE A 1 333 ? -14.163 -13.673 -26.266 1.00 86.75 333 ILE A N 1
ATOM 2590 C CA . ILE A 1 333 ? -14.346 -13.677 -24.809 1.00 86.75 333 ILE A CA 1
ATOM 2591 C C . ILE A 1 333 ? -14.547 -15.120 -24.350 1.00 86.75 333 ILE A C 1
ATOM 2593 O O . ILE A 1 333 ? -15.531 -15.762 -24.716 1.00 86.75 333 ILE A O 1
ATOM 2597 N N . PHE A 1 334 ? -13.612 -15.616 -23.543 1.00 88.75 334 PHE A N 1
ATOM 2598 C CA . PHE A 1 334 ? -13.683 -16.922 -22.891 1.00 88.75 334 PHE A CA 1
ATOM 2599 C C . PHE A 1 334 ? -13.007 -16.835 -21.517 1.00 88.75 334 PHE A C 1
ATOM 2601 O O . PHE A 1 334 ? -11.794 -17.008 -21.414 1.00 88.75 334 PHE A O 1
ATOM 2608 N N . SER A 1 335 ? -13.766 -16.481 -20.475 1.00 86.69 335 SER A N 1
ATOM 2609 C CA . SER A 1 335 ? -13.238 -16.364 -19.105 1.00 86.69 335 SER A CA 1
ATOM 2610 C C . SER A 1 335 ? -14.336 -16.457 -18.038 1.00 86.69 335 SER A C 1
ATOM 2612 O O . SER A 1 335 ? -15.528 -16.366 -18.351 1.00 86.69 335 SER A O 1
ATOM 2614 N N . GLU A 1 336 ? -13.932 -16.648 -16.782 1.00 87.69 336 GLU A N 1
ATOM 2615 C CA . GLU A 1 336 ? -14.805 -16.591 -15.609 1.00 87.69 336 GLU A CA 1
ATOM 2616 C C . GLU A 1 336 ? -15.051 -15.139 -15.178 1.00 87.69 336 GLU A C 1
ATOM 2618 O O . GLU A 1 336 ? -14.143 -14.309 -15.089 1.00 87.69 336 GLU A O 1
ATOM 2623 N N . PHE A 1 337 ? -16.310 -14.838 -14.879 1.00 89.06 337 PHE A N 1
ATOM 2624 C CA . PHE A 1 337 ? -16.737 -13.541 -14.383 1.00 89.06 337 PHE A CA 1
ATOM 2625 C C . PHE A 1 337 ? -17.668 -13.708 -13.184 1.00 89.06 337 PHE A C 1
ATOM 2627 O O . PHE A 1 337 ? -18.370 -14.708 -13.048 1.00 89.06 337 PHE A O 1
ATOM 2634 N N . ILE A 1 338 ? -17.740 -12.684 -12.339 1.00 89.44 338 ILE A N 1
ATOM 2635 C CA . ILE A 1 338 ? -18.773 -12.562 -11.315 1.00 89.44 338 ILE A CA 1
ATOM 2636 C C . ILE A 1 338 ? -19.847 -11.593 -11.786 1.00 89.44 338 ILE A C 1
ATOM 2638 O O . ILE A 1 338 ? -19.561 -10.520 -12.327 1.00 89.44 338 ILE A O 1
ATOM 2642 N N . VAL A 1 339 ? -21.106 -11.951 -11.560 1.00 90.31 339 VAL A N 1
ATOM 2643 C CA . VAL A 1 339 ? -22.217 -11.040 -11.816 1.00 90.31 339 VAL A CA 1
ATOM 2644 C C . VAL A 1 339 ? -22.189 -9.931 -10.769 1.00 90.31 339 VAL A C 1
ATOM 2646 O O . VAL A 1 339 ? -22.330 -10.175 -9.572 1.00 90.31 339 VAL A O 1
ATOM 2649 N N . SER A 1 340 ? -22.024 -8.696 -11.221 1.00 88.69 340 SER A N 1
ATOM 2650 C CA . SER A 1 340 ? -21.957 -7.511 -10.365 1.00 88.69 340 SER A CA 1
ATOM 2651 C C . SER A 1 340 ? -23.310 -6.829 -10.179 1.00 88.69 340 SER A C 1
ATOM 2653 O O . SER A 1 340 ? -23.568 -6.274 -9.107 1.00 88.69 340 SER A O 1
ATOM 2655 N N . ASP A 1 341 ? -24.150 -6.886 -11.212 1.00 87.38 341 ASP A N 1
ATOM 2656 C CA . ASP A 1 341 ? -25.503 -6.346 -11.236 1.00 87.38 341 ASP A CA 1
ATOM 2657 C C . ASP A 1 341 ? -26.328 -7.031 -12.335 1.00 87.38 341 ASP A C 1
ATOM 2659 O O . ASP A 1 341 ? -25.780 -7.665 -13.241 1.00 87.38 341 ASP A O 1
ATOM 2663 N N . TRP A 1 342 ? -27.646 -6.895 -12.266 1.00 85.69 342 TRP A N 1
ATOM 2664 C CA . TRP A 1 342 ? -28.554 -7.342 -13.312 1.00 85.69 342 TRP A CA 1
ATOM 2665 C C . TRP A 1 342 ? -29.830 -6.495 -13.312 1.00 85.69 342 TRP A C 1
ATOM 2667 O O . TRP A 1 342 ? -30.294 -6.037 -12.268 1.00 85.69 342 TRP A O 1
ATOM 2677 N N . SER A 1 343 ? -30.431 -6.306 -14.481 1.00 86.19 343 SER A N 1
ATOM 2678 C CA . SER A 1 343 ? -31.706 -5.607 -14.623 1.00 86.19 343 SER A CA 1
ATOM 2679 C C . SER A 1 343 ? -32.627 -6.326 -15.606 1.00 86.19 343 SER A C 1
ATOM 2681 O O . SER A 1 343 ? -32.180 -6.981 -16.548 1.00 86.19 343 SER A O 1
ATOM 2683 N N . MET A 1 344 ? -33.936 -6.211 -15.379 1.00 79.00 344 MET A N 1
ATOM 2684 C CA . MET A 1 344 ? -34.966 -6.678 -16.309 1.00 79.00 344 MET A CA 1
ATOM 2685 C C . MET A 1 344 ? -35.854 -5.508 -16.712 1.00 79.00 344 MET A C 1
ATOM 2687 O O . MET A 1 344 ? -36.203 -4.682 -15.867 1.00 79.00 344 MET A O 1
ATOM 2691 N N . GLY A 1 345 ? -36.226 -5.462 -17.990 1.00 70.25 345 GLY A N 1
ATOM 2692 C CA . GLY A 1 345 ? -37.226 -4.535 -18.513 1.00 70.25 345 GLY A CA 1
ATOM 2693 C C . GLY A 1 345 ? -38.556 -5.233 -18.799 1.00 70.25 345 GLY A C 1
ATOM 2694 O O . GLY A 1 345 ? -38.606 -6.444 -18.990 1.00 70.25 345 GLY A O 1
ATOM 2695 N N . ASP A 1 346 ? -39.638 -4.460 -18.883 1.00 63.69 346 ASP A N 1
ATOM 2696 C CA . ASP A 1 346 ? -40.983 -4.991 -19.163 1.00 63.69 346 ASP A CA 1
ATOM 2697 C C . ASP A 1 346 ? -41.144 -5.501 -20.613 1.00 63.69 346 ASP A C 1
ATOM 2699 O O . ASP A 1 346 ? -42.004 -6.336 -20.887 1.00 63.69 346 ASP A O 1
ATOM 2703 N N . ASN A 1 347 ? -40.312 -5.005 -21.541 1.00 64.69 347 ASN A N 1
ATOM 2704 C CA . ASN A 1 347 ? -40.344 -5.310 -22.982 1.00 64.69 347 ASN A CA 1
ATOM 2705 C C . ASN A 1 347 ? -38.990 -5.790 -23.543 1.00 64.69 347 ASN A C 1
ATOM 2707 O O . ASN A 1 347 ? -38.867 -6.009 -24.748 1.00 64.69 347 ASN A O 1
ATOM 2711 N N . GLU A 1 348 ? -37.974 -5.933 -22.695 1.00 66.62 348 GLU A N 1
ATOM 2712 C CA . GLU A 1 348 ? -36.606 -6.309 -23.066 1.00 66.62 348 GLU A CA 1
ATOM 2713 C C . GLU A 1 348 ? -36.180 -7.517 -22.224 1.00 66.62 348 GLU A C 1
ATOM 2715 O O . GLU A 1 348 ? -36.800 -7.820 -21.205 1.00 66.62 348 GLU A O 1
ATOM 2720 N N . GLY A 1 349 ? -35.161 -8.259 -22.662 1.00 75.31 349 GLY A N 1
ATOM 2721 C CA . GLY A 1 349 ? -34.653 -9.387 -21.883 1.00 75.31 349 GLY A CA 1
ATOM 2722 C C . GLY A 1 349 ? -33.944 -8.959 -20.589 1.00 75.31 349 GLY A C 1
ATOM 2723 O O . GLY A 1 349 ? -34.168 -7.891 -20.025 1.00 75.31 349 GLY A O 1
ATOM 2724 N N . CYS A 1 350 ? -33.073 -9.824 -20.094 1.00 87.75 350 CYS A N 1
ATOM 2725 C CA . CYS A 1 350 ? -32.287 -9.590 -18.894 1.00 87.75 350 CYS A CA 1
ATOM 2726 C C . CYS A 1 350 ? -30.929 -8.981 -19.259 1.00 87.75 350 CYS A C 1
ATOM 2728 O O . CYS A 1 350 ? -30.154 -9.620 -19.959 1.00 87.75 350 CYS A O 1
ATOM 2730 N N . THR A 1 351 ? -30.587 -7.799 -18.749 1.00 90.81 351 THR A N 1
ATOM 2731 C CA . THR A 1 351 ? -29.228 -7.251 -18.896 1.00 90.81 351 THR A CA 1
ATOM 2732 C C . THR A 1 351 ? -28.386 -7.640 -17.691 1.00 90.81 351 THR A C 1
ATOM 2734 O O . THR A 1 351 ? -28.689 -7.244 -16.569 1.00 90.81 351 THR A O 1
ATOM 2737 N N . VAL A 1 352 ? -27.325 -8.411 -17.917 1.00 92.38 352 VAL A N 1
ATOM 2738 C CA . VAL A 1 352 ? -26.407 -8.885 -16.873 1.00 92.38 352 VAL A CA 1
ATOM 2739 C C . VAL A 1 352 ? -25.103 -8.098 -16.963 1.00 92.38 352 VAL A C 1
ATOM 2741 O O . VAL A 1 352 ? -24.510 -8.019 -18.035 1.00 92.38 352 VAL A O 1
ATOM 2744 N N . GLN A 1 353 ? -24.651 -7.521 -15.850 1.00 92.44 353 GLN A N 1
ATOM 2745 C CA . GLN A 1 353 ? -23.355 -6.846 -15.752 1.00 92.44 353 GLN A CA 1
ATOM 2746 C C . GLN A 1 353 ? -22.352 -7.764 -15.071 1.00 92.44 353 GLN A C 1
ATOM 2748 O O . GLN A 1 353 ? -22.496 -8.078 -13.886 1.00 92.44 353 GLN A O 1
ATOM 2753 N N . VAL A 1 354 ? -21.304 -8.154 -15.783 1.00 91.19 354 VAL A N 1
ATOM 2754 C CA . VAL A 1 354 ? -20.275 -9.063 -15.272 1.00 91.19 354 VAL A CA 1
ATOM 2755 C C . VAL A 1 354 ? -18.929 -8.357 -15.132 1.00 91.19 354 VAL A C 1
ATOM 2757 O O . VAL A 1 354 ? -18.621 -7.447 -15.898 1.00 91.19 354 VAL A O 1
ATOM 2760 N N . LYS A 1 355 ? -18.132 -8.759 -14.140 1.00 89.88 355 LYS A N 1
ATOM 2761 C CA . LYS A 1 355 ? -16.761 -8.275 -13.907 1.00 89.88 355 LYS A CA 1
ATOM 2762 C C . LYS A 1 355 ? -15.803 -9.451 -13.834 1.00 89.88 355 LYS A C 1
ATOM 2764 O O . LYS A 1 355 ? -16.208 -10.513 -13.363 1.00 89.88 355 LYS A O 1
ATOM 2769 N N . GLN A 1 356 ? -14.578 -9.270 -14.318 1.00 86.88 356 GLN A N 1
ATOM 2770 C CA . GLN A 1 356 ? -13.571 -10.328 -14.299 1.00 86.88 356 GLN A CA 1
ATOM 2771 C C . GLN A 1 356 ? -13.385 -10.842 -12.871 1.00 86.88 356 GLN A C 1
ATOM 2773 O O . GLN A 1 356 ? -13.410 -10.068 -11.908 1.00 86.88 356 GLN A O 1
ATOM 2778 N N . TYR A 1 357 ? -13.278 -12.159 -12.730 1.00 86.50 357 TYR A N 1
ATOM 2779 C CA . TYR A 1 357 ? -13.272 -12.790 -11.424 1.00 86.50 357 TYR A CA 1
ATOM 2780 C C . TYR A 1 357 ? -12.368 -14.010 -11.415 1.00 86.50 357 TYR A C 1
ATOM 2782 O O . TYR A 1 357 ? -12.681 -15.038 -12.005 1.00 86.50 357 TYR A O 1
ATOM 2790 N N . GLU A 1 358 ? -11.245 -13.887 -10.722 1.00 84.50 358 GLU A N 1
ATOM 2791 C CA . GLU A 1 358 ? -10.189 -14.891 -10.709 1.00 84.50 358 GLU A CA 1
ATOM 2792 C C . GLU A 1 358 ? -9.723 -15.138 -9.278 1.00 84.50 358 GLU A C 1
ATOM 2794 O O . GLU A 1 358 ? -9.748 -14.231 -8.441 1.00 84.50 358 GLU A O 1
ATOM 2799 N N . ALA A 1 359 ? -9.248 -16.354 -9.001 1.00 85.31 359 ALA A N 1
ATOM 2800 C CA . ALA A 1 359 ? -8.711 -16.705 -7.688 1.00 85.31 359 ALA A CA 1
ATOM 2801 C C . ALA A 1 359 ? -7.563 -15.770 -7.270 1.00 85.31 359 ALA A C 1
ATOM 2803 O O . ALA A 1 359 ? -7.520 -15.338 -6.120 1.00 85.31 359 ALA A O 1
ATOM 2804 N N . ALA A 1 360 ? -6.726 -15.361 -8.232 1.00 84.56 360 ALA A N 1
ATOM 2805 C CA . ALA A 1 360 ? -5.584 -14.482 -8.006 1.00 84.56 360 ALA A CA 1
ATOM 2806 C C . ALA A 1 360 ? -5.960 -13.105 -7.432 1.00 84.56 360 ALA A C 1
ATOM 2808 O O . ALA A 1 360 ? -5.130 -12.459 -6.797 1.00 84.56 360 ALA A O 1
ATOM 2809 N N . ILE A 1 361 ? -7.199 -12.633 -7.613 1.00 86.50 361 ILE A N 1
ATOM 2810 C CA . ILE A 1 361 ? -7.675 -11.376 -7.007 1.00 86.50 361 ILE A CA 1
ATOM 2811 C C . ILE A 1 361 ? -7.693 -11.476 -5.475 1.00 86.50 361 ILE A C 1
ATOM 2813 O O . ILE A 1 361 ? -7.485 -10.480 -4.786 1.00 86.50 361 ILE A O 1
ATOM 2817 N N . PHE A 1 362 ? -7.925 -12.681 -4.955 1.00 87.06 362 PHE A N 1
ATOM 2818 C CA . PHE A 1 362 ? -8.041 -12.983 -3.529 1.00 87.06 362 PHE A CA 1
ATOM 2819 C C . PHE A 1 362 ? -6.787 -13.654 -2.961 1.00 87.06 362 PHE A C 1
ATOM 2821 O O . PHE A 1 362 ? -6.816 -14.103 -1.811 1.00 87.06 362 PHE A O 1
ATOM 2828 N N . ASP A 1 363 ? -5.710 -13.724 -3.753 1.00 79.44 363 ASP A N 1
ATOM 2829 C CA . ASP A 1 363 ? -4.404 -14.165 -3.276 1.00 79.44 363 ASP A CA 1
ATOM 2830 C C . ASP A 1 363 ? -3.932 -13.262 -2.142 1.00 79.44 363 ASP A C 1
ATOM 2832 O O . ASP A 1 363 ? -4.192 -12.053 -2.110 1.00 79.44 363 ASP A O 1
ATOM 2836 N N . ASP A 1 364 ? -3.210 -13.868 -1.208 1.00 68.88 364 ASP A N 1
ATOM 2837 C CA . ASP A 1 364 ? -2.685 -13.125 -0.082 1.00 68.88 364 ASP A CA 1
ATOM 2838 C C . ASP A 1 364 ? -1.488 -12.271 -0.520 1.00 68.88 364 ASP A C 1
ATOM 2840 O O . ASP A 1 364 ? -0.598 -12.733 -1.235 1.00 68.88 364 ASP A O 1
ATOM 2844 N N . ALA A 1 365 ? -1.459 -11.019 -0.079 1.00 62.88 365 ALA A N 1
ATOM 2845 C CA . ALA A 1 365 ? -0.330 -10.113 -0.277 1.00 62.88 365 ALA A CA 1
ATOM 2846 C C . ALA A 1 365 ? 0.143 -9.604 1.077 1.00 62.88 365 ALA A C 1
ATOM 2848 O O . ALA A 1 365 ? 0.210 -8.401 1.327 1.00 62.88 365 ALA A O 1
ATOM 2849 N N . VAL A 1 366 ? 0.423 -10.548 1.978 1.00 60.00 366 VAL A N 1
ATOM 2850 C CA . VAL A 1 366 ? 0.942 -10.215 3.300 1.00 60.00 366 VAL A CA 1
ATOM 2851 C C . VAL A 1 366 ? 2.334 -9.611 3.133 1.00 60.00 366 VAL A C 1
ATOM 2853 O O . VAL A 1 366 ? 3.300 -10.318 2.837 1.00 60.00 366 VAL A O 1
ATOM 2856 N N . GLY A 1 367 ? 2.438 -8.294 3.300 1.00 57.28 367 GLY A N 1
ATOM 2857 C CA . GLY A 1 367 ? 3.711 -7.624 3.522 1.00 57.28 367 GLY A CA 1
ATOM 2858 C C . GLY A 1 367 ? 4.245 -7.916 4.925 1.00 57.28 367 GLY A C 1
ATOM 2859 O O . GLY A 1 367 ? 3.673 -8.688 5.696 1.00 57.28 367 GLY A O 1
ATOM 2860 N N . GLN A 1 368 ? 5.368 -7.297 5.283 1.00 54.59 368 GLN A N 1
ATOM 2861 C CA . GLN A 1 368 ? 5.820 -7.322 6.676 1.00 54.59 368 GLN A CA 1
ATOM 2862 C C . GLN A 1 368 ? 4.754 -6.648 7.562 1.00 54.59 368 GLN A C 1
ATOM 2864 O O . GLN A 1 368 ? 4.091 -5.721 7.084 1.00 54.59 368 GLN A O 1
ATOM 2869 N N . PRO A 1 369 ? 4.565 -7.075 8.826 1.00 57.28 369 PRO A N 1
ATOM 2870 C CA . PRO A 1 369 ? 3.773 -6.279 9.758 1.00 57.28 369 PRO A CA 1
ATOM 2871 C C . PRO A 1 369 ? 4.293 -4.848 9.741 1.00 57.28 369 PRO A C 1
ATOM 2873 O O . PRO A 1 369 ? 5.511 -4.627 9.682 1.00 57.28 369 PRO A O 1
ATOM 2876 N N . TYR A 1 370 ? 3.384 -3.876 9.818 1.00 60.88 370 TYR A N 1
ATOM 2877 C CA . TYR A 1 370 ? 3.806 -2.551 10.238 1.00 60.88 370 TYR A CA 1
ATOM 2878 C C . TYR A 1 370 ? 4.483 -2.731 11.589 1.00 60.88 370 TYR A C 1
ATOM 2880 O O . TYR A 1 370 ? 3.871 -3.248 12.517 1.00 60.88 370 TYR A O 1
ATOM 2888 N N . ASN A 1 371 ? 5.766 -2.396 11.663 1.00 60.53 371 ASN A N 1
ATOM 2889 C CA . ASN A 1 371 ? 6.438 -2.277 12.938 1.00 60.53 371 ASN A CA 1
ATOM 2890 C C . ASN A 1 371 ? 6.215 -0.830 13.354 1.00 60.53 371 ASN A C 1
ATOM 2892 O O . ASN A 1 371 ? 6.969 0.032 12.871 1.00 60.53 371 ASN A O 1
ATOM 2896 N N . PRO A 1 372 ? 5.178 -0.533 14.162 1.00 51.91 372 PRO A N 1
ATOM 2897 C CA . PRO A 1 372 ? 5.076 0.791 14.723 1.00 51.91 372 PRO A CA 1
ATOM 2898 C C . PRO A 1 372 ? 6.418 1.078 15.376 1.00 51.91 372 PRO A C 1
ATOM 2900 O O . PRO A 1 372 ? 6.952 0.256 16.124 1.00 51.91 372 PRO A O 1
ATOM 2903 N N . LEU A 1 373 ? 7.014 2.229 15.065 1.00 45.44 373 LEU A N 1
ATOM 2904 C CA . LEU A 1 373 ? 8.075 2.732 15.921 1.00 45.44 373 LEU A CA 1
ATOM 2905 C C . LEU A 1 373 ? 7.410 2.846 17.289 1.00 45.44 373 LEU A C 1
ATOM 2907 O O . LEU A 1 373 ? 6.578 3.733 17.484 1.00 45.44 373 LEU A O 1
ATOM 2911 N N . GLY A 1 374 ? 7.675 1.865 18.165 1.00 40.88 374 GLY A N 1
ATOM 2912 C CA . GLY A 1 374 ? 7.031 1.778 19.467 1.00 40.88 374 GLY A CA 1
ATOM 2913 C C . GLY A 1 374 ? 7.101 3.149 20.105 1.00 40.88 374 GLY A C 1
ATOM 2914 O O . GLY A 1 374 ? 8.102 3.841 19.885 1.00 40.88 374 GLY A O 1
ATOM 2915 N N . PHE A 1 375 ? 6.035 3.558 20.804 1.00 40.28 375 PHE A N 1
ATOM 2916 C CA . PHE A 1 375 ? 5.975 4.874 21.426 1.00 40.28 375 PHE A CA 1
ATOM 2917 C C . PHE A 1 375 ? 7.345 5.199 21.996 1.00 40.28 375 PHE A C 1
ATOM 2919 O O . PHE A 1 375 ? 7.836 4.525 22.909 1.00 40.28 375 PHE A O 1
ATOM 2926 N N . ILE A 1 376 ? 8.009 6.198 21.415 1.00 36.41 376 ILE A N 1
ATOM 2927 C CA . ILE A 1 376 ? 9.136 6.783 22.106 1.00 36.41 376 ILE A CA 1
ATOM 2928 C C . ILE A 1 376 ? 8.449 7.332 23.346 1.00 36.41 376 ILE A C 1
ATOM 2930 O O . ILE A 1 376 ? 7.686 8.290 23.229 1.00 36.41 376 ILE A O 1
ATOM 2934 N N . ASN A 1 377 ? 8.636 6.686 24.499 1.00 35.09 377 ASN A N 1
ATOM 2935 C CA . ASN A 1 377 ? 8.373 7.309 25.784 1.00 35.09 377 ASN A CA 1
ATOM 2936 C C . ASN A 1 377 ? 9.277 8.537 25.796 1.00 35.09 377 ASN A C 1
ATOM 2938 O O . ASN A 1 377 ? 10.441 8.480 26.197 1.00 35.09 377 ASN A O 1
ATOM 2942 N N . MET A 1 378 ? 8.783 9.625 25.212 1.00 29.53 378 MET A N 1
ATOM 2943 C CA . MET A 1 378 ? 9.477 10.881 25.202 1.00 29.53 378 MET A CA 1
ATOM 2944 C C . MET A 1 378 ? 9.401 11.362 26.642 1.00 29.53 378 MET A C 1
ATOM 2946 O O . MET A 1 378 ? 8.300 11.552 27.161 1.00 29.53 378 MET A O 1
ATOM 2950 N N . PRO A 1 379 ? 10.539 11.613 27.302 1.00 38.38 379 PRO A N 1
ATOM 2951 C CA . PRO A 1 379 ? 10.497 12.539 28.411 1.00 38.38 379 PRO A CA 1
ATOM 2952 C C . PRO A 1 379 ? 9.994 13.861 27.819 1.00 38.38 379 PRO A C 1
ATOM 2954 O O . PRO A 1 379 ? 10.659 14.411 26.946 1.00 38.38 379 PRO A O 1
ATOM 2957 N N . SER A 1 380 ? 8.785 14.282 28.208 1.00 39.34 380 SER A N 1
ATOM 2958 C CA . SER A 1 380 ? 8.115 15.553 27.883 1.00 39.34 380 SER A CA 1
ATOM 2959 C C . SER A 1 380 ? 8.760 16.376 26.744 1.00 39.34 380 SER A C 1
ATOM 2961 O O . SER A 1 380 ? 9.718 17.110 26.980 1.00 39.34 380 SER A O 1
ATOM 2963 N N . GLY A 1 381 ? 8.218 16.246 25.525 1.00 44.34 381 GLY A N 1
ATOM 2964 C CA . GLY A 1 381 ? 8.445 17.061 24.316 1.00 44.34 381 GLY A CA 1
ATOM 2965 C C . GLY A 1 381 ? 9.709 17.935 24.225 1.00 44.34 381 GLY A C 1
ATOM 2966 O O . GLY A 1 381 ? 9.708 19.086 24.660 1.00 44.34 381 GLY A O 1
ATOM 2967 N N . GLY A 1 382 ? 10.744 17.450 23.527 1.00 56.41 382 GLY A N 1
ATOM 2968 C CA . GLY A 1 382 ? 11.932 18.237 23.171 1.00 56.41 382 GLY A CA 1
ATOM 2969 C C . GLY A 1 382 ? 12.543 17.854 21.815 1.00 56.41 382 GLY A C 1
ATOM 2970 O O . GLY A 1 382 ? 12.487 16.699 21.403 1.00 56.41 382 GLY A O 1
ATOM 2971 N N . LEU A 1 383 ? 13.136 18.838 21.121 1.00 64.12 383 LEU A N 1
ATOM 2972 C CA . LEU A 1 383 ? 13.892 18.679 19.864 1.00 64.12 383 LEU A CA 1
ATOM 2973 C C . LEU A 1 383 ? 15.073 17.706 20.063 1.00 64.12 383 LEU A C 1
ATOM 2975 O O . LEU A 1 383 ? 15.853 17.884 20.998 1.00 64.12 383 LEU A O 1
ATOM 2979 N N . GLY A 1 384 ? 15.231 16.702 19.193 1.00 67.44 384 GLY A N 1
ATOM 2980 C CA . GLY A 1 384 ? 16.307 15.705 19.304 1.00 67.44 384 GLY A CA 1
ATOM 2981 C C . GLY A 1 384 ? 17.712 16.312 19.182 1.00 67.44 384 GLY A C 1
ATOM 2982 O O . GLY A 1 384 ? 17.901 17.324 18.510 1.00 67.44 384 GLY A O 1
ATOM 2983 N N . SER A 1 385 ? 18.716 15.720 19.838 1.00 81.19 385 SER A N 1
ATOM 2984 C CA . SER A 1 385 ? 20.116 16.178 19.750 1.00 81.19 385 SER A CA 1
ATOM 2985 C C . SER A 1 385 ? 20.762 15.752 18.426 1.00 81.19 385 SER A C 1
ATOM 2987 O O . SER A 1 385 ? 20.517 14.627 17.987 1.00 81.19 385 SER A O 1
ATOM 2989 N N . PRO A 1 386 ? 21.615 16.586 17.798 1.00 84.50 386 PRO A N 1
ATOM 2990 C CA . PRO A 1 386 ? 22.435 16.170 16.659 1.00 84.50 386 PRO A CA 1
ATOM 2991 C C . PRO A 1 386 ? 23.232 14.899 16.974 1.00 84.50 386 PRO A C 1
ATOM 2993 O O . PRO A 1 386 ? 23.692 14.717 18.100 1.00 84.50 386 PRO A O 1
ATOM 2996 N N . THR A 1 387 ? 23.418 14.020 15.995 1.00 84.88 387 THR A N 1
ATOM 2997 C CA . THR A 1 387 ? 24.140 12.746 16.181 1.00 84.88 387 THR A CA 1
ATOM 2998 C C . THR A 1 387 ? 25.285 12.616 15.182 1.00 84.88 387 THR A C 1
ATOM 3000 O O . THR A 1 387 ? 25.507 13.513 14.373 1.00 84.88 387 THR A O 1
ATOM 3003 N N . GLY A 1 388 ? 26.076 11.542 15.267 1.00 85.44 388 GLY A N 1
ATOM 3004 C CA . GLY A 1 388 ? 27.144 11.279 14.297 1.00 85.44 388 GLY A CA 1
ATOM 3005 C C . GLY A 1 388 ? 28.206 12.377 14.229 1.00 85.44 388 GLY A C 1
ATOM 3006 O O . GLY A 1 388 ? 28.717 12.652 13.148 1.00 85.44 388 GLY A O 1
ATOM 3007 N N . LEU A 1 389 ? 28.506 13.034 15.360 1.00 89.62 389 LEU A N 1
ATOM 3008 C CA . LEU A 1 389 ? 29.564 14.038 15.400 1.00 89.62 389 LEU A CA 1
ATOM 3009 C C . LEU A 1 389 ? 30.879 13.383 14.988 1.00 89.62 389 LEU A C 1
ATOM 3011 O O . LEU A 1 389 ? 31.376 12.493 15.676 1.00 89.62 389 LEU A O 1
ATOM 3015 N N . ALA A 1 390 ? 31.439 13.845 13.881 1.00 89.12 390 ALA A N 1
ATOM 3016 C CA . ALA A 1 390 ? 32.701 13.355 13.366 1.00 89.12 390 ALA A CA 1
ATOM 3017 C C . ALA A 1 390 ? 33.609 14.532 13.038 1.00 89.12 390 ALA A C 1
ATOM 3019 O O . ALA A 1 390 ? 33.209 15.501 12.386 1.00 89.12 390 ALA A O 1
ATOM 3020 N N . TRP A 1 391 ? 34.848 14.430 13.506 1.00 88.12 391 TRP A N 1
ATOM 3021 C CA . TRP A 1 391 ? 35.910 15.355 13.163 1.00 88.12 391 TRP A CA 1
ATOM 3022 C C . TRP A 1 391 ? 36.755 14.751 12.050 1.00 88.12 391 TRP A C 1
ATOM 3024 O O . TRP A 1 391 ? 37.430 13.744 12.264 1.00 88.12 391 TRP A O 1
ATOM 3034 N N . SER A 1 392 ? 36.736 15.383 10.881 1.00 84.12 392 SER A N 1
ATOM 3035 C CA . SER A 1 392 ? 37.693 15.085 9.821 1.00 84.12 392 SER A CA 1
ATOM 3036 C C . SER A 1 392 ? 38.774 16.149 9.845 1.00 84.12 392 SER A C 1
ATOM 3038 O O . SER A 1 392 ? 38.477 17.321 9.603 1.00 84.12 392 SER A O 1
ATOM 3040 N N . ALA A 1 393 ? 40.017 15.757 10.130 1.00 73.06 393 ALA A N 1
ATOM 3041 C CA . ALA A 1 393 ? 41.154 16.653 9.951 1.00 73.06 393 ALA A CA 1
ATOM 3042 C C . ALA A 1 393 ? 41.238 17.077 8.474 1.00 73.06 393 ALA A C 1
ATOM 3044 O O . ALA A 1 393 ? 40.939 16.285 7.582 1.00 73.06 393 ALA A O 1
ATOM 3045 N N . GLY A 1 394 ? 41.568 18.343 8.224 1.00 67.12 394 GLY A N 1
ATOM 3046 C CA . GLY A 1 394 ? 41.700 18.864 6.867 1.00 67.12 394 GLY A CA 1
ATOM 3047 C C . GLY A 1 394 ? 43.040 18.477 6.243 1.00 67.12 394 GLY A C 1
ATOM 3048 O O . GLY A 1 394 ? 44.083 18.619 6.879 1.00 67.12 394 GLY A O 1
ATOM 3049 N N . ASP A 1 395 ? 43.020 18.071 4.973 1.00 57.47 395 ASP A N 1
ATOM 3050 C CA . ASP A 1 395 ? 44.234 17.753 4.204 1.00 57.47 395 ASP A CA 1
ATOM 3051 C C . ASP A 1 395 ? 45.013 19.006 3.762 1.00 57.47 395 ASP A C 1
ATOM 3053 O O . ASP A 1 395 ? 46.134 18.896 3.271 1.00 57.47 395 ASP A O 1
ATOM 3057 N N . VAL A 1 396 ? 44.437 20.205 3.938 1.00 56.44 396 VAL A N 1
ATOM 3058 C CA . VAL A 1 396 ? 45.025 21.503 3.566 1.00 56.44 396 VAL A CA 1
ATOM 3059 C C . VAL A 1 396 ? 45.054 22.420 4.789 1.00 56.44 396 VAL A C 1
ATOM 3061 O O . VAL A 1 396 ? 44.165 23.251 4.997 1.00 56.44 396 VAL A O 1
ATOM 3064 N N . ALA A 1 397 ? 46.078 22.252 5.627 1.00 53.22 397 ALA A N 1
ATOM 3065 C CA . ALA A 1 397 ? 46.103 22.842 6.958 1.00 53.22 397 ALA A CA 1
ATOM 3066 C C . ALA A 1 397 ? 46.045 24.389 7.027 1.00 53.22 397 ALA A C 1
ATOM 3068 O O . ALA A 1 397 ? 45.712 24.972 8.061 1.00 53.22 397 ALA A O 1
ATOM 3069 N N . GLU A 1 398 ? 46.382 25.111 5.966 1.00 52.25 398 GLU A N 1
ATOM 3070 C CA . GLU A 1 398 ? 46.543 26.567 6.077 1.00 52.25 398 GLU A CA 1
ATOM 3071 C C . GLU A 1 398 ? 45.228 27.364 6.145 1.00 52.25 398 GLU A C 1
ATOM 3073 O O 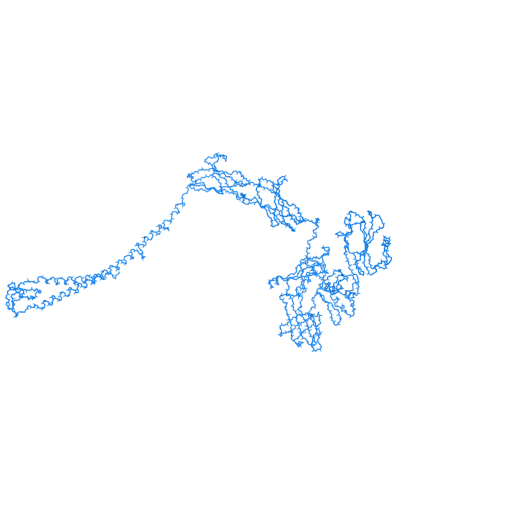. GLU A 1 398 ? 45.249 28.506 6.600 1.00 52.25 398 GLU A O 1
ATOM 3078 N N . VAL A 1 399 ? 44.073 26.783 5.781 1.00 60.91 399 VAL A N 1
ATOM 3079 C CA . VAL A 1 399 ? 42.786 27.520 5.736 1.00 60.91 399 VAL A CA 1
ATOM 3080 C C . VAL A 1 399 ? 41.712 26.921 6.657 1.00 60.91 399 VAL A C 1
ATOM 3082 O O . VAL A 1 399 ? 40.981 27.666 7.320 1.00 60.91 399 VAL A O 1
ATOM 3085 N N . VAL A 1 400 ? 41.626 25.587 6.745 1.00 68.62 400 VAL A N 1
ATOM 3086 C CA . VAL A 1 400 ? 40.637 24.851 7.557 1.00 68.62 400 VAL A CA 1
ATOM 3087 C C . VAL A 1 400 ? 41.320 23.670 8.244 1.00 68.62 400 VAL A C 1
ATOM 3089 O O . VAL A 1 400 ? 41.920 22.836 7.576 1.00 68.62 400 VAL A O 1
ATOM 3092 N N . GLN A 1 401 ? 41.211 23.582 9.574 1.00 74.06 401 GLN A N 1
ATOM 3093 C CA . GLN A 1 401 ? 41.897 22.545 10.371 1.00 74.06 401 GLN A CA 1
ATOM 3094 C C . GLN A 1 401 ? 41.179 21.227 10.420 1.00 74.06 401 GLN A C 1
ATOM 3096 O O . GLN A 1 401 ? 41.778 20.162 10.555 1.00 74.06 401 GLN A O 1
ATOM 3101 N N . GLY A 1 402 ? 39.883 21.316 10.250 1.00 80.50 402 GLY A N 1
ATOM 3102 C CA . GLY A 1 402 ? 39.050 20.181 10.027 1.00 80.50 402 GLY A CA 1
ATOM 3103 C C . GLY A 1 402 ? 37.626 20.641 9.926 1.00 80.50 402 GLY A C 1
ATOM 3104 O O . GLY A 1 402 ? 37.270 21.796 10.202 1.00 80.50 402 GLY A O 1
ATOM 3105 N N . VAL A 1 403 ? 36.819 19.709 9.476 1.00 88.19 403 VAL A N 1
ATOM 3106 C CA . VAL A 1 403 ? 35.395 19.900 9.360 1.00 88.19 403 VAL A CA 1
ATOM 3107 C C . VAL A 1 403 ? 34.767 19.065 10.454 1.00 88.19 403 VAL A C 1
ATOM 3109 O O . VAL A 1 403 ? 34.921 17.842 10.492 1.00 88.19 403 VAL A O 1
ATOM 3112 N N . LEU A 1 404 ? 34.078 19.748 11.363 1.00 92.00 404 LEU A N 1
ATOM 3113 C CA . LEU A 1 404 ? 33.163 19.083 12.268 1.00 92.00 404 LEU A CA 1
ATOM 3114 C C . LEU A 1 404 ? 31.883 18.820 11.489 1.00 92.00 404 LEU A C 1
ATOM 3116 O O . LEU A 1 404 ? 31.262 19.755 10.994 1.00 92.00 404 LEU A O 1
ATOM 3120 N N . SER A 1 405 ? 31.502 17.560 11.371 1.00 92.62 405 SER A N 1
ATOM 3121 C CA . SER A 1 405 ? 30.259 17.138 10.735 1.00 92.62 405 SER A CA 1
ATOM 3122 C C . SER A 1 405 ? 29.320 16.557 11.776 1.00 92.62 405 SER A C 1
ATOM 3124 O O . SER A 1 405 ? 29.769 16.032 12.795 1.00 92.62 405 SER A O 1
ATOM 3126 N N . TRP A 1 406 ? 28.024 16.695 11.539 1.00 93.69 406 TRP A N 1
ATOM 3127 C CA . TRP A 1 406 ? 26.981 16.093 12.352 1.00 93.69 406 TRP A CA 1
ATOM 3128 C C . TRP A 1 406 ? 25.801 15.714 11.468 1.00 93.69 406 TRP A C 1
ATOM 3130 O O . TRP A 1 406 ? 25.583 16.267 10.389 1.00 93.69 406 TRP A O 1
ATOM 3140 N N . VAL A 1 407 ? 25.008 14.779 11.962 1.00 90.38 407 VAL A N 1
ATOM 3141 C CA . VAL A 1 407 ? 23.731 14.405 11.377 1.00 90.38 407 VAL A CA 1
ATOM 3142 C C . VAL A 1 407 ? 22.645 15.262 12.036 1.00 90.38 407 VAL A C 1
ATOM 3144 O O . VAL A 1 407 ? 22.536 15.257 13.272 1.00 90.38 407 VAL A O 1
ATOM 3147 N N . PRO A 1 408 ? 21.867 16.028 11.245 1.00 84.44 408 PRO A N 1
ATOM 3148 C CA . PRO A 1 408 ? 20.679 16.730 11.716 1.00 84.44 408 PRO A CA 1
ATOM 3149 C C . PRO A 1 408 ? 19.765 15.836 12.566 1.00 84.44 408 PRO A C 1
ATOM 3151 O O . PRO A 1 408 ? 19.519 14.690 12.185 1.00 84.44 408 PRO A O 1
ATOM 3154 N N . PRO A 1 409 ? 19.243 16.323 13.702 1.00 81.44 409 PRO A N 1
ATOM 3155 C CA . PRO A 1 409 ? 18.215 15.608 14.436 1.00 81.44 409 PRO A CA 1
ATOM 3156 C C . PRO A 1 409 ? 16.872 15.670 13.707 1.00 81.44 409 PRO A C 1
ATOM 3158 O O . PRO A 1 409 ? 16.616 16.570 12.910 1.00 81.44 409 PRO A O 1
ATOM 3161 N N . GLN A 1 410 ? 15.992 14.728 14.031 1.00 68.56 410 GLN A N 1
ATOM 3162 C CA . GLN A 1 410 ? 14.619 14.714 13.533 1.00 68.56 410 GLN A CA 1
ATOM 3163 C C . GLN A 1 410 ? 13.810 15.860 14.177 1.00 68.56 410 GLN A C 1
ATOM 3165 O O . GLN A 1 410 ? 13.841 16.036 15.398 1.00 68.56 410 GLN A O 1
ATOM 3170 N N . GLY A 1 411 ? 13.107 16.654 13.360 1.00 71.12 411 GLY A N 1
ATOM 3171 C CA . GLY A 1 411 ? 12.296 17.808 13.781 1.00 71.12 411 GLY A CA 1
ATOM 3172 C C . GLY A 1 411 ? 12.606 19.099 13.008 1.00 71.12 411 GLY A C 1
ATOM 3173 O O . GLY A 1 411 ? 13.585 19.179 12.269 1.00 71.12 411 GLY A O 1
ATOM 3174 N N . ILE A 1 412 ? 11.770 20.136 13.167 1.00 76.94 412 ILE A N 1
ATOM 3175 C CA . ILE A 1 412 ? 12.009 21.442 12.527 1.00 76.94 412 ILE A CA 1
ATOM 3176 C C . ILE A 1 412 ? 13.188 22.124 13.226 1.00 76.94 412 ILE A C 1
ATOM 3178 O O . ILE A 1 412 ? 13.032 22.744 14.280 1.00 76.94 412 ILE A O 1
ATOM 3182 N N . VAL A 1 413 ? 14.368 22.025 12.622 1.00 80.38 413 VAL A N 1
ATOM 3183 C CA . VAL A 1 413 ? 15.542 22.804 13.012 1.00 80.38 413 VAL A CA 1
ATOM 3184 C C . VAL A 1 413 ? 15.498 24.144 12.286 1.00 80.38 413 VAL A C 1
ATOM 3186 O O . VAL A 1 413 ? 15.284 24.206 11.080 1.00 80.38 413 VAL A O 1
ATOM 3189 N N . THR A 1 414 ? 15.709 25.234 13.013 1.00 84.75 414 THR A N 1
ATOM 3190 C CA . THR A 1 414 ? 15.879 26.584 12.460 1.00 84.75 414 THR A CA 1
ATOM 3191 C C . THR A 1 414 ? 17.357 26.961 12.368 1.00 84.75 414 THR A C 1
ATOM 3193 O O . THR A 1 414 ? 17.763 27.667 11.445 1.00 84.75 414 THR A O 1
ATOM 3196 N N . SER A 1 415 ? 18.188 26.459 13.286 1.00 88.31 415 SER A N 1
ATOM 3197 C CA . SER A 1 415 ? 19.642 26.660 13.287 1.00 88.31 415 SER A CA 1
ATOM 3198 C C . SER A 1 415 ? 20.361 25.664 14.203 1.00 88.31 415 SER A C 1
ATOM 3200 O O . SER A 1 415 ? 19.741 25.034 15.056 1.00 88.31 415 SER A O 1
ATOM 3202 N N . TYR A 1 416 ? 21.680 25.550 14.061 1.00 91.31 416 TYR A N 1
ATOM 3203 C CA . TYR A 1 416 ? 22.557 24.861 15.009 1.00 91.31 416 TYR A CA 1
ATOM 3204 C C . TYR A 1 416 ? 23.479 25.851 15.700 1.00 91.31 416 TYR A C 1
ATOM 3206 O O . TYR A 1 416 ? 23.857 26.865 15.120 1.00 91.31 416 TYR A O 1
ATOM 3214 N N . VAL A 1 417 ? 23.911 25.516 16.911 1.00 91.81 417 VAL A N 1
ATOM 3215 C CA . VAL A 1 417 ? 24.982 26.210 17.625 1.00 91.81 417 VAL A CA 1
ATOM 3216 C C . VAL A 1 417 ? 26.114 25.226 17.869 1.00 91.81 417 VAL A C 1
ATOM 3218 O O . VAL A 1 417 ? 25.936 24.231 18.572 1.00 91.81 417 VAL A O 1
ATOM 3221 N N . VAL A 1 418 ? 27.280 25.525 17.301 1.00 92.00 418 VAL A N 1
ATOM 3222 C CA . VAL A 1 418 ? 28.519 24.775 17.508 1.00 92.00 418 VAL A CA 1
ATOM 3223 C C . VAL A 1 418 ? 29.379 25.512 18.526 1.00 92.00 418 VAL A C 1
ATOM 3225 O O . VAL A 1 418 ? 29.686 26.685 18.328 1.00 92.00 418 VAL A O 1
ATOM 3228 N N . THR A 1 419 ? 29.795 24.835 19.594 1.00 91.25 419 THR A N 1
ATOM 3229 C CA . THR A 1 419 ? 30.652 25.395 20.650 1.00 91.25 419 THR A CA 1
ATOM 3230 C C . THR A 1 419 ? 31.923 24.565 20.805 1.00 91.25 419 THR A C 1
ATOM 3232 O O . THR A 1 419 ? 31.866 23.380 21.115 1.00 91.25 419 THR A O 1
ATOM 3235 N N . VAL A 1 420 ? 33.090 25.185 20.647 1.00 90.75 420 VAL A N 1
ATOM 3236 C CA . VAL A 1 420 ? 34.405 24.574 20.887 1.00 90.75 420 VAL A CA 1
ATOM 3237 C C . VAL A 1 420 ? 34.906 25.005 22.258 1.00 90.75 420 VAL A C 1
ATOM 3239 O O . VAL A 1 420 ? 34.966 26.201 22.550 1.00 90.75 420 VAL A O 1
ATOM 3242 N N . ARG A 1 421 ? 35.286 24.045 23.103 1.00 89.75 421 ARG A N 1
ATOM 3243 C CA . ARG A 1 421 ? 35.776 24.281 24.465 1.00 89.75 421 ARG A CA 1
ATOM 3244 C C . ARG A 1 421 ? 37.188 23.735 24.667 1.00 89.75 421 ARG A C 1
ATOM 3246 O O . ARG A 1 421 ? 37.502 22.647 24.193 1.00 89.75 421 ARG A O 1
ATOM 3253 N N . GLN A 1 422 ? 38.009 24.454 25.430 1.00 87.12 422 GLN A N 1
ATOM 3254 C CA . GLN A 1 422 ? 39.322 24.003 25.905 1.00 87.12 422 GLN A CA 1
ATOM 3255 C C . GLN A 1 422 ? 39.347 24.072 27.435 1.00 87.12 422 GLN A C 1
ATOM 3257 O O . GLN A 1 422 ? 39.120 25.133 28.015 1.00 87.12 422 GLN A O 1
ATOM 3262 N N . GLY A 1 423 ? 39.552 22.932 28.106 1.00 76.31 423 GLY A N 1
ATOM 3263 C CA . GLY A 1 423 ? 39.534 22.862 29.576 1.00 76.31 423 GLY A CA 1
ATOM 3264 C C . GLY A 1 423 ? 38.215 23.323 30.220 1.00 76.31 423 GLY A C 1
ATOM 3265 O O . GLY A 1 423 ? 38.234 23.863 31.319 1.00 76.31 423 GLY A O 1
ATOM 3266 N N . GLY A 1 424 ? 37.084 23.171 29.518 1.00 71.19 424 GLY A N 1
ATOM 3267 C CA . GLY A 1 424 ? 35.749 23.596 29.968 1.00 71.19 424 GLY A CA 1
ATOM 3268 C C . GLY A 1 424 ? 35.334 25.015 29.553 1.00 71.19 424 GLY A C 1
ATOM 3269 O O . GLY A 1 424 ? 34.141 25.309 29.534 1.00 71.19 424 GLY A O 1
ATOM 3270 N N . ASN A 1 425 ? 36.273 25.869 29.134 1.00 75.62 425 ASN A N 1
ATOM 3271 C CA . ASN A 1 425 ? 35.982 27.230 28.670 1.00 75.62 425 ASN A CA 1
ATOM 3272 C C . ASN A 1 425 ? 35.671 27.251 27.170 1.00 75.62 425 ASN A C 1
ATOM 3274 O O . ASN A 1 425 ? 36.414 26.664 26.385 1.00 75.62 425 ASN A O 1
ATOM 3278 N N . ALA A 1 426 ? 34.606 27.943 26.756 1.00 84.75 426 ALA A N 1
ATOM 3279 C CA . ALA A 1 426 ? 34.272 28.118 25.342 1.00 84.75 426 ALA A CA 1
ATOM 3280 C C . ALA A 1 426 ? 35.260 29.078 24.665 1.00 84.75 426 ALA A C 1
ATOM 3282 O O . ALA A 1 426 ? 35.335 30.250 25.021 1.00 84.75 426 ALA A O 1
ATOM 3283 N N . VAL A 1 427 ? 36.012 28.563 23.691 1.00 84.94 427 VAL A N 1
ATOM 3284 C CA . VAL A 1 427 ? 37.010 29.317 22.915 1.00 84.94 427 VAL A CA 1
ATOM 3285 C C . VAL A 1 427 ? 36.459 29.791 21.570 1.00 84.94 427 VAL A C 1
ATOM 3287 O O . VAL A 1 427 ? 36.880 30.828 21.070 1.00 84.94 427 VAL A O 1
ATOM 3290 N N . GLN A 1 428 ? 35.484 29.076 21.000 1.00 85.81 428 GLN A N 1
ATOM 3291 C CA . GLN A 1 428 ? 34.723 29.508 19.826 1.00 85.81 428 GLN A CA 1
ATOM 3292 C C . GLN A 1 428 ? 33.264 29.059 19.958 1.00 85.81 428 GLN A C 1
ATOM 3294 O O . GLN A 1 428 ? 32.991 27.968 20.454 1.00 85.81 428 GLN A O 1
ATOM 3299 N N . SER A 1 429 ? 32.325 29.886 19.503 1.00 88.88 429 SER A N 1
ATOM 3300 C CA . SER A 1 429 ? 30.907 29.535 19.388 1.00 88.88 429 SER A CA 1
ATOM 3301 C C . SER A 1 429 ? 30.347 30.140 18.110 1.00 88.88 429 SER A C 1
ATOM 3303 O O . SER A 1 429 ? 30.590 31.316 17.830 1.00 88.88 429 SER A O 1
ATOM 3305 N N . ARG A 1 430 ? 29.646 29.345 17.302 1.00 87.06 430 ARG A N 1
ATOM 3306 C CA . ARG A 1 430 ? 29.118 29.792 16.012 1.00 87.06 430 ARG A CA 1
ATOM 3307 C C . ARG A 1 430 ? 27.756 29.174 15.745 1.00 87.06 430 ARG A C 1
ATOM 3309 O O . ARG A 1 430 ? 27.594 27.959 15.839 1.00 87.06 430 ARG A O 1
ATOM 3316 N N . ALA A 1 431 ? 26.794 30.022 15.398 1.00 87.44 431 ALA A N 1
ATOM 3317 C CA . ALA A 1 431 ? 25.496 29.578 14.920 1.00 87.44 431 ALA A CA 1
ATOM 3318 C C . ALA A 1 431 ? 25.541 29.366 13.402 1.00 87.44 431 ALA A C 1
ATOM 3320 O O . ALA A 1 431 ? 26.152 30.160 12.684 1.00 87.44 431 ALA A O 1
ATOM 3321 N N . VAL A 1 432 ? 24.900 28.309 12.918 1.00 88.44 432 VAL A N 1
ATOM 3322 C CA . VAL A 1 432 ? 24.783 27.993 11.491 1.00 88.44 432 VAL A CA 1
ATOM 3323 C C . VAL A 1 432 ? 23.341 27.658 11.124 1.00 88.44 432 VAL A C 1
ATOM 3325 O O . VAL A 1 432 ? 22.590 27.198 11.984 1.00 88.44 432 VAL A O 1
ATOM 3328 N N . PRO A 1 433 ? 22.910 27.925 9.880 1.00 88.62 433 PRO A N 1
ATOM 3329 C CA . PRO A 1 433 ? 21.529 27.689 9.467 1.00 88.62 433 PRO A CA 1
ATOM 3330 C C . PRO A 1 433 ? 21.164 26.201 9.524 1.00 88.62 433 PRO A C 1
ATOM 3332 O O . PRO A 1 433 ? 22.036 25.336 9.494 1.00 88.62 433 PRO A O 1
ATOM 3335 N N . ALA A 1 434 ? 19.866 25.900 9.555 1.00 84.81 434 ALA A N 1
ATOM 3336 C CA . ALA A 1 434 ? 19.346 24.530 9.601 1.00 84.81 434 ALA A CA 1
ATOM 3337 C C . ALA A 1 434 ? 19.813 23.616 8.455 1.00 84.81 434 ALA A C 1
ATOM 3339 O O . ALA A 1 434 ? 19.829 22.398 8.605 1.00 84.81 434 ALA A O 1
ATOM 3340 N N . THR A 1 435 ? 20.200 24.194 7.316 1.00 84.31 435 THR A N 1
ATOM 3341 C CA . THR A 1 435 ? 20.724 23.461 6.156 1.00 84.31 435 THR A CA 1
ATOM 3342 C C . THR A 1 435 ? 22.186 23.042 6.314 1.00 84.31 435 THR A C 1
ATOM 3344 O O . THR A 1 435 ? 22.684 22.259 5.509 1.00 84.31 435 THR A O 1
ATOM 3347 N N . ALA A 1 436 ? 22.894 23.550 7.327 1.00 85.94 436 ALA A N 1
ATOM 3348 C CA . ALA A 1 436 ? 24.276 23.180 7.586 1.00 85.94 436 ALA A CA 1
ATOM 3349 C C . ALA A 1 436 ? 24.349 21.876 8.394 1.00 85.94 436 ALA A C 1
ATOM 3351 O O . ALA A 1 436 ? 23.795 21.768 9.484 1.00 85.94 436 ALA A O 1
ATOM 3352 N N . ASN A 1 437 ? 25.094 20.907 7.877 1.00 88.44 437 ASN A N 1
ATOM 3353 C CA . ASN A 1 437 ? 25.444 19.644 8.541 1.00 88.44 437 ASN A CA 1
ATOM 3354 C C . ASN A 1 437 ? 26.947 19.551 8.856 1.00 88.44 437 ASN A C 1
ATOM 3356 O O . ASN A 1 437 ? 27.444 18.538 9.344 1.00 88.44 437 ASN A O 1
ATOM 3360 N N . THR A 1 438 ? 27.687 20.607 8.533 1.00 91.19 438 THR A N 1
ATOM 3361 C CA . THR A 1 438 ? 29.127 20.681 8.715 1.00 91.19 438 THR A CA 1
ATOM 3362 C C . THR A 1 438 ? 29.554 22.089 9.098 1.00 91.19 438 THR A C 1
ATOM 3364 O O . THR A 1 438 ? 28.911 23.086 8.759 1.00 91.19 438 THR A O 1
ATOM 3367 N N . LEU A 1 439 ? 30.675 22.174 9.808 1.00 90.50 439 LEU A N 1
ATOM 3368 C CA . LEU A 1 439 ? 31.349 23.415 10.121 1.00 90.50 439 LEU A CA 1
ATOM 3369 C C . LEU A 1 439 ? 32.852 23.268 9.940 1.00 90.50 439 LEU A C 1
ATOM 3371 O O . LEU A 1 439 ? 33.509 22.533 10.674 1.00 90.50 439 LEU A O 1
ATOM 3375 N N . ALA A 1 440 ? 33.406 24.041 9.010 1.00 88.25 440 ALA A N 1
ATOM 3376 C CA . ALA A 1 440 ? 34.840 24.268 8.941 1.00 88.25 440 ALA A CA 1
ATOM 3377 C C . ALA A 1 440 ? 35.297 25.069 10.172 1.00 88.25 440 ALA A C 1
ATOM 3379 O O . ALA A 1 440 ? 34.816 26.190 10.408 1.00 88.25 440 ALA A O 1
ATOM 3380 N N . ILE A 1 441 ? 36.214 24.485 10.945 1.00 85.75 441 ILE A N 1
ATOM 3381 C CA . ILE A 1 441 ? 36.799 25.082 12.148 1.00 85.75 441 ILE A CA 1
ATOM 3382 C C . ILE A 1 441 ? 38.260 25.437 11.868 1.00 85.75 441 ILE A C 1
ATOM 3384 O O . ILE A 1 441 ? 39.014 24.657 11.277 1.00 85.75 441 ILE A O 1
ATOM 3388 N N . ASN A 1 442 ? 38.645 26.647 12.272 1.00 82.25 442 ASN A N 1
ATOM 3389 C CA . ASN A 1 442 ? 39.981 27.181 12.068 1.00 82.25 442 ASN A CA 1
ATOM 3390 C C . ASN A 1 442 ? 40.474 28.054 13.229 1.00 82.25 442 ASN A C 1
ATOM 3392 O O . ASN A 1 442 ? 39.698 28.507 14.071 1.00 82.25 442 ASN A O 1
ATOM 3396 N N . GLY A 1 443 ? 41.790 28.284 13.264 1.00 76.38 443 GLY A N 1
ATOM 3397 C CA . GLY A 1 443 ? 42.436 29.166 14.239 1.00 76.38 443 GLY A CA 1
ATOM 3398 C C . GLY A 1 443 ? 42.639 28.571 15.637 1.00 76.38 443 GLY A C 1
ATOM 3399 O O . GLY A 1 443 ? 42.853 29.329 16.579 1.00 76.38 443 GLY A O 1
ATOM 3400 N N . LEU A 1 444 ? 42.569 27.247 15.799 1.00 79.19 444 LEU A N 1
ATOM 3401 C CA . LEU A 1 444 ? 42.852 26.558 17.058 1.00 79.19 444 LEU A CA 1
ATOM 3402 C C . LEU A 1 444 ? 44.348 26.200 17.164 1.00 79.19 444 LEU A C 1
ATOM 3404 O O . LEU A 1 444 ? 44.886 25.557 16.259 1.00 79.19 444 LEU A O 1
ATOM 3408 N N . PRO A 1 445 ? 45.039 26.581 18.251 1.00 76.88 445 PRO A N 1
ATOM 3409 C CA . PRO A 1 445 ? 46.380 26.077 18.555 1.00 76.88 445 PRO A CA 1
ATOM 3410 C C . PRO A 1 445 ? 46.421 24.550 18.748 1.00 76.88 445 PRO A C 1
ATOM 3412 O O . PRO A 1 445 ? 45.387 23.903 18.911 1.00 76.88 445 PRO A O 1
ATOM 3415 N N . SER A 1 446 ? 47.622 23.961 18.776 1.00 76.88 446 SER A N 1
ATOM 3416 C CA . SER A 1 446 ? 47.771 22.539 19.105 1.00 76.88 446 SER A CA 1
ATOM 3417 C C . SER A 1 446 ? 47.333 22.256 20.550 1.00 76.88 446 SER A C 1
ATOM 3419 O O . SER A 1 446 ? 47.675 22.987 21.482 1.00 76.88 446 SER A O 1
ATOM 3421 N N . GLY A 1 447 ? 46.534 21.204 20.747 1.00 77.44 447 GLY A N 1
ATOM 3422 C CA . GLY A 1 447 ? 45.925 20.904 22.046 1.00 77.44 447 GLY A CA 1
ATOM 3423 C C . GLY A 1 447 ? 44.698 19.991 21.980 1.00 77.44 447 GLY A C 1
ATOM 3424 O O . GLY A 1 447 ? 44.281 19.554 20.909 1.00 77.44 447 GLY A O 1
ATOM 3425 N N . ALA A 1 448 ? 44.126 19.679 23.148 1.00 83.44 448 ALA A N 1
ATOM 3426 C CA . ALA A 1 448 ? 42.896 18.894 23.281 1.00 83.44 448 ALA A CA 1
ATOM 3427 C C . ALA A 1 448 ? 41.673 19.805 23.467 1.00 83.44 448 ALA A C 1
ATOM 3429 O O . ALA A 1 448 ? 41.677 20.700 24.316 1.00 83.44 448 ALA A O 1
ATOM 3430 N N . TYR A 1 449 ? 40.623 19.541 22.696 1.00 88.69 449 TYR A N 1
ATOM 3431 C CA . TYR A 1 449 ? 39.390 20.317 22.640 1.00 88.69 449 TYR A CA 1
ATOM 3432 C C . TYR A 1 449 ? 38.170 19.408 22.778 1.00 88.69 449 TYR A C 1
ATOM 3434 O O . TYR A 1 449 ? 38.190 18.250 22.366 1.00 88.69 449 TYR A O 1
ATOM 3442 N N . THR A 1 450 ? 37.082 19.960 23.304 1.00 91.44 450 THR A N 1
ATOM 3443 C CA . THR A 1 450 ? 35.755 19.340 23.250 1.00 91.44 450 THR A CA 1
ATOM 3444 C C . THR A 1 450 ? 34.863 20.209 22.380 1.00 91.44 450 THR A C 1
ATOM 3446 O O . THR A 1 450 ? 34.621 21.371 22.705 1.00 91.44 450 THR A O 1
ATOM 3449 N N . MET A 1 451 ? 34.388 19.662 21.269 1.00 92.06 451 MET A N 1
ATOM 3450 C CA . MET A 1 451 ? 33.486 20.346 20.346 1.00 92.06 451 MET A CA 1
ATOM 3451 C C . MET A 1 451 ? 32.070 19.833 20.569 1.00 92.06 451 MET A C 1
ATOM 3453 O O . MET A 1 451 ? 31.874 18.626 20.677 1.00 92.06 451 MET A O 1
ATOM 3457 N N . GLY A 1 452 ? 31.096 20.735 20.657 1.00 91.69 452 GLY A N 1
ATOM 3458 C CA . GLY A 1 452 ? 29.696 20.398 20.870 1.00 91.69 452 GLY A CA 1
ATOM 3459 C C . GLY A 1 452 ? 28.773 21.043 19.849 1.00 91.69 452 GLY A C 1
ATOM 3460 O O . GLY A 1 452 ? 29.047 22.149 19.385 1.00 91.69 452 GLY A O 1
ATOM 3461 N N . VAL A 1 453 ? 27.690 20.354 19.494 1.00 91.94 453 VAL A N 1
ATOM 3462 C CA . VAL A 1 453 ? 26.659 20.841 18.571 1.00 91.94 453 VAL A CA 1
ATOM 3463 C C . VAL A 1 453 ? 25.286 20.652 19.208 1.00 91.94 453 VAL A C 1
ATOM 3465 O O . VAL A 1 453 ? 24.946 19.558 19.657 1.00 91.94 453 VAL A O 1
ATOM 3468 N N . ALA A 1 454 ? 24.488 21.717 19.233 1.00 89.56 454 ALA A N 1
ATOM 3469 C CA . ALA A 1 454 ? 23.087 21.686 19.648 1.00 89.56 454 ALA A CA 1
ATOM 3470 C C . ALA A 1 454 ? 22.196 22.257 18.539 1.00 89.56 454 ALA A C 1
ATOM 3472 O O . ALA A 1 454 ? 22.560 23.246 17.903 1.00 89.56 454 ALA A O 1
ATOM 3473 N N . ALA A 1 455 ? 21.028 21.659 18.324 1.00 85.81 455 ALA A N 1
ATOM 3474 C CA . ALA A 1 455 ? 20.017 22.154 17.401 1.00 85.81 455 ALA A CA 1
ATOM 3475 C C . ALA A 1 455 ? 19.030 23.088 18.115 1.00 85.81 455 ALA A C 1
ATOM 3477 O O . ALA A 1 455 ? 18.719 22.924 19.299 1.00 85.81 455 ALA A O 1
ATOM 3478 N N . LEU A 1 456 ? 18.526 24.071 17.378 1.00 83.75 456 LEU A N 1
ATOM 3479 C CA . LEU A 1 456 ? 17.484 25.002 17.795 1.00 83.75 456 LEU A CA 1
ATOM 3480 C C . LEU A 1 456 ? 16.295 24.859 16.848 1.00 83.75 456 LEU A C 1
ATOM 3482 O O . LEU A 1 456 ? 16.479 24.819 15.635 1.00 83.75 456 LEU A O 1
ATOM 3486 N N . GLY A 1 457 ? 15.091 24.800 17.402 1.00 81.00 457 GLY A N 1
ATOM 3487 C CA . GLY A 1 457 ? 13.825 24.767 16.675 1.00 81.00 457 GLY A CA 1
ATOM 3488 C C . GLY A 1 457 ? 12.928 25.944 17.072 1.00 81.00 457 GLY A C 1
ATOM 3489 O O . GLY A 1 457 ? 13.322 26.756 17.911 1.00 81.00 457 GLY A O 1
ATOM 3490 N N . PRO A 1 458 ? 11.717 26.064 16.498 1.00 66.06 458 PRO A N 1
ATOM 3491 C CA . PRO A 1 458 ? 10.847 27.227 16.694 1.00 66.06 458 PRO A CA 1
ATOM 3492 C C . PRO A 1 458 ? 10.487 27.540 18.157 1.00 66.06 458 PRO A C 1
ATOM 3494 O O . PRO A 1 458 ? 10.330 28.709 18.486 1.00 66.06 458 PRO A O 1
ATOM 3497 N N . MET A 1 459 ? 10.380 26.524 19.027 1.00 67.25 459 MET A N 1
ATOM 3498 C CA . MET A 1 459 ? 10.042 26.667 20.460 1.00 67.25 459 MET A CA 1
ATOM 3499 C C . MET A 1 459 ? 10.835 25.716 21.380 1.00 67.25 459 MET A C 1
ATOM 3501 O O . MET A 1 459 ? 10.482 25.539 22.542 1.00 67.25 459 MET A O 1
ATOM 3505 N N . ALA A 1 460 ? 11.900 25.080 20.882 1.00 67.06 460 ALA A N 1
ATOM 3506 C CA . ALA A 1 460 ? 12.649 24.071 21.632 1.00 67.06 460 ALA A CA 1
ATOM 3507 C C . ALA A 1 460 ? 14.142 24.084 21.282 1.00 67.06 460 ALA A C 1
ATOM 3509 O O . ALA A 1 460 ? 14.530 24.394 20.155 1.00 67.06 460 ALA A O 1
ATOM 3510 N N . ARG A 1 461 ? 14.984 23.713 22.250 1.00 80.25 461 ARG A N 1
ATOM 3511 C CA . ARG A 1 461 ? 16.425 23.497 22.073 1.00 80.25 461 ARG A CA 1
ATOM 3512 C C . ARG A 1 461 ? 16.750 22.047 22.403 1.00 80.25 461 ARG A C 1
ATOM 3514 O O . ARG A 1 461 ? 16.268 21.535 23.409 1.00 80.25 461 ARG A O 1
ATOM 3521 N N . SER A 1 462 ? 17.579 21.417 21.580 1.00 82.75 462 SER A N 1
ATOM 3522 C CA . SER A 1 462 ? 18.023 20.051 21.834 1.00 82.75 462 SER A CA 1
ATOM 3523 C C . SER A 1 462 ? 19.079 19.964 22.935 1.00 82.75 462 SER A C 1
ATOM 3525 O O . SER A 1 462 ? 19.718 20.960 23.291 1.00 82.75 462 SER A O 1
ATOM 3527 N N . GLY A 1 463 ? 19.356 18.745 23.401 1.00 74.44 463 GLY A N 1
ATOM 3528 C CA . GLY A 1 463 ? 20.606 18.461 24.104 1.00 74.44 463 GLY A CA 1
ATOM 3529 C C . GLY A 1 463 ? 21.832 18.739 23.219 1.00 74.44 463 GLY A C 1
ATOM 3530 O O . GLY A 1 463 ? 21.742 18.785 21.987 1.00 74.44 463 GLY A O 1
ATOM 3531 N N . GLU A 1 464 ? 22.984 18.966 23.852 1.00 81.81 464 GLU A N 1
ATOM 3532 C CA . GLU A 1 464 ? 24.260 19.201 23.167 1.00 81.81 464 GLU A CA 1
ATOM 3533 C C . GLU A 1 464 ? 25.002 17.869 22.996 1.00 81.81 464 GLU A C 1
ATOM 3535 O O . GLU A 1 464 ? 25.353 17.220 23.982 1.00 81.81 464 GLU A O 1
ATOM 3540 N N . ALA A 1 465 ? 25.257 17.462 21.753 1.00 85.50 465 ALA A N 1
ATOM 3541 C CA . ALA A 1 465 ? 26.137 16.334 21.467 1.00 85.50 465 ALA A CA 1
ATOM 3542 C C . ALA A 1 465 ? 27.584 16.816 21.441 1.00 85.50 465 ALA A C 1
ATOM 3544 O O . ALA A 1 465 ? 27.847 17.902 20.930 1.00 85.50 465 ALA A O 1
ATOM 3545 N N . THR A 1 466 ? 28.522 16.037 21.988 1.00 89.12 466 THR A N 1
ATOM 3546 C CA . THR A 1 466 ? 29.932 16.442 22.092 1.00 89.12 466 THR A CA 1
ATOM 3547 C C . THR A 1 466 ? 30.891 15.378 21.570 1.00 89.12 466 THR A C 1
ATOM 3549 O O . THR A 1 466 ? 30.601 14.186 21.617 1.00 89.12 466 THR A O 1
ATOM 3552 N N . ILE A 1 467 ? 32.049 15.823 21.084 1.00 88.25 467 ILE A N 1
ATOM 3553 C CA . ILE A 1 467 ? 33.187 14.992 20.692 1.00 88.25 467 ILE A CA 1
ATOM 3554 C C . ILE A 1 467 ? 34.479 15.601 21.241 1.00 88.25 467 ILE A C 1
ATOM 3556 O O . ILE A 1 467 ? 34.657 16.822 21.250 1.00 88.25 467 ILE A O 1
ATOM 3560 N N . SER A 1 468 ? 35.395 14.750 21.695 1.00 87.50 468 SER A N 1
ATOM 3561 C CA . SER A 1 468 ? 36.749 15.160 22.066 1.00 87.50 468 SER A CA 1
ATOM 3562 C C . SER A 1 468 ? 37.686 15.028 20.869 1.00 87.50 468 SER A C 1
ATOM 3564 O O . SER A 1 468 ? 37.766 13.974 20.246 1.00 87.50 468 SER A O 1
ATOM 3566 N N . VAL A 1 469 ? 38.404 16.104 20.560 1.00 83.75 469 VAL A N 1
ATOM 3567 C CA . VAL A 1 469 ? 39.289 16.225 19.399 1.00 83.75 469 VAL A CA 1
ATOM 3568 C C . VAL A 1 469 ? 40.660 16.698 19.860 1.00 83.75 469 VAL A C 1
ATOM 3570 O O . VAL A 1 469 ? 40.771 17.580 20.710 1.00 83.75 469 VAL A O 1
ATOM 3573 N N . SER A 1 470 ? 41.721 16.139 19.282 1.00 80.31 470 SER A N 1
ATOM 3574 C CA . SER A 1 470 ? 43.088 16.608 19.502 1.00 80.31 470 SER A CA 1
ATOM 3575 C C . SER A 1 470 ? 43.666 17.177 18.210 1.00 80.31 470 SER A C 1
ATOM 3577 O O . SER A 1 470 ? 43.656 16.503 17.184 1.00 80.31 470 SER A O 1
ATOM 3579 N N . ILE A 1 471 ? 44.171 18.409 18.261 1.00 78.06 471 ILE A N 1
ATOM 3580 C CA . ILE A 1 471 ? 44.843 19.070 17.138 1.00 78.06 471 ILE A CA 1
ATOM 3581 C C . ILE A 1 471 ? 46.356 18.920 17.341 1.00 78.06 471 ILE A C 1
ATOM 3583 O O . ILE A 1 471 ? 46.911 19.479 18.288 1.00 78.06 471 ILE A O 1
ATOM 3587 N N . GLN A 1 472 ? 47.009 18.134 16.479 1.00 69.81 472 GLN A N 1
ATOM 3588 C CA . GLN A 1 472 ? 48.446 17.823 16.533 1.00 69.81 472 GLN A CA 1
ATOM 3589 C C . GLN A 1 472 ? 49.218 18.521 15.397 1.00 69.81 472 GLN A C 1
ATOM 3591 O O . GLN A 1 472 ? 48.652 18.829 14.348 1.00 69.81 472 GLN A O 1
ATOM 3596 N N . GLY A 1 473 ? 50.518 18.768 15.606 1.00 70.88 473 GLY A N 1
ATOM 3597 C CA . GLY A 1 473 ? 51.434 19.249 14.558 1.00 70.88 473 GLY A CA 1
ATOM 3598 C C . GLY A 1 473 ? 51.777 18.167 13.514 1.00 70.88 473 GLY A C 1
ATOM 3599 O O . GLY A 1 473 ? 51.342 17.024 13.662 1.00 70.88 473 GLY A O 1
ATOM 3600 N N . PRO A 1 474 ? 52.557 18.488 12.460 1.00 79.38 474 PRO A N 1
ATOM 3601 C CA . PRO A 1 474 ? 52.870 17.533 11.400 1.00 79.38 474 PRO A CA 1
ATOM 3602 C C . PRO A 1 474 ? 53.871 16.464 11.879 1.00 79.38 474 PRO A C 1
ATOM 3604 O O . PRO A 1 474 ? 54.722 16.756 12.729 1.00 79.38 474 PRO A O 1
ATOM 3607 N N . PRO A 1 475 ? 53.827 15.242 11.316 1.00 81.81 475 PRO A N 1
ATOM 3608 C CA . PRO A 1 475 ? 54.792 14.190 11.631 1.00 81.81 475 PRO A CA 1
ATOM 3609 C C . PRO A 1 475 ? 56.198 14.547 11.119 1.00 81.81 475 PRO A C 1
ATOM 3611 O O . PRO A 1 475 ? 56.343 15.255 10.123 1.00 81.81 475 PRO A O 1
ATOM 3614 N N . ILE A 1 476 ? 57.249 14.053 11.785 1.00 88.56 476 ILE A N 1
ATOM 3615 C CA . ILE A 1 476 ? 58.644 14.146 11.300 1.00 88.56 476 ILE A CA 1
ATOM 3616 C C . ILE A 1 476 ? 58.785 13.484 9.916 1.00 88.56 476 ILE A C 1
ATOM 3618 O O . ILE A 1 476 ? 58.096 12.490 9.685 1.00 88.56 476 ILE A O 1
ATOM 3622 N N . PRO A 1 477 ? 59.654 13.968 9.001 1.00 92.62 477 PRO A N 1
ATOM 3623 C CA . PRO A 1 477 ? 59.899 13.267 7.744 1.00 92.62 477 PRO A CA 1
ATOM 3624 C C . PRO A 1 477 ? 60.380 11.831 7.986 1.00 92.62 477 PRO A C 1
ATOM 3626 O O . PRO A 1 477 ? 61.309 11.622 8.765 1.00 92.62 477 PRO A O 1
ATOM 3629 N N . GLU A 1 478 ? 59.740 10.848 7.349 1.00 92.12 478 GLU A N 1
ATOM 3630 C CA . GLU A 1 478 ? 60.023 9.422 7.592 1.00 92.12 478 GLU A CA 1
ATOM 3631 C C . GLU A 1 478 ? 61.258 8.946 6.823 1.00 92.12 478 GLU A C 1
ATOM 3633 O O . GLU A 1 478 ? 62.063 8.171 7.339 1.00 92.12 478 GLU A O 1
ATOM 3638 N N . SER A 1 479 ? 61.433 9.432 5.596 1.00 92.56 479 SER A N 1
ATOM 3639 C CA . SER A 1 479 ? 62.592 9.146 4.752 1.00 92.56 479 SER A CA 1
ATOM 3640 C C . SER A 1 479 ? 62.840 10.280 3.757 1.00 92.56 479 SER A C 1
ATOM 3642 O O . SER A 1 479 ? 62.064 11.230 3.659 1.00 92.56 479 SER A O 1
ATOM 3644 N N . CYS A 1 480 ? 63.942 10.205 3.010 1.00 94.44 480 CYS A N 1
ATOM 3645 C CA . CYS A 1 480 ? 64.206 11.108 1.896 1.00 94.44 480 CYS A CA 1
ATOM 3646 C C . CYS A 1 480 ? 64.862 10.352 0.747 1.00 94.44 480 CYS A C 1
ATOM 3648 O O . CYS A 1 480 ? 65.893 9.704 0.932 1.00 94.44 480 CYS A O 1
ATOM 3650 N N . VAL A 1 481 ? 64.255 10.440 -0.434 1.00 96.19 481 VAL A N 1
ATOM 3651 C CA . VAL A 1 481 ? 64.853 9.960 -1.674 1.00 96.19 481 VAL A CA 1
ATOM 3652 C C . VAL A 1 481 ? 65.770 11.051 -2.199 1.00 96.19 481 VAL A C 1
ATOM 3654 O O . VAL A 1 481 ? 65.354 12.190 -2.412 1.00 96.19 481 VAL A O 1
ATOM 3657 N N . VAL A 1 482 ? 67.026 10.681 -2.408 1.00 94.94 482 VAL A N 1
ATOM 3658 C CA . VAL A 1 482 ? 68.051 11.554 -2.969 1.00 94.94 482 VAL A CA 1
ATOM 3659 C C . VAL A 1 482 ? 68.251 11.165 -4.425 1.00 94.94 482 VAL A C 1
ATOM 3661 O O . VAL A 1 482 ? 68.582 10.016 -4.717 1.00 94.94 482 VAL A O 1
ATOM 3664 N N . GLN A 1 483 ? 68.058 12.118 -5.334 1.00 93.69 483 GLN A N 1
ATOM 3665 C CA . GLN A 1 483 ? 68.399 11.954 -6.743 1.00 93.69 483 GLN A CA 1
ATOM 3666 C C . GLN A 1 483 ? 69.532 12.901 -7.094 1.00 93.69 483 GLN A C 1
ATOM 3668 O O . GLN A 1 483 ? 69.409 14.121 -6.990 1.00 93.69 483 GLN A O 1
ATOM 3673 N N . SER A 1 484 ? 70.640 12.315 -7.516 1.00 88.69 484 SER A N 1
ATOM 3674 C CA . SER A 1 484 ? 71.854 13.051 -7.818 1.00 88.69 484 SER A CA 1
ATOM 3675 C C . SER A 1 484 ? 72.040 13.163 -9.322 1.00 88.69 484 SER A C 1
ATOM 3677 O O . SER A 1 484 ? 72.070 12.157 -10.027 1.00 88.69 484 SER A O 1
ATOM 3679 N N . SER A 1 485 ? 72.221 14.391 -9.795 1.00 87.44 485 SER A N 1
ATOM 3680 C CA . SER A 1 485 ? 72.745 14.702 -11.122 1.00 87.44 485 SER A CA 1
ATOM 3681 C C . SER A 1 485 ? 74.190 15.192 -10.989 1.00 87.44 485 SER A C 1
ATOM 3683 O O . SER A 1 485 ? 74.762 15.186 -9.898 1.00 87.44 485 SER A O 1
ATOM 3685 N N . LEU A 1 486 ? 74.802 15.598 -12.096 1.00 83.81 486 LEU A N 1
ATOM 3686 C CA . LEU A 1 486 ? 76.178 16.087 -12.129 1.00 83.81 486 LEU A CA 1
ATOM 3687 C C . LEU A 1 486 ? 76.355 17.354 -11.267 1.00 83.81 486 LEU A C 1
ATOM 3689 O O . LEU A 1 486 ? 77.289 17.424 -10.475 1.00 83.81 486 LEU A O 1
ATOM 3693 N N . ASP A 1 487 ? 75.447 18.324 -11.362 1.00 87.50 487 ASP A N 1
ATOM 3694 C CA . ASP A 1 487 ? 75.546 19.649 -10.723 1.00 87.50 487 ASP A CA 1
ATOM 3695 C C . ASP A 1 487 ? 74.344 19.997 -9.829 1.00 87.50 487 ASP A C 1
ATOM 3697 O O . ASP A 1 487 ? 74.153 21.146 -9.416 1.00 87.50 487 ASP A O 1
ATOM 3701 N N . SER A 1 488 ? 73.502 19.011 -9.536 1.00 91.75 488 SER A N 1
ATOM 3702 C CA . SER A 1 488 ? 72.303 19.209 -8.733 1.00 91.75 488 SER A CA 1
ATOM 3703 C C . SER A 1 488 ? 71.950 17.978 -7.911 1.00 91.75 488 SER A C 1
ATOM 3705 O O . SER A 1 488 ? 72.225 16.838 -8.294 1.00 91.75 488 SER A O 1
ATOM 3707 N N . ILE A 1 489 ? 71.342 18.223 -6.752 1.00 94.44 489 ILE A N 1
ATOM 3708 C CA . ILE A 1 489 ? 70.777 17.193 -5.881 1.00 94.44 489 ILE A CA 1
ATOM 3709 C C . ILE A 1 489 ? 69.317 17.544 -5.648 1.00 94.44 489 ILE A C 1
ATOM 3711 O O . ILE A 1 489 ? 68.995 18.629 -5.156 1.00 94.44 489 ILE A O 1
ATOM 3715 N N . VAL A 1 490 ? 68.443 16.603 -5.982 1.00 95.69 490 VAL A N 1
ATOM 3716 C CA . VAL A 1 490 ? 67.024 16.676 -5.665 1.00 95.69 490 VAL A CA 1
ATOM 3717 C C . VAL A 1 490 ? 66.778 15.871 -4.398 1.00 95.69 490 VAL A C 1
ATOM 3719 O O . VAL A 1 490 ? 67.089 14.681 -4.323 1.00 95.69 490 VAL A O 1
ATOM 3722 N N . LEU A 1 491 ? 66.214 16.535 -3.397 1.00 95.88 491 LEU A N 1
ATOM 3723 C CA . LEU A 1 491 ? 65.742 15.928 -2.164 1.00 95.88 491 LEU A CA 1
ATOM 3724 C C . LEU A 1 491 ? 64.233 15.808 -2.245 1.00 95.88 491 LEU A C 1
ATOM 3726 O O . LEU A 1 491 ? 63.532 16.807 -2.426 1.00 95.88 491 LEU A O 1
ATOM 3730 N N . ILE A 1 492 ? 63.749 14.585 -2.086 1.00 95.62 492 ILE A N 1
ATOM 3731 C CA . ILE A 1 492 ? 62.327 14.270 -2.090 1.00 95.62 492 ILE A CA 1
ATOM 3732 C C . ILE A 1 492 ? 62.031 13.557 -0.770 1.00 95.62 492 ILE A C 1
ATOM 3734 O O . ILE A 1 492 ? 62.113 12.326 -0.697 1.00 95.62 492 ILE A O 1
ATOM 3738 N N . PRO A 1 493 ? 61.760 14.314 0.306 1.00 94.12 493 PRO A N 1
ATOM 3739 C CA . PRO A 1 493 ? 61.336 13.737 1.568 1.00 94.12 493 PRO A CA 1
ATOM 3740 C C . PRO A 1 493 ? 59.994 13.033 1.397 1.00 94.12 493 PRO A C 1
ATOM 3742 O O . PRO A 1 493 ? 59.153 13.441 0.594 1.00 94.12 493 PRO A O 1
ATOM 3745 N N . GLN A 1 494 ? 59.809 11.949 2.138 1.00 91.00 494 GLN A N 1
ATOM 3746 C CA . GLN A 1 494 ? 58.619 11.124 2.058 1.00 91.00 494 GLN A CA 1
ATOM 3747 C C . GLN A 1 494 ? 58.073 10.853 3.452 1.00 91.00 494 GLN A C 1
ATOM 3749 O O . GLN A 1 494 ? 58.805 10.576 4.404 1.00 91.00 494 GLN A O 1
ATOM 3754 N N . ASN A 1 495 ? 56.750 10.881 3.526 1.00 86.69 495 ASN A N 1
ATOM 3755 C CA . ASN A 1 495 ? 55.973 10.381 4.641 1.00 86.69 495 ASN A CA 1
ATOM 3756 C C . ASN A 1 495 ? 54.892 9.448 4.091 1.00 86.69 495 ASN A C 1
ATOM 3758 O O . ASN A 1 495 ? 53.734 9.849 3.972 1.00 86.69 495 ASN A O 1
ATOM 3762 N N . PRO A 1 496 ? 55.271 8.231 3.669 1.00 81.69 496 PRO A N 1
ATOM 3763 C CA . PRO A 1 496 ? 54.325 7.302 3.066 1.00 81.69 496 PRO A CA 1
ATOM 3764 C C . PRO A 1 496 ? 53.249 6.844 4.055 1.00 81.69 496 PRO A C 1
ATOM 3766 O O . PRO A 1 496 ? 52.157 6.493 3.621 1.00 81.69 496 PRO A O 1
ATOM 3769 N N . ASN A 1 497 ? 53.536 6.857 5.362 1.00 78.19 497 ASN A N 1
ATOM 3770 C CA . ASN A 1 497 ? 52.601 6.360 6.368 1.00 78.19 497 ASN A CA 1
ATOM 3771 C C . ASN A 1 497 ? 51.807 7.477 7.058 1.00 78.19 497 ASN A C 1
ATOM 3773 O O . ASN A 1 497 ? 50.646 7.262 7.398 1.00 78.19 497 ASN A O 1
ATOM 3777 N N . HIS A 1 498 ? 52.396 8.662 7.258 1.00 79.75 498 HIS A N 1
ATOM 3778 C CA . HIS A 1 498 ? 51.726 9.764 7.959 1.00 79.75 498 HIS A CA 1
ATOM 3779 C C . HIS A 1 498 ? 51.717 11.057 7.142 1.00 79.75 498 HIS A C 1
ATOM 3781 O O . HIS A 1 498 ? 52.716 11.767 7.062 1.00 79.75 498 HIS A O 1
ATOM 3787 N N . ALA A 1 499 ? 50.562 11.411 6.581 1.00 72.81 499 ALA A N 1
ATOM 3788 C CA . ALA A 1 499 ? 50.414 12.624 5.785 1.00 72.81 499 ALA A CA 1
ATOM 3789 C C . ALA A 1 499 ? 50.819 13.900 6.557 1.00 72.81 499 ALA A C 1
ATOM 3791 O O . ALA A 1 499 ? 50.597 14.034 7.761 1.00 72.81 499 ALA A O 1
ATOM 3792 N N . LEU A 1 500 ? 51.384 14.879 5.840 1.00 72.94 500 LEU A N 1
ATOM 3793 C CA . LEU A 1 500 ? 51.779 16.179 6.409 1.00 72.94 500 LEU A CA 1
ATOM 3794 C C . LEU A 1 500 ? 50.590 17.105 6.702 1.00 72.94 500 LEU A C 1
ATOM 3796 O O . LEU A 1 500 ? 50.786 18.194 7.251 1.00 72.94 500 LEU A O 1
ATOM 3800 N N . ASN A 1 501 ? 49.384 16.691 6.299 1.00 69.75 501 ASN A N 1
ATOM 3801 C CA . ASN A 1 501 ? 48.138 17.452 6.369 1.00 69.75 501 ASN A CA 1
ATOM 3802 C C . ASN A 1 501 ? 48.323 18.858 5.780 1.00 69.75 501 ASN A C 1
ATOM 3804 O O . ASN A 1 501 ? 48.247 19.853 6.488 1.00 69.75 501 ASN A O 1
ATOM 3808 N N . GLY A 1 502 ? 48.687 18.944 4.498 1.00 67.69 502 GLY A N 1
ATOM 3809 C CA . GLY A 1 502 ? 48.867 20.216 3.785 1.00 67.69 502 GLY A CA 1
ATOM 3810 C C . GLY A 1 502 ? 50.131 20.995 4.151 1.00 67.69 502 GLY A C 1
ATOM 3811 O O . GLY A 1 502 ? 50.309 22.118 3.692 1.00 67.69 502 GLY A O 1
ATOM 3812 N N . GLY A 1 503 ? 51.000 20.418 4.983 1.00 77.69 503 GLY A N 1
ATOM 3813 C CA . GLY A 1 503 ? 52.330 20.945 5.260 1.00 77.69 503 GLY A CA 1
ATOM 3814 C C . GLY A 1 503 ? 53.328 20.709 4.130 1.00 77.69 503 GLY A C 1
ATOM 3815 O O . GLY A 1 503 ? 53.105 19.933 3.205 1.00 77.69 503 GLY A O 1
ATOM 3816 N N . THR A 1 504 ? 54.483 21.346 4.256 1.00 88.81 504 THR A N 1
ATOM 3817 C CA . THR A 1 504 ? 55.646 21.146 3.378 1.00 88.81 504 THR A CA 1
ATOM 3818 C C . THR A 1 504 ? 56.885 20.878 4.220 1.00 88.81 504 THR A C 1
ATOM 3820 O O . THR A 1 504 ? 56.847 20.999 5.447 1.00 88.81 504 THR A O 1
ATOM 3823 N N . TYR A 1 505 ? 58.007 20.583 3.577 1.00 93.75 505 TYR A N 1
ATOM 3824 C CA . TYR A 1 505 ? 59.275 20.443 4.272 1.00 93.75 505 TYR A CA 1
ATOM 3825 C C . TYR A 1 505 ? 60.075 21.738 4.225 1.00 93.75 505 TYR A C 1
ATOM 3827 O O . TYR A 1 505 ? 60.110 22.417 3.203 1.00 93.75 505 TYR A O 1
ATOM 3835 N N . GLU A 1 506 ? 60.738 22.065 5.327 1.00 95.00 506 GLU A N 1
ATOM 3836 C CA . GLU A 1 506 ? 61.793 23.074 5.367 1.00 95.00 506 GLU A CA 1
ATOM 3837 C C . GLU A 1 506 ? 63.149 22.376 5.222 1.00 95.00 506 GLU A C 1
ATOM 3839 O O . GLU A 1 506 ? 63.415 21.388 5.915 1.00 95.00 506 GLU A O 1
ATOM 3844 N N . TYR A 1 507 ? 64.005 22.906 4.348 1.00 96.69 507 TYR A N 1
ATOM 3845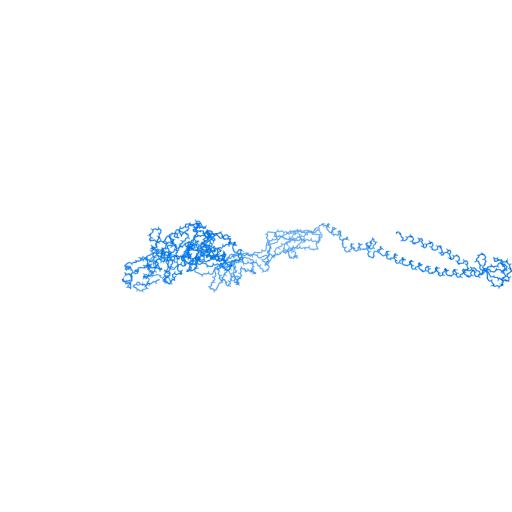 C CA . TYR A 1 507 ? 65.309 22.342 4.016 1.00 96.69 507 TYR A CA 1
ATOM 3846 C C . TYR A 1 507 ? 66.420 23.232 4.536 1.00 96.69 507 TYR A C 1
ATOM 3848 O O . TYR A 1 507 ? 66.435 24.446 4.323 1.00 96.69 507 TYR A O 1
ATOM 3856 N N . PHE A 1 508 ? 67.392 22.598 5.169 1.00 96.44 508 PHE A N 1
ATOM 3857 C CA . PHE A 1 508 ? 68.607 23.236 5.635 1.00 96.44 508 PHE A CA 1
ATOM 3858 C C . PHE A 1 508 ? 69.798 22.389 5.205 1.00 96.44 508 PHE A C 1
ATOM 3860 O O . PHE A 1 508 ? 69.666 21.168 5.097 1.00 96.44 508 PHE A O 1
ATOM 3867 N N . PHE A 1 509 ? 70.960 22.997 4.982 1.00 94.94 509 PHE A N 1
ATOM 3868 C CA . PHE A 1 509 ? 72.159 22.252 4.609 1.00 94.94 509 PHE A CA 1
ATOM 3869 C C . PHE A 1 509 ? 73.444 22.760 5.252 1.00 94.94 509 PHE A C 1
ATOM 3871 O O . PHE A 1 509 ? 73.529 23.863 5.787 1.00 94.94 509 PHE A O 1
ATOM 3878 N N . SER A 1 510 ? 74.470 21.920 5.178 1.00 94.19 510 SER A N 1
ATOM 3879 C CA . SER A 1 510 ? 75.850 22.279 5.464 1.00 94.19 510 SER A CA 1
ATOM 3880 C C . SER A 1 510 ? 76.804 21.443 4.612 1.00 94.19 510 SER A C 1
ATOM 3882 O O . SER A 1 510 ? 76.503 20.308 4.242 1.00 94.19 510 SER A O 1
ATOM 3884 N N . THR A 1 511 ? 77.992 21.980 4.342 1.00 92.00 511 THR A N 1
ATOM 3885 C CA . THR A 1 511 ? 79.129 21.221 3.795 1.00 92.00 511 THR A CA 1
ATOM 3886 C C . THR A 1 511 ? 79.978 20.575 4.897 1.00 92.00 511 THR A C 1
ATOM 3888 O O . THR A 1 511 ? 80.842 19.747 4.611 1.00 92.00 511 THR A O 1
ATOM 3891 N N . ASN A 1 512 ? 79.730 20.910 6.172 1.00 90.94 512 ASN A N 1
ATOM 3892 C CA . ASN A 1 512 ? 80.440 20.338 7.312 1.00 90.94 512 ASN A CA 1
ATOM 3893 C C . ASN A 1 512 ? 79.715 19.079 7.844 1.00 90.94 512 ASN A C 1
ATOM 3895 O O . ASN A 1 512 ? 78.594 19.205 8.340 1.00 90.94 512 ASN A O 1
ATOM 3899 N N . PRO A 1 513 ? 80.356 17.892 7.859 1.00 87.50 513 PRO A N 1
ATOM 3900 C CA . PRO A 1 513 ? 79.750 16.640 8.339 1.00 87.50 513 PRO A CA 1
ATOM 3901 C C . PRO A 1 513 ? 79.325 16.635 9.812 1.00 87.50 513 PRO A C 1
ATOM 3903 O O . PRO A 1 513 ? 78.622 15.723 10.237 1.00 87.50 513 PRO A O 1
ATOM 3906 N N . LYS A 1 514 ? 79.796 17.593 10.619 1.00 87.94 514 LYS A N 1
ATOM 3907 C CA . LYS A 1 514 ? 79.503 17.682 12.061 1.00 87.94 514 LYS A CA 1
ATOM 3908 C C . LYS A 1 514 ? 78.525 18.803 12.421 1.00 87.94 514 LYS A C 1
ATOM 3910 O O . LYS A 1 514 ? 78.372 19.108 13.603 1.00 87.94 514 LYS A O 1
ATOM 3915 N N . ALA A 1 515 ? 77.915 19.457 11.434 1.00 84.81 515 ALA A N 1
ATOM 3916 C CA . ALA A 1 515 ? 76.913 20.484 11.693 1.00 84.81 515 ALA A CA 1
ATOM 3917 C C . ALA A 1 515 ? 75.703 19.897 12.442 1.00 84.81 515 ALA A C 1
ATOM 3919 O O . ALA A 1 515 ? 75.384 18.720 12.303 1.00 84.81 515 ALA A O 1
ATOM 3920 N N . THR A 1 516 ? 75.021 20.724 13.234 1.00 89.56 516 THR A N 1
ATOM 3921 C CA . THR A 1 516 ? 73.711 20.389 13.819 1.00 89.56 516 THR A CA 1
ATOM 3922 C C . THR A 1 516 ? 72.627 21.209 13.130 1.00 89.56 516 THR A C 1
ATOM 3924 O O . THR A 1 516 ? 72.934 22.191 12.449 1.00 89.56 516 THR A O 1
ATOM 3927 N N . SER A 1 517 ? 71.355 20.860 13.330 1.00 84.94 517 SER A N 1
ATOM 3928 C CA . SER A 1 517 ? 70.240 21.595 12.719 1.00 84.94 517 SER A CA 1
ATOM 3929 C C . SER A 1 517 ? 70.221 23.090 13.077 1.00 84.94 517 SER A C 1
ATOM 3931 O O . SER A 1 517 ? 69.741 23.889 12.284 1.00 84.94 517 SER A O 1
ATOM 3933 N N . GLY A 1 518 ? 70.787 23.493 14.224 1.00 87.75 518 GLY A N 1
ATOM 3934 C CA . GLY A 1 518 ? 70.906 24.902 14.623 1.00 87.75 518 GLY A CA 1
ATOM 3935 C C . GLY A 1 518 ? 72.011 25.696 13.909 1.00 87.75 518 GLY A C 1
ATOM 3936 O O . GLY A 1 518 ? 72.004 26.920 13.972 1.00 87.75 518 GLY A O 1
ATOM 3937 N N . THR A 1 519 ? 72.958 25.024 13.246 1.00 88.56 519 THR A N 1
ATOM 3938 C CA . THR A 1 519 ? 74.085 25.648 12.520 1.00 88.56 519 THR A CA 1
ATOM 3939 C C . THR A 1 519 ? 74.007 25.443 11.003 1.00 88.56 519 THR A C 1
ATOM 3941 O O . THR A 1 519 ? 74.939 25.812 10.294 1.00 88.56 519 THR A O 1
ATOM 3944 N N . ALA A 1 520 ? 72.952 24.786 10.513 1.00 90.44 520 ALA A N 1
ATOM 3945 C CA . ALA A 1 520 ? 72.718 24.537 9.094 1.00 90.44 520 ALA A CA 1
ATOM 3946 C C . ALA A 1 520 ? 72.054 25.756 8.430 1.00 90.44 520 ALA A C 1
ATOM 3948 O O . ALA A 1 520 ? 71.214 26.424 9.033 1.00 90.44 520 ALA A O 1
ATOM 3949 N N . GLU A 1 521 ? 72.432 26.045 7.189 1.00 93.69 521 GLU A N 1
ATOM 3950 C CA . GLU A 1 521 ? 71.909 27.171 6.420 1.00 93.69 521 GLU A CA 1
ATOM 3951 C C . GLU A 1 521 ? 70.554 26.819 5.807 1.00 93.69 521 GLU A C 1
ATOM 3953 O O . GLU A 1 521 ? 70.384 25.737 5.250 1.00 93.69 521 GLU A O 1
ATOM 3958 N N . TYR A 1 522 ? 69.586 27.728 5.909 1.0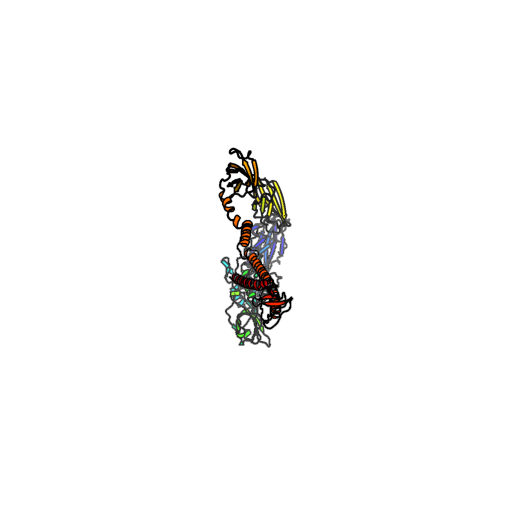0 95.06 522 TYR A N 1
ATOM 3959 C CA . TYR A 1 522 ? 68.252 27.532 5.353 1.00 95.06 522 TYR A CA 1
ATOM 3960 C C . TYR A 1 522 ? 68.259 27.682 3.831 1.00 95.06 522 TYR A C 1
ATOM 3962 O O . TYR A 1 522 ? 68.684 28.708 3.307 1.00 95.06 522 TYR A O 1
ATOM 3970 N N . LEU A 1 523 ? 67.747 26.673 3.133 1.00 92.06 523 LEU A N 1
ATOM 3971 C CA . LEU A 1 523 ? 67.671 26.641 1.672 1.00 92.06 523 LEU A CA 1
ATOM 3972 C C . LEU A 1 523 ? 66.304 27.062 1.138 1.00 92.06 523 LEU A C 1
ATOM 3974 O O . LEU A 1 523 ? 66.205 27.586 0.031 1.00 92.06 523 LEU A O 1
ATOM 3978 N N . GLY A 1 524 ? 65.249 26.815 1.910 1.00 89.94 524 GLY A N 1
ATOM 3979 C CA . GLY A 1 524 ? 63.883 27.083 1.489 1.00 89.94 524 GLY A CA 1
ATOM 3980 C C . GLY A 1 524 ? 62.908 26.017 1.960 1.00 89.94 524 GLY A C 1
ATOM 3981 O O . GLY A 1 524 ? 63.219 25.180 2.810 1.00 89.94 524 GLY A O 1
ATOM 3982 N N . GLN A 1 525 ? 61.711 26.058 1.387 1.00 92.19 525 GLN A N 1
ATOM 3983 C CA . GLN A 1 525 ? 60.578 25.228 1.770 1.00 92.19 525 GLN A CA 1
ATOM 3984 C C . GLN A 1 525 ? 59.875 24.683 0.523 1.00 92.19 525 GLN A C 1
ATOM 3986 O O . GLN A 1 525 ? 59.809 25.362 -0.500 1.00 92.19 525 GLN A O 1
ATOM 3991 N N . GLY A 1 526 ? 59.361 23.456 0.601 1.00 90.81 526 GLY A N 1
ATOM 3992 C CA . GLY A 1 526 ? 58.679 22.785 -0.507 1.00 90.81 526 GLY A CA 1
ATOM 3993 C C . GLY A 1 526 ? 58.499 21.280 -0.287 1.00 90.81 526 GLY A C 1
ATOM 3994 O O . GLY A 1 526 ? 59.016 20.707 0.670 1.00 90.81 526 GLY A O 1
ATOM 3995 N N . LEU A 1 527 ? 57.761 20.612 -1.174 1.00 91.06 527 LEU A N 1
ATOM 3996 C CA . LEU A 1 527 ? 57.571 19.149 -1.116 1.00 91.06 527 LEU A CA 1
ATOM 3997 C C . LEU A 1 527 ? 58.769 18.367 -1.664 1.00 91.06 527 LEU A C 1
ATOM 3999 O O . LEU A 1 527 ? 59.034 17.250 -1.242 1.00 91.06 527 LEU A O 1
ATOM 4003 N N . SER A 1 528 ? 59.520 18.994 -2.558 1.00 92.44 528 SER A N 1
ATOM 4004 C CA . SER A 1 528 ? 60.851 18.572 -2.969 1.00 92.44 528 SER A CA 1
ATOM 4005 C C . SER A 1 528 ? 61.716 19.810 -3.094 1.00 92.44 528 SER A C 1
ATOM 4007 O O . SER A 1 528 ? 61.203 20.898 -3.372 1.00 92.44 528 SER A O 1
ATOM 4009 N N . PHE A 1 529 ? 63.022 19.645 -2.969 1.00 95.56 529 PHE A N 1
ATOM 4010 C CA . PHE A 1 529 ? 63.956 20.734 -3.190 1.00 95.56 529 PHE A CA 1
ATOM 4011 C C . PHE A 1 529 ? 65.052 20.297 -4.147 1.00 95.56 529 PHE A C 1
ATOM 4013 O O . PHE A 1 529 ? 65.703 19.281 -3.919 1.00 95.56 529 PHE A O 1
ATOM 4020 N N . THR A 1 530 ? 65.258 21.076 -5.210 1.00 95.50 530 THR A N 1
ATOM 4021 C CA . THR A 1 530 ? 66.401 20.895 -6.108 1.00 95.50 530 THR A CA 1
ATOM 4022 C C . THR A 1 530 ? 67.452 21.932 -5.766 1.00 95.50 530 THR A C 1
ATOM 4024 O O . THR A 1 530 ? 67.267 23.125 -6.005 1.00 95.50 530 THR A O 1
ATOM 4027 N N . HIS A 1 531 ? 68.565 21.468 -5.218 1.00 94.25 531 HIS A N 1
ATOM 4028 C CA . HIS A 1 531 ? 69.731 22.301 -4.993 1.00 94.25 531 HIS A CA 1
ATOM 4029 C C . HIS A 1 531 ? 70.589 22.270 -6.264 1.00 94.25 531 HIS A C 1
ATOM 4031 O O . HIS A 1 531 ? 71.171 21.235 -6.580 1.00 94.25 531 HIS A O 1
ATOM 4037 N N . ASN A 1 532 ? 70.619 23.382 -7.005 1.00 92.12 532 ASN A N 1
ATOM 4038 C CA . ASN A 1 532 ? 71.334 23.535 -8.280 1.00 92.12 532 ASN A CA 1
ATOM 4039 C C . ASN A 1 532 ? 72.683 24.248 -8.112 1.00 92.12 532 ASN A C 1
ATOM 4041 O O . ASN A 1 532 ? 72.909 24.919 -7.106 1.00 92.12 532 ASN A O 1
ATOM 4045 N N . GLY A 1 533 ? 73.542 24.164 -9.132 1.00 89.00 533 GLY A N 1
ATOM 4046 C CA . GLY A 1 533 ? 74.841 24.846 -9.147 1.00 89.00 533 GLY A CA 1
ATOM 4047 C C . GLY A 1 533 ? 75.847 24.237 -8.169 1.00 89.00 533 GLY A C 1
ATOM 4048 O O . GLY A 1 533 ? 76.766 24.916 -7.710 1.00 89.00 533 GLY A O 1
ATOM 4049 N N . LEU A 1 534 ? 75.648 22.968 -7.821 1.00 91.44 534 LEU A N 1
ATOM 4050 C CA . LEU A 1 534 ? 76.526 22.221 -6.940 1.00 91.44 534 LEU A CA 1
ATOM 4051 C C . LEU A 1 534 ? 77.801 21.822 -7.677 1.00 91.44 534 LEU A C 1
ATOM 4053 O O . LEU A 1 534 ? 77.811 21.594 -8.886 1.00 91.44 534 LEU A O 1
ATOM 4057 N N . ALA A 1 535 ? 78.887 21.699 -6.921 1.00 87.75 535 ALA A N 1
ATOM 4058 C CA . ALA A 1 535 ? 80.132 21.199 -7.475 1.00 87.75 535 ALA A CA 1
ATOM 4059 C C . ALA A 1 535 ? 79.984 19.722 -7.880 1.00 87.75 535 ALA A C 1
ATOM 4061 O O . ALA A 1 535 ? 79.357 18.928 -7.169 1.00 87.75 535 ALA A O 1
ATOM 4062 N N . PHE A 1 536 ? 80.600 19.349 -9.005 1.00 85.06 536 PHE A N 1
ATOM 4063 C CA . PHE A 1 536 ? 80.648 17.963 -9.469 1.00 85.06 536 PHE A CA 1
ATOM 4064 C C . PHE A 1 536 ? 81.299 17.063 -8.406 1.00 85.06 536 PHE A C 1
ATOM 4066 O O . PHE A 1 536 ? 82.287 17.451 -7.778 1.00 85.06 536 PHE A O 1
ATOM 4073 N N . TYR A 1 537 ? 80.751 15.863 -8.206 1.00 87.81 537 TYR A N 1
ATOM 4074 C CA . TYR A 1 537 ? 81.278 14.832 -7.305 1.00 87.81 537 TYR A CA 1
ATOM 4075 C C . TYR A 1 537 ? 81.616 15.319 -5.870 1.00 87.81 537 TYR A C 1
ATOM 4077 O O . TYR A 1 537 ? 82.715 15.104 -5.359 1.00 87.81 537 TYR A O 1
ATOM 4085 N N . THR A 1 538 ? 80.677 16.008 -5.210 1.00 90.75 538 THR A N 1
ATOM 4086 C CA . THR A 1 538 ? 80.859 16.632 -3.880 1.00 90.75 538 THR A CA 1
ATOM 4087 C C . THR A 1 538 ? 79.760 16.216 -2.887 1.00 90.75 538 THR A C 1
ATOM 4089 O O . THR A 1 538 ? 78.615 16.019 -3.287 1.00 90.75 538 THR A O 1
ATOM 4092 N N . ASN A 1 539 ? 80.098 16.092 -1.590 1.00 92.50 539 ASN A N 1
ATOM 4093 C CA . ASN A 1 539 ? 79.180 15.693 -0.506 1.00 92.50 539 ASN A CA 1
ATOM 4094 C C . ASN A 1 539 ? 78.523 16.895 0.200 1.00 92.50 539 ASN A C 1
ATOM 4096 O O . ASN A 1 539 ? 79.197 17.875 0.523 1.00 92.50 539 ASN A O 1
ATOM 4100 N N . TYR A 1 540 ? 77.246 16.753 0.552 1.00 94.69 540 TYR A N 1
ATOM 4101 C CA . TYR A 1 540 ? 76.427 17.738 1.262 1.00 94.69 540 TYR A CA 1
ATOM 4102 C C . TYR A 1 540 ? 75.558 17.060 2.340 1.00 94.69 540 TYR A C 1
ATOM 4104 O O . TYR A 1 540 ? 75.143 15.910 2.185 1.00 94.69 540 TYR A O 1
ATOM 4112 N N . TYR A 1 541 ? 75.276 17.766 3.443 1.00 95.69 541 TYR A N 1
ATOM 4113 C CA . TYR A 1 541 ? 74.520 17.246 4.592 1.00 95.69 541 TYR A CA 1
ATOM 4114 C C . TYR A 1 541 ? 73.272 18.083 4.841 1.00 95.69 541 TYR A C 1
ATOM 4116 O O . TYR A 1 541 ? 73.378 19.280 5.111 1.00 95.69 541 TYR A O 1
ATOM 4124 N N . TYR A 1 542 ? 72.101 17.456 4.777 1.00 96.25 542 TYR A N 1
ATOM 4125 C CA . TYR A 1 542 ? 70.815 18.138 4.846 1.00 96.25 542 TYR A CA 1
ATOM 4126 C C . TYR A 1 542 ? 70.053 17.811 6.132 1.00 96.25 542 TYR A C 1
ATOM 4128 O O . TYR A 1 542 ? 70.073 16.681 6.621 1.00 96.25 542 TYR A O 1
ATOM 4136 N N . PHE A 1 543 ? 69.348 18.809 6.662 1.00 96.88 543 PHE A N 1
ATOM 4137 C CA . PHE A 1 543 ? 68.393 18.672 7.759 1.00 96.88 543 PHE A CA 1
ATOM 4138 C C . PHE A 1 543 ? 67.026 19.103 7.255 1.00 96.88 543 PHE A C 1
ATOM 4140 O O . PHE A 1 543 ? 66.866 20.213 6.750 1.00 96.88 543 PHE A O 1
ATOM 4147 N N . ILE A 1 544 ? 66.045 18.222 7.391 1.00 96.06 544 ILE A N 1
ATOM 4148 C CA . ILE A 1 544 ? 64.722 18.396 6.803 1.00 96.06 544 ILE A CA 1
ATOM 4149 C C . ILE A 1 544 ? 63.687 18.212 7.903 1.00 96.06 544 ILE A C 1
ATOM 4151 O O . ILE A 1 544 ? 63.735 17.225 8.628 1.00 96.06 544 ILE A O 1
ATOM 4155 N N . ARG A 1 545 ? 62.745 19.139 8.058 1.00 93.25 545 ARG A N 1
ATOM 4156 C CA . ARG A 1 545 ? 61.609 18.963 8.980 1.00 93.25 545 ARG A CA 1
ATOM 4157 C C . ARG A 1 545 ? 60.303 19.298 8.293 1.00 93.25 545 ARG A C 1
ATOM 4159 O O . ARG A 1 545 ? 60.275 20.133 7.394 1.00 93.25 545 ARG A O 1
ATOM 4166 N N . SER A 1 546 ? 59.228 18.698 8.767 1.00 91.19 546 SER A N 1
ATOM 4167 C CA . SER A 1 546 ? 57.879 19.015 8.331 1.00 91.19 546 SER A CA 1
ATOM 4168 C C . SER A 1 546 ? 57.384 20.280 9.024 1.00 91.19 546 SER A C 1
ATOM 4170 O O . SER A 1 546 ? 57.627 20.497 10.215 1.00 91.19 546 SER A O 1
ATOM 4172 N N . SER A 1 547 ? 56.668 21.113 8.282 1.00 85.75 547 SER A N 1
ATOM 4173 C CA . SER A 1 547 ? 56.091 22.364 8.761 1.00 85.75 547 SER A CA 1
ATOM 4174 C C . SER A 1 547 ? 54.701 22.534 8.167 1.00 85.75 547 SER A C 1
ATOM 4176 O O . SER A 1 547 ? 54.515 22.370 6.961 1.00 85.75 547 SER A O 1
ATOM 4178 N N . ASN A 1 548 ? 53.726 22.856 9.010 1.00 78.81 548 ASN A N 1
ATOM 4179 C CA . ASN A 1 548 ? 52.381 23.230 8.589 1.00 78.81 548 ASN A CA 1
ATOM 4180 C C . ASN A 1 548 ? 51.855 24.373 9.473 1.00 78.81 548 ASN A C 1
ATOM 4182 O O . ASN A 1 548 ? 52.536 24.830 10.395 1.00 78.81 548 ASN A O 1
ATOM 4186 N N . ALA A 1 549 ? 50.624 24.819 9.223 1.00 68.88 549 ALA A N 1
ATOM 4187 C CA . ALA A 1 549 ? 49.988 25.890 9.994 1.00 68.88 549 ALA A CA 1
ATOM 4188 C C . ALA A 1 549 ? 49.802 25.589 11.498 1.00 68.88 549 ALA A C 1
ATOM 4190 O O . ALA A 1 549 ? 49.507 26.501 12.268 1.00 68.88 549 ALA A O 1
ATOM 4191 N N . TYR A 1 550 ? 49.949 24.333 11.932 1.00 70.31 550 TYR A N 1
ATOM 4192 C CA . TYR A 1 550 ? 49.676 23.866 13.302 1.00 70.31 550 TYR A CA 1
ATOM 4193 C C . TYR A 1 550 ? 50.938 23.607 14.115 1.00 70.31 550 TYR A C 1
ATOM 4195 O O . TYR A 1 550 ? 50.858 23.361 15.320 1.00 70.31 550 TYR A O 1
ATOM 4203 N N . GLY A 1 551 ? 52.105 23.669 13.475 1.00 75.38 551 GLY A N 1
ATOM 4204 C CA . GLY A 1 551 ? 53.391 23.533 14.134 1.00 75.38 551 GLY A CA 1
ATOM 4205 C C . GLY A 1 551 ? 54.474 22.972 13.223 1.00 75.38 551 GLY A C 1
ATOM 4206 O O . GLY A 1 551 ? 54.299 22.793 12.018 1.00 75.38 551 GLY A O 1
ATOM 4207 N N . LYS A 1 552 ? 55.626 22.680 13.829 1.00 84.88 552 LYS A N 1
ATOM 4208 C CA . LYS A 1 552 ? 56.784 22.089 13.152 1.00 84.88 552 LYS A CA 1
ATOM 4209 C C . LYS A 1 552 ? 57.165 20.781 13.825 1.00 84.88 552 LYS A C 1
ATOM 4211 O O . LYS A 1 552 ? 57.080 20.671 15.048 1.00 84.88 552 LYS A O 1
ATOM 4216 N N . SER A 1 553 ? 57.611 19.814 13.035 1.00 87.75 553 SER A N 1
ATOM 4217 C CA . SER A 1 553 ? 58.135 18.552 13.546 1.00 87.75 553 SER A CA 1
ATOM 4218 C C . SER A 1 553 ? 59.587 18.687 14.027 1.00 87.75 553 SER A C 1
ATOM 4220 O O . SER A 1 553 ? 60.252 19.709 13.827 1.00 87.75 553 SER A O 1
ATOM 4222 N N . ALA A 1 554 ? 60.119 17.601 14.593 1.00 89.06 554 ALA A N 1
ATOM 4223 C CA . ALA A 1 554 ? 61.564 17.393 14.710 1.00 89.06 554 ALA A CA 1
ATOM 4224 C C . ALA A 1 554 ? 62.235 17.220 13.321 1.00 89.06 554 ALA A C 1
ATOM 4226 O O . ALA A 1 554 ? 61.543 17.127 12.305 1.00 89.06 554 ALA A O 1
ATOM 4227 N N . PHE A 1 555 ? 63.575 17.206 13.271 1.00 93.06 555 PHE A N 1
ATOM 4228 C CA . PHE A 1 555 ? 64.365 17.128 12.030 1.00 93.06 555 PHE A CA 1
ATOM 4229 C C . PHE A 1 555 ? 64.784 15.694 11.667 1.00 93.06 555 PHE A C 1
ATOM 4231 O O . PHE A 1 555 ? 65.297 14.968 12.516 1.00 93.06 555 PHE A O 1
ATOM 4238 N N . LEU A 1 556 ? 64.668 15.348 10.385 1.00 94.75 556 LEU A N 1
ATOM 4239 C CA . LEU A 1 556 ? 65.327 14.229 9.715 1.00 94.75 556 LEU A CA 1
ATOM 4240 C C . LEU A 1 556 ? 66.697 14.675 9.173 1.00 94.75 556 LEU A C 1
ATOM 4242 O O . LEU A 1 556 ? 66.825 15.763 8.611 1.00 94.75 556 LEU A O 1
ATOM 4246 N N . TYR A 1 557 ? 67.717 13.828 9.311 1.00 94.56 557 TYR A N 1
ATOM 4247 C CA . TYR A 1 557 ? 69.073 14.075 8.810 1.00 94.56 557 TYR A CA 1
ATOM 4248 C C . TYR A 1 557 ? 69.373 13.235 7.560 1.00 94.56 557 TYR A C 1
ATOM 4250 O O . TYR A 1 557 ? 69.145 12.027 7.576 1.00 94.56 557 TYR A O 1
ATOM 4258 N N . VAL A 1 558 ? 69.889 13.860 6.491 1.00 94.88 558 VAL A N 1
ATOM 4259 C CA . VAL A 1 558 ? 70.061 13.239 5.163 1.00 94.88 558 VAL A CA 1
ATOM 4260 C C . VAL A 1 558 ? 71.403 13.638 4.513 1.00 94.88 558 VAL A C 1
ATOM 4262 O O . VAL A 1 558 ? 71.537 14.763 4.030 1.00 94.88 558 VAL A O 1
ATOM 4265 N N . PRO A 1 559 ? 72.411 12.749 4.464 1.00 93.38 559 PRO A N 1
ATOM 4266 C CA . PRO A 1 559 ? 73.635 12.962 3.681 1.00 93.38 559 PRO A CA 1
ATOM 4267 C C . PRO A 1 559 ? 73.442 12.615 2.188 1.00 93.38 559 PRO A C 1
ATOM 4269 O O . PRO A 1 559 ? 72.786 11.624 1.873 1.00 93.38 559 PRO A O 1
ATOM 4272 N N . ALA A 1 560 ? 74.038 13.389 1.272 1.00 93.50 560 ALA A N 1
ATOM 4273 C CA . ALA A 1 560 ? 73.925 13.202 -0.186 1.00 93.50 560 ALA A CA 1
ATOM 4274 C C . ALA A 1 560 ? 75.171 13.684 -0.965 1.00 93.50 560 ALA A C 1
ATOM 4276 O O . ALA A 1 560 ? 75.959 14.473 -0.443 1.00 93.50 560 ALA A O 1
ATOM 4277 N N . SER A 1 561 ? 75.343 13.248 -2.221 1.00 91.75 561 SER A N 1
ATOM 4278 C CA . SER A 1 561 ? 76.461 13.652 -3.097 1.00 91.75 561 SER A CA 1
ATOM 4279 C C . SER A 1 561 ? 76.063 13.790 -4.572 1.00 91.75 561 SER A C 1
ATOM 4281 O O . SER A 1 561 ? 75.130 13.122 -5.007 1.00 91.75 561 SER A O 1
ATOM 4283 N N . THR A 1 562 ? 76.738 14.642 -5.353 1.00 91.00 562 THR A N 1
ATOM 4284 C CA . THR A 1 562 ? 76.502 14.783 -6.809 1.00 91.00 562 THR A CA 1
ATOM 4285 C C . THR A 1 562 ? 77.069 13.602 -7.616 1.00 91.00 562 THR A C 1
ATOM 4287 O O . THR A 1 562 ? 78.075 12.996 -7.238 1.00 91.00 562 THR A O 1
ATOM 4290 N N . SER A 1 563 ? 76.400 13.258 -8.724 1.00 84.44 563 SER A N 1
ATOM 4291 C CA . SER A 1 563 ? 76.707 12.111 -9.596 1.00 84.44 563 SER A CA 1
ATOM 4292 C C . SER A 1 563 ? 77.967 12.334 -10.438 1.00 84.44 563 SER A C 1
ATOM 4294 O O . SER A 1 563 ? 78.409 13.463 -10.646 1.00 84.44 563 SER A O 1
ATOM 4296 N N . ASN A 1 564 ? 78.530 11.242 -10.953 1.00 81.38 564 ASN A N 1
ATOM 4297 C CA . ASN A 1 564 ? 79.658 11.228 -11.882 1.00 81.38 564 ASN A CA 1
ATOM 4298 C C . ASN A 1 564 ? 79.335 10.595 -13.261 1.00 81.38 564 ASN A C 1
ATOM 4300 O O . ASN A 1 564 ? 80.257 10.422 -14.055 1.00 81.38 564 ASN A O 1
ATOM 4304 N N . ASP A 1 565 ? 78.070 10.262 -13.569 1.00 79.88 565 ASP A N 1
ATOM 4305 C CA . ASP A 1 565 ? 77.646 9.632 -14.841 1.00 79.88 565 ASP A CA 1
ATOM 4306 C C . ASP A 1 565 ? 77.098 10.655 -15.865 1.00 79.88 565 ASP A C 1
ATOM 4308 O O . ASP A 1 565 ? 76.164 11.402 -15.578 1.00 79.88 565 ASP A O 1
ATOM 4312 N N . VAL A 1 566 ? 77.673 10.678 -17.078 1.00 75.62 566 VAL A N 1
ATOM 4313 C CA . VAL A 1 566 ? 77.390 11.645 -18.168 1.00 75.62 566 VAL A CA 1
ATOM 4314 C C . VAL A 1 566 ? 76.669 11.035 -19.386 1.00 75.62 566 VAL A C 1
ATOM 4316 O O . VAL A 1 566 ? 76.426 11.719 -20.383 1.00 75.62 566 VAL A O 1
ATOM 4319 N N . SER A 1 567 ? 76.326 9.747 -19.349 1.00 78.50 567 SER A N 1
ATOM 4320 C CA . SER A 1 567 ? 76.014 8.946 -20.548 1.00 78.50 567 SER A CA 1
ATOM 4321 C C . SER A 1 567 ? 74.737 9.366 -21.305 1.00 78.50 567 SER A C 1
ATOM 4323 O O . SER A 1 567 ? 74.692 9.315 -22.534 1.00 78.50 567 SER A O 1
ATOM 4325 N N . ALA A 1 568 ? 73.699 9.833 -20.604 1.00 67.06 568 ALA A N 1
ATOM 4326 C CA . ALA A 1 568 ? 72.404 10.186 -21.206 1.00 67.06 568 ALA A CA 1
ATOM 4327 C C . ALA A 1 568 ? 72.440 11.470 -22.059 1.00 67.06 568 ALA A C 1
ATOM 4329 O O . ALA A 1 568 ? 71.750 11.564 -23.076 1.00 67.06 568 ALA A O 1
ATOM 4330 N N . TYR A 1 569 ? 73.279 12.444 -21.688 1.00 70.38 569 TYR A N 1
ATOM 4331 C CA . TYR A 1 569 ? 73.461 13.670 -22.473 1.00 70.38 569 TYR A CA 1
ATOM 4332 C C . TYR A 1 569 ? 74.089 13.377 -23.839 1.00 70.38 569 TYR A C 1
ATOM 4334 O O . TYR A 1 569 ? 73.702 13.982 -24.838 1.00 70.38 569 TYR A O 1
ATOM 4342 N N . LEU A 1 570 ? 75.007 12.406 -23.899 1.00 72.81 570 LEU A N 1
ATOM 4343 C CA . LEU A 1 570 ? 75.615 11.965 -25.155 1.00 72.81 570 LEU A CA 1
ATOM 4344 C C . LEU A 1 570 ? 74.581 11.319 -26.091 1.00 72.81 570 LEU A C 1
ATOM 4346 O O . LEU A 1 570 ? 74.612 11.563 -27.294 1.00 72.81 570 LEU A O 1
ATOM 4350 N N . ALA A 1 571 ? 73.629 10.555 -25.550 1.00 70.25 571 ALA A N 1
ATOM 4351 C CA . ALA A 1 571 ? 72.573 9.912 -26.332 1.00 70.25 571 ALA A CA 1
ATOM 4352 C C . ALA A 1 571 ? 71.506 10.900 -26.845 1.00 70.25 571 ALA A C 1
ATOM 4354 O O . ALA A 1 571 ? 71.081 10.792 -27.989 1.00 70.25 571 ALA A O 1
ATOM 4355 N N . ALA A 1 572 ? 71.101 11.896 -26.047 1.00 65.94 572 ALA A N 1
ATOM 4356 C CA . ALA A 1 572 ? 70.076 12.878 -26.435 1.00 65.94 572 ALA A CA 1
ATOM 4357 C C . ALA A 1 572 ? 70.515 13.848 -27.551 1.00 65.94 572 ALA A C 1
ATOM 4359 O O . ALA A 1 572 ? 69.677 14.487 -28.195 1.00 65.94 572 ALA A O 1
ATOM 4360 N N . LEU A 1 573 ? 71.825 13.986 -27.765 1.00 66.38 573 LEU A N 1
ATOM 4361 C CA . LEU A 1 573 ? 72.397 14.741 -28.880 1.00 66.38 573 LEU A CA 1
ATOM 4362 C C . LEU A 1 573 ? 72.437 13.926 -30.183 1.00 66.38 573 LEU A C 1
ATOM 4364 O O . LEU A 1 573 ? 72.503 14.513 -31.264 1.00 66.38 573 LEU A O 1
ATOM 4368 N N . ALA A 1 574 ? 72.353 12.595 -30.110 1.00 60.50 574 ALA A N 1
ATOM 4369 C CA . ALA A 1 574 ? 72.255 11.745 -31.289 1.00 60.50 574 ALA A CA 1
ATOM 4370 C C . ALA A 1 574 ? 70.836 11.833 -31.895 1.00 60.50 574 ALA A C 1
ATOM 4372 O O . ALA A 1 574 ? 69.841 11.796 -31.178 1.00 60.50 574 ALA A O 1
ATOM 4373 N N . GLY A 1 575 ? 70.725 12.000 -33.219 1.00 60.53 575 GLY A N 1
ATOM 4374 C CA . GLY A 1 575 ? 69.444 12.074 -33.950 1.00 60.53 575 GLY A CA 1
ATOM 4375 C C . GLY A 1 575 ? 68.813 13.473 -34.071 1.00 60.53 575 GLY A C 1
ATOM 4376 O O . GLY A 1 575 ? 68.276 13.812 -35.125 1.00 60.53 575 GLY A O 1
ATOM 4377 N N . LYS A 1 576 ? 68.970 14.363 -33.075 1.00 63.97 576 LYS A N 1
ATOM 4378 C CA . LYS A 1 576 ? 68.510 15.772 -33.185 1.00 63.97 576 LYS A CA 1
ATOM 4379 C C . LYS A 1 576 ? 69.214 16.566 -34.287 1.00 63.97 576 LYS A C 1
ATOM 4381 O O . LYS A 1 576 ? 68.693 17.577 -34.748 1.00 63.97 576 LYS A O 1
ATOM 4386 N N . ILE A 1 577 ? 70.384 16.107 -34.715 1.00 61.62 577 ILE A N 1
ATOM 4387 C CA . ILE A 1 577 ? 71.149 16.702 -35.814 1.00 61.62 577 ILE A CA 1
ATOM 4388 C C . ILE A 1 577 ? 70.543 16.340 -37.184 1.00 61.62 577 ILE A C 1
ATOM 4390 O O . ILE A 1 577 ? 70.671 17.124 -38.118 1.00 61.62 577 ILE A O 1
ATOM 4394 N N . THR A 1 578 ? 69.853 15.201 -37.309 1.00 60.47 578 THR A N 1
ATOM 4395 C CA . THR A 1 578 ? 69.324 14.694 -38.588 1.00 60.47 578 THR A CA 1
ATOM 4396 C C . THR A 1 578 ? 67.840 14.995 -38.824 1.00 60.47 578 THR A C 1
ATOM 4398 O O . THR A 1 578 ? 67.456 15.152 -39.974 1.00 60.47 578 THR A O 1
ATOM 4401 N N . GLU A 1 579 ? 67.012 15.122 -37.779 1.00 58.00 579 GLU A N 1
ATOM 4402 C CA . GLU A 1 579 ? 65.545 15.281 -37.929 1.00 58.00 579 GLU A CA 1
ATOM 4403 C C . GLU A 1 579 ? 65.009 16.713 -37.733 1.00 58.00 579 GLU A C 1
ATOM 4405 O O . GLU A 1 579 ? 63.847 16.979 -38.029 1.00 58.00 579 GLU A O 1
ATOM 4410 N N . THR A 1 580 ? 65.814 17.652 -37.227 1.00 65.06 580 THR A N 1
ATOM 4411 C CA . THR A 1 580 ? 65.363 19.037 -36.969 1.00 65.06 580 THR A CA 1
ATOM 4412 C C . THR A 1 580 ? 65.592 19.961 -38.171 1.00 65.06 580 THR A C 1
ATOM 4414 O O . THR A 1 580 ? 66.246 19.567 -39.131 1.00 65.06 580 THR A O 1
ATOM 4417 N N . GLU A 1 581 ? 65.099 21.208 -38.111 1.00 60.41 581 GLU A N 1
ATOM 4418 C CA . GLU A 1 581 ? 65.259 22.280 -39.122 1.00 60.41 581 GLU A CA 1
ATOM 4419 C C . GLU A 1 581 ? 66.646 22.340 -39.784 1.00 60.41 581 GLU A C 1
ATOM 4421 O O . GLU A 1 581 ? 66.753 22.638 -40.968 1.00 60.41 581 GLU A O 1
ATOM 4426 N N . LEU A 1 582 ? 67.729 22.048 -39.052 1.00 65.38 582 LEU A N 1
ATOM 4427 C CA . LEU A 1 582 ? 69.070 22.004 -39.637 1.00 65.38 582 LEU A CA 1
ATOM 4428 C C . LEU A 1 582 ? 69.269 20.786 -40.556 1.00 65.38 582 LEU A C 1
ATOM 4430 O O . LEU A 1 582 ? 69.819 20.940 -41.641 1.00 65.38 582 LEU A O 1
ATOM 4434 N N . GLY A 1 583 ? 68.806 19.603 -40.147 1.00 69.62 583 GLY A N 1
ATOM 4435 C CA . GLY A 1 583 ? 68.800 18.391 -40.967 1.00 69.62 583 GLY A CA 1
ATOM 4436 C C . GLY A 1 583 ? 67.875 18.524 -42.178 1.00 69.62 583 GLY A C 1
ATOM 4437 O O . GLY A 1 583 ? 68.299 18.228 -43.290 1.00 69.62 583 GLY A O 1
ATOM 4438 N N . GLN A 1 584 ? 66.673 19.083 -41.996 1.00 67.75 584 GLN A N 1
ATOM 4439 C CA . GLN A 1 584 ? 65.745 19.375 -43.097 1.00 67.75 584 GLN A CA 1
ATOM 4440 C C . GLN A 1 584 ? 66.305 20.413 -44.072 1.00 67.75 584 GLN A C 1
ATOM 4442 O O . GLN A 1 584 ? 66.294 20.164 -45.267 1.00 67.75 584 GLN A O 1
ATOM 4447 N N . LYS A 1 585 ? 66.909 21.513 -43.601 1.00 70.81 585 LYS A N 1
ATOM 4448 C CA . LYS A 1 585 ? 67.560 22.493 -44.493 1.00 70.81 585 LYS A CA 1
ATOM 4449 C C . LYS A 1 585 ? 68.757 21.931 -45.247 1.00 70.81 585 LYS A C 1
ATOM 4451 O O . LYS A 1 585 ? 69.094 22.429 -46.320 1.00 70.81 585 LYS A O 1
ATOM 4456 N N . VAL A 1 586 ? 69.447 20.943 -44.679 1.00 72.62 586 VAL A N 1
ATOM 4457 C CA . VAL A 1 586 ? 70.518 20.232 -45.384 1.00 72.62 586 VAL A CA 1
ATOM 4458 C C . VAL A 1 586 ? 69.925 19.277 -46.423 1.00 72.62 586 VAL A C 1
ATOM 4460 O O . VAL A 1 586 ? 70.427 19.261 -47.540 1.00 72.62 586 VAL A O 1
ATOM 4463 N N . LEU A 1 587 ? 68.837 18.565 -46.113 1.00 73.31 587 LEU A N 1
ATOM 4464 C CA . LEU A 1 587 ? 68.106 17.715 -47.062 1.00 73.31 587 LEU A CA 1
ATOM 4465 C C . LEU A 1 587 ? 67.453 18.512 -48.204 1.00 73.31 587 LEU A C 1
ATOM 4467 O O . LEU A 1 587 ? 67.666 18.158 -49.353 1.00 73.31 587 LEU A O 1
ATOM 4471 N N . GLU A 1 588 ? 66.779 19.632 -47.934 1.00 71.38 588 GLU A N 1
ATOM 4472 C CA . GLU A 1 588 ? 66.241 20.548 -48.957 1.00 71.38 588 GLU A CA 1
ATOM 4473 C C . GLU A 1 588 ? 67.347 21.064 -49.887 1.00 71.38 588 GLU A C 1
ATOM 4475 O O . GLU A 1 588 ? 67.175 21.158 -51.100 1.00 71.38 588 GLU A O 1
ATOM 4480 N N . LYS A 1 589 ? 68.527 21.381 -49.335 1.00 74.69 589 LYS A N 1
ATOM 4481 C CA . LYS A 1 589 ? 69.686 21.766 -50.150 1.00 74.69 589 LYS A CA 1
ATOM 4482 C C . LYS A 1 589 ? 70.251 20.614 -50.973 1.00 74.69 589 LYS A C 1
ATOM 4484 O O . LYS A 1 589 ? 70.828 20.891 -52.019 1.00 74.69 589 LYS A O 1
ATOM 4489 N N . ILE A 1 590 ? 70.130 19.374 -50.503 1.00 75.81 590 ILE A N 1
ATOM 4490 C CA . ILE A 1 590 ? 70.524 18.183 -51.259 1.00 75.81 590 ILE A CA 1
ATOM 4491 C C . ILE A 1 590 ? 69.513 17.928 -52.384 1.00 75.81 590 ILE A C 1
ATOM 4493 O O . ILE A 1 590 ? 69.948 17.826 -53.521 1.00 75.81 590 ILE A O 1
ATOM 4497 N N . GLU A 1 591 ? 68.200 17.990 -52.127 1.00 74.56 591 GLU A N 1
ATOM 4498 C CA . GLU A 1 591 ? 67.153 17.818 -53.154 1.00 74.56 591 GLU A CA 1
ATOM 4499 C C . GLU A 1 591 ? 67.231 18.865 -54.279 1.00 74.56 591 GLU A C 1
ATOM 4501 O O . GLU A 1 591 ? 66.902 18.574 -55.429 1.00 74.56 591 GLU A O 1
ATOM 4506 N N . LEU A 1 592 ? 67.722 20.077 -53.990 1.00 78.19 592 LEU A N 1
ATOM 4507 C CA . LEU A 1 592 ? 68.026 21.076 -55.021 1.00 78.19 592 LEU A CA 1
ATOM 4508 C C . LEU A 1 592 ? 69.204 20.679 -55.928 1.00 78.19 592 LEU A C 1
ATOM 4510 O O . LEU A 1 592 ? 69.343 21.254 -57.006 1.00 78.19 592 LEU A O 1
ATOM 4514 N N . ILE A 1 593 ? 70.067 19.754 -55.504 1.00 74.56 593 ILE A N 1
ATOM 4515 C CA . ILE A 1 593 ? 71.254 19.298 -56.240 1.00 74.56 593 ILE A CA 1
ATOM 4516 C C . ILE A 1 593 ? 70.975 18.004 -57.021 1.00 74.56 593 ILE A C 1
ATOM 4518 O O . ILE A 1 593 ? 71.458 17.905 -58.146 1.00 74.56 593 ILE A O 1
ATOM 4522 N N . ASP A 1 594 ? 70.238 17.038 -56.459 1.00 70.81 594 ASP A N 1
ATOM 4523 C CA . ASP A 1 594 ? 70.079 15.680 -57.020 1.00 70.81 594 ASP A CA 1
ATOM 4524 C C . ASP A 1 594 ? 68.623 15.205 -57.248 1.00 70.81 594 ASP A C 1
ATOM 4526 O O . ASP A 1 594 ? 68.411 14.060 -57.655 1.00 70.81 594 ASP A O 1
ATOM 4530 N N . GLY A 1 595 ? 67.621 16.058 -57.006 1.00 71.50 595 GLY A N 1
ATOM 4531 C CA . GLY A 1 595 ? 66.198 15.738 -57.173 1.00 71.50 595 GLY A CA 1
ATOM 4532 C C . GLY A 1 595 ? 65.547 16.311 -58.441 1.00 71.50 595 GLY A C 1
ATOM 4533 O O . GLY A 1 595 ? 66.065 17.225 -59.068 1.00 71.50 595 GLY A O 1
ATOM 4534 N N . ASN A 1 596 ? 64.338 15.826 -58.764 1.00 68.00 596 ASN A N 1
ATOM 4535 C CA . ASN A 1 596 ? 63.515 16.265 -59.912 1.00 68.00 596 ASN A CA 1
ATOM 4536 C C . ASN A 1 596 ? 62.443 17.318 -59.540 1.00 68.00 596 ASN A C 1
ATOM 4538 O O . ASN A 1 596 ? 61.422 17.447 -60.218 1.00 68.00 596 ASN A O 1
ATOM 4542 N N . GLY A 1 597 ? 62.604 17.998 -58.403 1.00 70.56 597 GLY A N 1
ATOM 4543 C CA . GLY A 1 597 ? 61.623 18.954 -57.878 1.00 70.56 597 GLY A CA 1
ATOM 4544 C C . GLY A 1 597 ? 61.769 20.370 -58.459 1.00 70.56 597 GLY A C 1
ATOM 4545 O O . GLY A 1 597 ? 62.807 20.683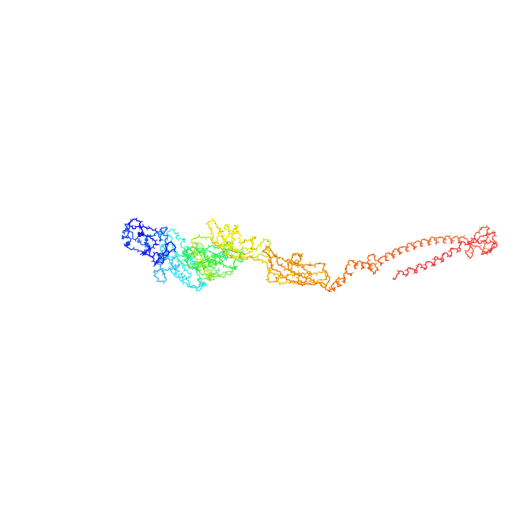 -59.048 1.00 70.56 597 GLY A O 1
ATOM 4546 N N . PRO A 1 598 ? 60.774 21.255 -58.254 1.00 65.50 598 PRO A N 1
ATOM 4547 C CA . PRO A 1 598 ? 60.826 22.647 -58.703 1.00 65.50 598 PRO A CA 1
ATOM 4548 C C . PRO A 1 598 ? 62.068 23.386 -58.177 1.00 65.50 598 PRO A C 1
ATOM 4550 O O . PRO A 1 598 ? 62.334 23.380 -56.976 1.00 65.50 598 PRO A O 1
ATOM 4553 N N . GLY A 1 599 ? 62.824 24.039 -59.060 1.00 73.25 599 GLY A N 1
ATOM 4554 C CA . GLY A 1 599 ? 64.035 24.799 -58.721 1.00 73.25 599 GLY A CA 1
ATOM 4555 C C . GLY A 1 599 ? 65.312 23.970 -58.519 1.00 73.25 599 GLY A C 1
ATOM 4556 O O . GLY A 1 599 ? 66.370 24.555 -58.253 1.00 73.25 599 GLY A O 1
ATOM 4557 N N . SER A 1 600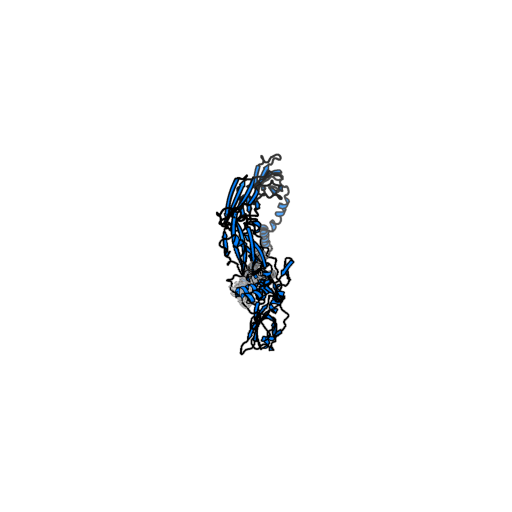 ? 65.241 22.644 -58.664 1.00 83.19 600 SER A N 1
ATOM 4558 C CA . SER A 1 600 ? 66.407 21.752 -58.662 1.00 83.19 600 SER A CA 1
ATOM 4559 C C . SER A 1 600 ? 67.372 22.045 -59.816 1.00 83.19 600 SER A C 1
ATOM 4561 O O . SER A 1 600 ? 67.040 22.742 -60.779 1.00 83.19 600 SER A O 1
ATOM 4563 N N . VAL A 1 601 ? 68.594 21.513 -59.731 1.00 83.75 601 VAL A N 1
ATOM 4564 C CA . VAL A 1 601 ? 69.553 21.554 -60.842 1.00 83.75 601 VAL A CA 1
ATOM 4565 C C . VAL A 1 601 ? 68.949 20.930 -62.098 1.00 83.75 601 VAL A C 1
ATOM 4567 O O . VAL A 1 601 ? 69.129 21.507 -63.166 1.00 83.75 601 VAL A O 1
ATOM 4570 N N . ASP A 1 602 ? 68.197 19.836 -61.982 1.00 79.62 602 ASP A N 1
ATOM 4571 C CA . ASP A 1 602 ? 67.585 19.167 -63.132 1.00 79.62 602 ASP A CA 1
ATOM 4572 C C . ASP A 1 602 ? 66.426 19.971 -63.739 1.00 79.62 602 ASP A C 1
ATOM 4574 O O . ASP A 1 602 ? 66.352 20.087 -64.961 1.00 79.62 602 ASP A O 1
ATOM 4578 N N . ASP A 1 603 ? 65.587 20.611 -62.919 1.00 81.94 603 ASP A N 1
ATOM 4579 C CA . ASP A 1 603 ? 64.517 21.514 -63.377 1.00 81.94 603 ASP A CA 1
ATOM 4580 C C . ASP A 1 603 ? 65.095 22.758 -64.073 1.00 81.94 603 ASP A C 1
ATOM 4582 O O . ASP A 1 603 ? 64.746 23.088 -65.207 1.00 81.94 603 ASP A O 1
ATOM 4586 N N . ARG A 1 604 ? 66.113 23.382 -63.466 1.00 82.38 604 ARG A N 1
ATOM 4587 C CA . ARG A 1 604 ? 66.835 24.515 -64.070 1.00 82.38 604 ARG A CA 1
ATOM 4588 C C . ARG A 1 604 ? 67.594 24.114 -65.331 1.00 82.38 604 ARG A C 1
ATOM 4590 O O . ARG A 1 604 ? 67.732 24.922 -66.247 1.00 82.38 604 ARG A O 1
ATOM 4597 N N . LEU A 1 605 ? 68.117 22.890 -65.387 1.00 84.62 605 LEU A N 1
ATOM 4598 C CA . LEU A 1 605 ? 68.765 22.350 -66.576 1.00 84.62 605 LEU A CA 1
ATOM 4599 C C . LEU A 1 605 ? 67.735 22.059 -67.674 1.00 84.62 605 LEU A C 1
ATOM 4601 O O . LEU A 1 605 ? 68.043 22.281 -68.842 1.00 84.62 605 LEU A O 1
ATOM 4605 N N . ALA A 1 606 ? 66.529 21.605 -67.331 1.00 81.38 606 ALA A N 1
ATOM 4606 C CA . ALA A 1 606 ? 65.434 21.412 -68.275 1.00 81.38 606 ALA A CA 1
ATOM 4607 C C . ALA A 1 606 ? 64.946 22.749 -68.856 1.00 81.38 606 ALA A C 1
ATOM 4609 O O . ALA A 1 606 ? 64.849 22.876 -70.076 1.00 81.38 606 ALA A O 1
ATOM 4610 N N . GLU A 1 607 ? 64.745 23.770 -68.019 1.00 81.75 607 GLU A N 1
ATOM 4611 C CA . GLU A 1 607 ? 64.423 25.131 -68.467 1.00 81.75 607 GLU A CA 1
ATOM 4612 C C . GLU A 1 607 ? 65.533 25.717 -69.349 1.00 81.75 607 GLU A C 1
ATOM 4614 O O . GLU A 1 607 ? 65.265 26.240 -70.431 1.00 81.75 607 GLU A O 1
ATOM 4619 N N . ALA A 1 608 ? 66.799 25.582 -68.938 1.00 82.00 608 ALA A N 1
ATOM 4620 C CA . ALA A 1 608 ? 67.933 26.051 -69.730 1.00 82.00 608 ALA A CA 1
ATOM 4621 C C . ALA A 1 608 ? 68.050 25.311 -71.072 1.00 82.00 608 ALA A C 1
ATOM 4623 O O . ALA A 1 608 ? 68.379 25.932 -72.080 1.00 82.00 608 ALA A O 1
ATOM 4624 N N . LYS A 1 609 ? 67.759 24.003 -71.112 1.00 84.06 609 LYS A N 1
ATOM 4625 C CA . LYS A 1 609 ? 67.694 23.226 -72.358 1.00 84.06 609 LYS A CA 1
ATOM 4626 C C . LYS A 1 609 ? 66.560 23.703 -73.264 1.00 84.06 609 LYS A C 1
ATOM 4628 O O . LYS A 1 609 ? 66.785 23.814 -74.463 1.00 84.06 609 LYS A O 1
ATOM 4633 N N . ALA A 1 610 ? 65.384 24.009 -72.717 1.00 80.62 610 ALA A N 1
ATOM 4634 C CA . ALA A 1 610 ? 64.259 24.532 -73.491 1.00 80.62 610 ALA A CA 1
ATOM 4635 C C . ALA A 1 610 ? 64.567 25.921 -74.077 1.00 80.62 610 ALA A C 1
ATOM 4637 O O . ALA A 1 610 ? 64.390 26.130 -75.273 1.00 80.62 610 ALA A O 1
ATOM 4638 N N . ALA A 1 611 ? 65.123 26.831 -73.272 1.00 80.50 611 ALA A N 1
ATOM 4639 C CA . ALA A 1 611 ? 65.539 28.155 -73.736 1.00 80.50 611 ALA A CA 1
ATOM 4640 C C . ALA A 1 611 ? 66.675 28.082 -74.770 1.00 80.50 611 ALA A C 1
ATOM 4642 O O . ALA A 1 611 ? 66.697 28.839 -75.738 1.00 80.50 611 ALA A O 1
ATOM 4643 N N . LEU A 1 612 ? 67.623 27.154 -74.594 1.00 83.06 612 LEU A N 1
ATOM 4644 C CA . LEU A 1 612 ? 68.672 26.915 -75.582 1.00 83.06 612 LEU A CA 1
ATOM 4645 C C . LEU A 1 612 ? 68.098 26.336 -76.882 1.00 83.06 612 LEU A C 1
ATOM 4647 O O . LEU A 1 612 ? 68.549 26.723 -77.953 1.00 83.06 612 LEU A O 1
ATOM 4651 N N . ALA A 1 613 ? 67.110 25.442 -76.807 1.00 79.50 613 ALA A N 1
ATOM 4652 C CA . ALA A 1 613 ? 66.427 24.918 -77.987 1.00 79.50 613 ALA A CA 1
ATOM 4653 C C . ALA A 1 613 ? 65.675 26.022 -78.747 1.00 79.50 613 ALA A C 1
ATOM 4655 O O . ALA A 1 613 ? 65.742 26.060 -79.972 1.00 79.50 613 ALA A O 1
ATOM 4656 N N . GLU A 1 614 ? 65.033 26.954 -78.037 1.00 81.19 614 GLU A N 1
ATOM 4657 C CA . GLU A 1 614 ? 64.392 28.132 -78.634 1.00 81.19 614 GLU A CA 1
ATOM 4658 C C . GLU A 1 614 ? 65.422 29.043 -79.318 1.00 81.19 614 GLU A C 1
ATOM 4660 O O . GLU A 1 614 ? 65.262 29.376 -80.486 1.00 81.19 614 GLU A O 1
ATOM 4665 N N . GLN A 1 615 ? 66.550 29.341 -78.661 1.00 81.31 615 GLN A N 1
ATOM 4666 C CA . GLN A 1 615 ? 67.637 30.100 -79.293 1.00 81.31 615 GLN A CA 1
ATOM 4667 C C . GLN A 1 615 ? 68.235 29.391 -80.511 1.00 81.31 615 GLN A C 1
ATOM 4669 O O . GLN A 1 615 ? 68.618 30.052 -81.474 1.00 81.31 615 GLN A O 1
ATOM 4674 N N . ILE A 1 616 ? 68.354 28.060 -80.478 1.00 81.88 616 ILE A N 1
ATOM 4675 C CA . ILE A 1 616 ? 68.797 27.281 -81.638 1.00 81.88 616 ILE A CA 1
ATOM 4676 C C . ILE A 1 616 ? 67.781 27.425 -82.770 1.00 81.88 616 ILE A C 1
ATOM 4678 O O . ILE A 1 616 ? 68.204 27.681 -83.890 1.00 81.88 616 ILE A O 1
ATOM 4682 N N . SER A 1 617 ? 66.479 27.337 -82.482 1.00 79.62 617 SER A N 1
ATOM 4683 C CA . SER A 1 617 ? 65.418 27.558 -83.471 1.00 79.62 617 SER A CA 1
ATOM 4684 C C . SER A 1 617 ? 65.488 28.963 -84.074 1.00 79.62 617 SER A C 1
ATOM 4686 O O . SER A 1 617 ? 65.470 29.095 -85.292 1.00 79.62 617 SER A O 1
ATOM 4688 N N . ASP A 1 618 ? 65.654 30.004 -83.253 1.00 76.31 618 ASP A N 1
ATOM 4689 C CA . ASP A 1 618 ? 65.789 31.391 -83.719 1.00 76.31 618 ASP A CA 1
ATOM 4690 C C . ASP A 1 618 ? 67.022 31.577 -84.615 1.00 76.31 618 ASP A C 1
ATOM 4692 O O . ASP A 1 618 ? 66.981 32.273 -85.634 1.00 76.31 618 ASP A O 1
ATOM 4696 N N . VAL A 1 619 ? 68.149 30.968 -84.231 1.00 79.00 619 VAL A N 1
ATOM 4697 C CA . VAL A 1 619 ? 69.371 30.983 -85.040 1.00 79.00 619 VAL A CA 1
ATOM 4698 C C . VAL A 1 619 ? 69.156 30.230 -86.344 1.00 79.00 619 VAL A C 1
ATOM 4700 O O . VAL A 1 619 ? 69.631 30.705 -87.372 1.00 79.00 619 VAL A O 1
ATOM 4703 N N . ASP A 1 620 ? 68.460 29.096 -86.325 1.00 79.62 620 ASP A N 1
ATOM 4704 C CA . ASP A 1 620 ? 68.200 28.298 -87.521 1.00 79.62 620 ASP A CA 1
ATOM 4705 C C . ASP A 1 620 ? 67.255 29.029 -88.486 1.00 79.62 620 ASP A C 1
ATOM 4707 O O . ASP A 1 620 ? 67.540 29.111 -89.680 1.00 79.62 620 ASP A O 1
ATOM 4711 N N . ASP A 1 621 ? 66.227 29.706 -87.971 1.00 75.94 621 ASP A N 1
ATOM 4712 C CA . ASP A 1 621 ? 65.345 30.588 -88.744 1.00 75.94 621 ASP A CA 1
ATOM 4713 C C . ASP A 1 621 ? 66.111 31.780 -89.347 1.00 75.94 621 ASP A C 1
ATOM 4715 O O . ASP A 1 621 ? 65.954 32.123 -90.529 1.00 75.94 621 ASP A O 1
ATOM 4719 N N . ALA A 1 622 ? 66.999 32.407 -88.567 1.00 74.31 622 ALA A N 1
ATOM 4720 C CA . ALA A 1 622 ? 67.861 33.483 -89.052 1.00 74.31 622 ALA A CA 1
ATOM 4721 C C . ALA A 1 622 ? 68.846 32.982 -90.122 1.00 74.31 622 ALA A C 1
ATOM 4723 O O . ALA A 1 622 ? 69.060 33.651 -91.137 1.00 74.31 622 ALA A O 1
ATOM 4724 N N . LEU A 1 623 ? 69.424 31.793 -89.933 1.00 79.31 623 LEU A N 1
ATOM 4725 C CA . LEU A 1 623 ? 70.317 31.160 -90.899 1.00 79.31 623 LEU A CA 1
ATOM 4726 C C . LEU A 1 623 ? 69.562 30.791 -92.180 1.00 79.31 623 LEU A C 1
ATOM 4728 O O . LEU A 1 623 ? 70.081 31.007 -93.275 1.00 79.31 623 LEU A O 1
ATOM 4732 N N . GLY A 1 624 ? 68.331 30.294 -92.054 1.00 78.69 624 GLY A N 1
ATOM 4733 C CA . GLY A 1 624 ? 67.415 30.026 -93.158 1.00 78.69 624 GLY A CA 1
ATOM 4734 C C . GLY A 1 624 ? 67.107 31.290 -93.957 1.00 78.69 624 GLY A C 1
ATOM 4735 O O . GLY A 1 624 ? 67.167 31.273 -95.188 1.00 78.69 624 GLY A O 1
ATOM 4736 N N . THR A 1 625 ? 66.889 32.412 -93.270 1.00 76.94 625 THR A N 1
ATOM 4737 C CA . THR A 1 625 ? 66.688 33.726 -93.898 1.00 76.94 625 THR A CA 1
ATOM 4738 C C . THR A 1 625 ? 67.932 34.179 -94.661 1.00 76.94 625 THR A C 1
ATOM 4740 O O . THR A 1 625 ? 67.853 34.468 -95.853 1.00 76.94 625 THR A O 1
ATOM 4743 N N . VAL A 1 626 ? 69.108 34.160 -94.023 1.00 78.81 626 VAL A N 1
ATOM 4744 C CA . VAL A 1 626 ? 70.381 34.520 -94.674 1.00 78.81 626 VAL A CA 1
ATOM 4745 C C . VAL A 1 626 ? 70.678 33.600 -95.855 1.00 78.81 626 VAL A C 1
ATOM 4747 O O . VAL A 1 626 ? 71.180 34.048 -96.884 1.00 78.81 626 VAL A O 1
ATOM 4750 N N . ARG A 1 627 ? 70.363 32.307 -95.743 1.00 76.25 627 ARG A N 1
ATOM 4751 C CA . ARG A 1 627 ? 70.509 31.352 -96.840 1.00 76.25 627 ARG A CA 1
ATOM 4752 C C . ARG A 1 627 ? 69.598 31.709 -98.005 1.00 76.25 627 ARG A C 1
ATOM 4754 O O . ARG A 1 627 ? 70.062 31.660 -99.139 1.00 76.25 627 ARG A O 1
ATOM 4761 N N . ALA A 1 628 ? 68.342 32.062 -97.748 1.00 75.50 628 ALA A N 1
ATOM 4762 C CA . ALA A 1 628 ? 67.412 32.481 -98.790 1.00 75.50 628 ALA A CA 1
ATOM 4763 C C . ALA A 1 628 ? 67.892 33.766 -99.485 1.00 75.50 628 ALA A C 1
ATOM 4765 O O . ALA A 1 628 ? 67.912 33.822 -100.713 1.00 75.50 628 ALA A O 1
ATOM 4766 N N . GLU A 1 629 ? 68.363 34.758 -98.725 1.00 77.50 629 GLU A N 1
ATOM 4767 C CA . GLU A 1 629 ? 68.944 35.991 -99.274 1.00 77.50 629 GLU A CA 1
ATOM 4768 C C . GLU A 1 629 ? 70.214 35.720 -100.087 1.00 77.50 629 GLU A C 1
ATOM 4770 O O . GLU A 1 629 ? 70.395 36.261 -101.179 1.00 77.50 629 GLU A O 1
ATOM 4775 N N . LEU A 1 630 ? 71.099 34.854 -99.589 1.00 78.75 630 LEU A N 1
ATOM 4776 C CA . LEU A 1 630 ? 72.307 34.479 -100.308 1.00 78.75 630 LEU A CA 1
ATOM 4777 C C . LEU A 1 630 ? 71.976 33.687 -101.573 1.00 78.75 630 LEU A C 1
ATOM 4779 O O . LEU A 1 630 ? 72.597 33.922 -102.604 1.00 78.75 630 LEU A O 1
ATOM 4783 N N . GLN A 1 631 ? 70.999 32.781 -101.519 1.00 77.12 631 GLN A N 1
ATOM 4784 C CA . GLN A 1 631 ? 70.524 32.064 -102.698 1.00 77.12 631 GLN A CA 1
ATOM 4785 C C . GLN A 1 631 ? 69.968 33.051 -103.723 1.00 77.12 631 GLN A C 1
ATOM 4787 O O . GLN A 1 631 ? 70.327 32.966 -104.887 1.00 77.12 631 GLN A O 1
ATOM 4792 N N . GLN A 1 632 ? 69.214 34.060 -103.287 1.00 76.56 632 GLN A N 1
ATOM 4793 C CA . GLN A 1 632 ? 68.734 35.123 -104.165 1.00 76.56 632 GLN A CA 1
ATOM 4794 C C . GLN A 1 632 ? 69.884 35.935 -104.790 1.00 76.56 632 GLN A C 1
ATOM 4796 O O . GLN A 1 632 ? 69.814 36.307 -105.963 1.00 76.56 632 GLN A O 1
ATOM 4801 N N . GLN A 1 633 ? 70.964 36.202 -104.046 1.00 77.19 633 GLN A N 1
ATOM 4802 C CA . GLN A 1 633 ? 72.170 36.834 -104.595 1.00 77.19 633 GLN A CA 1
ATOM 4803 C C . GLN A 1 633 ? 72.910 35.920 -105.578 1.00 77.19 633 GLN A C 1
ATOM 4805 O O . GLN A 1 633 ? 73.376 36.402 -106.608 1.00 77.19 633 GLN A O 1
ATOM 4810 N N . ILE A 1 634 ? 73.017 34.621 -105.284 1.00 74.69 634 ILE A N 1
ATOM 4811 C CA . ILE A 1 634 ? 73.603 33.624 -106.187 1.00 74.69 634 ILE A CA 1
ATOM 4812 C C . ILE A 1 634 ? 72.782 33.543 -107.468 1.00 74.69 634 ILE A C 1
ATOM 4814 O O . ILE A 1 634 ? 73.375 33.629 -108.534 1.00 74.69 634 ILE A O 1
ATOM 4818 N N . ASP A 1 635 ? 71.457 33.451 -107.377 1.00 74.25 635 ASP A N 1
ATOM 4819 C CA . ASP A 1 635 ? 70.553 33.424 -108.529 1.00 74.25 635 ASP A CA 1
ATOM 4820 C C . ASP A 1 635 ? 70.698 34.715 -109.346 1.00 74.25 635 ASP A C 1
ATOM 4822 O O . ASP A 1 635 ? 70.855 34.661 -110.559 1.00 74.25 635 ASP A O 1
ATOM 4826 N N . SER A 1 636 ? 70.799 35.877 -108.689 1.00 75.56 636 SER A N 1
ATOM 4827 C CA . SER A 1 636 ? 71.059 37.157 -109.368 1.00 75.56 636 SER A CA 1
ATOM 4828 C C . SER A 1 636 ? 72.423 37.193 -110.078 1.00 75.56 636 SER A C 1
ATOM 4830 O O . SER A 1 636 ? 72.551 37.772 -111.157 1.00 75.56 636 SER A O 1
ATOM 4832 N N . ILE A 1 637 ? 73.465 36.598 -109.485 1.00 71.12 637 ILE A N 1
ATOM 4833 C CA . ILE A 1 637 ? 74.792 36.477 -110.108 1.00 71.12 637 ILE A CA 1
ATOM 4834 C C . ILE A 1 637 ? 74.773 35.436 -111.232 1.00 71.12 637 ILE A C 1
ATOM 4836 O O . ILE A 1 637 ? 75.435 35.648 -112.243 1.00 71.12 637 ILE A O 1
ATOM 4840 N N . ALA A 1 638 ? 74.040 34.334 -111.077 1.00 69.31 638 ALA A N 1
ATOM 4841 C CA . ALA A 1 638 ? 73.875 33.297 -112.087 1.00 69.31 638 ALA A CA 1
ATOM 4842 C C . ALA A 1 638 ? 73.136 33.854 -113.308 1.00 69.31 638 ALA A C 1
ATOM 4844 O O . ALA A 1 638 ? 73.633 33.714 -114.420 1.00 69.31 638 ALA A O 1
ATOM 4845 N N . ASP A 1 639 ? 72.053 34.604 -113.099 1.00 70.38 639 ASP A N 1
ATOM 4846 C CA . ASP A 1 639 ? 71.351 35.343 -114.150 1.00 70.38 639 ASP A CA 1
ATOM 4847 C C . ASP A 1 639 ? 72.286 36.349 -114.845 1.00 70.38 639 ASP A C 1
ATOM 4849 O O . ASP A 1 639 ? 72.314 36.454 -116.075 1.00 70.38 639 ASP A O 1
ATOM 4853 N N . LEU A 1 640 ? 73.112 37.073 -114.077 1.00 69.88 640 LEU A N 1
ATOM 4854 C CA . LEU A 1 640 ? 74.118 37.976 -114.638 1.00 69.88 640 LEU A CA 1
ATOM 4855 C C . LEU A 1 640 ? 75.179 37.212 -115.454 1.00 69.88 640 LEU A C 1
ATOM 4857 O O . LEU A 1 640 ? 75.564 37.668 -116.532 1.00 69.88 640 LEU A O 1
ATOM 4861 N N . ALA A 1 641 ? 75.634 36.052 -114.986 1.00 65.69 641 ALA A N 1
ATOM 4862 C CA . ALA A 1 641 ? 76.598 35.200 -115.675 1.00 65.69 641 ALA A CA 1
ATOM 4863 C C . ALA A 1 641 ? 76.023 34.623 -116.985 1.00 65.69 641 ALA A C 1
ATOM 4865 O O . ALA A 1 641 ? 76.680 34.709 -118.027 1.00 65.69 641 ALA A O 1
ATOM 4866 N N . ASP A 1 642 ? 74.776 34.144 -116.966 1.00 67.69 642 ASP A N 1
ATOM 4867 C CA . ASP A 1 642 ? 74.046 33.648 -118.140 1.00 67.69 642 ASP A CA 1
ATOM 4868 C C . ASP A 1 642 ? 73.749 34.753 -119.165 1.00 67.69 642 ASP A C 1
ATOM 4870 O O . ASP A 1 642 ? 73.607 34.480 -120.359 1.00 67.69 642 ASP A O 1
ATOM 4874 N N . SER A 1 643 ? 73.710 36.020 -118.738 1.00 69.12 643 SER A N 1
ATOM 4875 C CA . SER A 1 643 ? 73.526 37.169 -119.634 1.00 69.12 643 SER A CA 1
ATOM 4876 C C . SER A 1 643 ? 74.786 37.572 -120.422 1.00 69.12 643 SER A C 1
ATOM 4878 O O . SER A 1 643 ? 74.686 38.337 -121.386 1.00 69.12 643 SER A O 1
ATOM 4880 N N . MET A 1 644 ? 75.968 37.043 -120.070 1.00 75.06 644 MET A N 1
ATOM 4881 C CA . MET A 1 644 ? 77.260 37.409 -120.676 1.00 75.06 644 MET A CA 1
ATOM 4882 C C . MET A 1 644 ? 78.047 36.222 -121.279 1.00 75.06 644 MET A C 1
ATOM 4884 O O . MET A 1 644 ? 79.263 36.145 -121.087 1.00 75.06 644 MET A O 1
ATOM 4888 N N . PRO A 1 645 ? 77.445 35.286 -122.039 1.00 77.12 645 PRO A N 1
ATOM 4889 C CA . PRO A 1 645 ? 78.178 34.145 -122.573 1.00 77.12 645 PRO A CA 1
ATOM 4890 C C . PRO A 1 645 ? 79.179 34.591 -123.644 1.00 77.12 645 PRO A C 1
ATOM 4892 O O . PRO A 1 645 ? 78.850 35.367 -124.551 1.00 77.12 645 PRO A O 1
ATOM 4895 N N . TYR A 1 646 ? 80.396 34.046 -123.594 1.00 76.81 646 TYR A N 1
ATOM 4896 C CA . TYR A 1 646 ? 81.307 34.154 -124.726 1.00 76.81 646 TYR A CA 1
ATOM 4897 C C . TYR A 1 646 ? 80.752 33.373 -125.929 1.00 76.81 646 TYR A C 1
ATOM 4899 O O . TYR A 1 646 ? 80.464 32.179 -125.858 1.00 76.81 646 TYR A O 1
ATOM 4907 N N . LYS A 1 647 ? 80.633 34.049 -127.067 1.00 79.69 647 LYS A N 1
ATOM 4908 C CA . LYS A 1 647 ? 80.159 33.530 -128.346 1.00 79.69 647 LYS A CA 1
ATOM 4909 C C . LYS A 1 647 ? 81.341 33.557 -129.316 1.00 79.69 647 LYS A C 1
ATOM 4911 O O . LYS A 1 647 ? 81.749 34.632 -129.748 1.00 79.69 647 LYS A O 1
ATOM 4916 N N . PRO A 1 648 ? 81.877 32.395 -129.730 1.00 77.69 648 PRO A N 1
ATOM 4917 C CA . PRO A 1 648 ? 83.079 32.329 -130.568 1.00 77.69 648 PRO A CA 1
ATOM 4918 C C . PRO A 1 648 ? 82.962 33.020 -131.933 1.00 77.69 648 PRO A C 1
ATOM 4920 O O . PRO A 1 648 ? 83.974 33.286 -132.577 1.00 77.69 648 PRO A O 1
ATOM 4923 N N . ARG A 1 649 ? 81.736 33.275 -132.404 1.00 79.25 649 ARG A N 1
ATOM 4924 C CA . ARG A 1 649 ? 81.466 33.923 -133.695 1.00 79.25 649 ARG A CA 1
ATOM 4925 C C . ARG A 1 649 ? 81.304 35.438 -133.600 1.00 79.25 649 ARG A C 1
ATOM 4927 O O . ARG A 1 649 ? 81.267 36.083 -134.645 1.00 79.25 649 ARG A O 1
ATOM 4934 N N . ASP A 1 650 ? 81.247 35.982 -132.390 1.00 80.00 650 ASP A N 1
ATOM 4935 C CA . ASP A 1 650 ? 81.047 37.406 -132.168 1.00 80.00 650 ASP A CA 1
ATOM 4936 C C . ASP A 1 650 ? 82.401 38.093 -131.939 1.00 80.00 650 ASP A C 1
ATOM 4938 O O . ASP A 1 650 ? 83.354 37.504 -131.421 1.00 80.00 650 ASP A O 1
ATOM 4942 N N . THR A 1 651 ? 82.496 39.352 -132.358 1.00 78.88 651 THR A N 1
ATOM 4943 C CA . THR A 1 651 ? 83.604 40.246 -132.002 1.00 78.88 651 THR A CA 1
ATOM 4944 C C . THR A 1 651 ? 83.213 41.073 -130.788 1.00 78.88 651 THR A C 1
ATOM 4946 O O . THR A 1 651 ? 82.085 41.562 -130.735 1.00 78.88 651 THR A O 1
ATOM 4949 N N . TYR A 1 652 ? 84.150 41.307 -129.871 1.00 82.06 652 TYR A N 1
ATOM 4950 C CA . TYR A 1 652 ? 83.899 42.088 -128.656 1.00 82.06 652 TYR A CA 1
ATOM 4951 C C . TYR A 1 652 ? 84.670 43.402 -128.697 1.00 82.06 652 TYR A C 1
ATOM 4953 O O . TYR A 1 652 ? 85.856 43.414 -129.003 1.00 82.06 652 TYR A O 1
ATOM 4961 N N . SER A 1 653 ? 84.012 44.524 -128.425 1.00 85.00 653 SER A N 1
ATOM 4962 C CA . SER A 1 653 ? 84.657 45.834 -128.327 1.00 85.00 653 SER A CA 1
ATOM 4963 C C . SER A 1 653 ? 85.353 46.020 -126.981 1.00 85.00 653 SER A C 1
ATOM 4965 O O . SER A 1 653 ? 84.936 45.442 -125.976 1.00 85.00 653 SER A O 1
ATOM 4967 N N . ALA A 1 654 ? 86.385 46.868 -126.953 1.00 81.56 654 ALA A N 1
ATOM 4968 C CA . ALA A 1 654 ? 87.057 47.256 -125.714 1.00 81.56 654 ALA A CA 1
ATOM 4969 C C . ALA A 1 654 ? 86.034 47.683 -124.639 1.00 81.56 654 ALA A C 1
ATOM 4971 O O . ALA A 1 654 ? 85.144 48.490 -124.903 1.00 81.56 654 ALA A O 1
ATOM 4972 N N . GLY A 1 655 ? 86.148 47.122 -123.436 1.00 79.12 655 GLY A N 1
ATOM 4973 C CA . GLY A 1 655 ? 85.247 47.351 -122.309 1.00 79.12 655 GLY A CA 1
ATOM 4974 C C . GLY A 1 655 ? 84.070 46.374 -122.193 1.00 79.12 655 GLY A C 1
ATOM 4975 O O . GLY A 1 655 ? 83.454 46.335 -121.128 1.00 79.12 655 GLY A O 1
ATOM 4976 N N . GLN A 1 656 ? 83.763 45.561 -123.213 1.00 82.75 656 GLN A N 1
ATOM 4977 C CA . GLN A 1 656 ? 82.701 44.549 -123.113 1.00 82.75 656 GLN A CA 1
ATOM 4978 C C . GLN A 1 656 ? 83.132 43.362 -122.243 1.00 82.75 656 GLN A C 1
ATOM 4980 O O . GLN A 1 656 ? 84.257 42.873 -122.358 1.00 82.75 656 GLN A O 1
ATOM 4985 N N . GLY A 1 657 ? 82.227 42.914 -121.370 1.00 79.12 657 GLY A N 1
ATOM 4986 C CA . GLY A 1 657 ? 82.426 41.772 -120.481 1.00 79.12 657 GLY A CA 1
ATOM 4987 C C . GLY A 1 657 ? 81.864 40.478 -121.066 1.00 79.12 657 GLY A C 1
ATOM 4988 O O . GLY A 1 657 ? 80.800 40.489 -121.682 1.00 79.12 657 GLY A O 1
ATOM 4989 N N . VAL A 1 658 ? 82.569 39.370 -120.857 1.00 78.62 658 VAL A N 1
ATOM 4990 C CA . VAL A 1 658 ? 82.103 38.009 -121.149 1.00 78.62 658 VAL A CA 1
ATOM 4991 C C . VAL A 1 658 ? 82.502 37.070 -120.021 1.00 78.62 658 VAL A C 1
ATOM 4993 O O . VAL A 1 658 ? 83.531 37.260 -119.374 1.00 78.62 658 VAL A O 1
ATOM 4996 N N . LEU A 1 659 ? 81.720 36.022 -119.815 1.00 79.00 659 LEU A N 1
ATOM 4997 C CA . LEU A 1 659 ? 82.077 34.907 -118.959 1.00 79.00 659 LEU A CA 1
ATOM 4998 C C . LEU A 1 659 ? 82.959 33.928 -119.746 1.00 79.00 659 LEU A C 1
ATOM 5000 O O . LEU A 1 659 ? 82.563 33.427 -120.804 1.00 79.00 659 LEU A O 1
ATOM 5004 N N . GLY A 1 660 ? 84.167 33.680 -119.245 1.00 73.81 660 GLY A N 1
ATOM 5005 C CA . GLY A 1 660 ? 85.042 32.624 -119.747 1.00 73.81 660 GLY A CA 1
ATOM 5006 C C . GLY A 1 660 ? 84.508 31.235 -119.388 1.00 73.81 660 GLY A C 1
ATOM 5007 O O . GLY A 1 660 ? 83.707 31.074 -118.469 1.00 73.81 660 GLY A O 1
ATOM 5008 N N . SER A 1 661 ? 84.968 30.197 -120.090 1.00 72.12 661 SER A N 1
ATOM 5009 C CA . SER A 1 661 ? 84.595 28.800 -119.790 1.00 72.12 661 SER A CA 1
ATOM 5010 C C . SER A 1 661 ? 85.080 28.309 -118.419 1.00 72.12 661 SER A C 1
ATOM 5012 O O . SER A 1 661 ? 84.674 27.251 -117.955 1.00 72.12 661 SER A O 1
ATOM 5014 N N . ASP A 1 662 ? 85.979 29.061 -117.795 1.00 66.38 662 ASP A N 1
ATOM 5015 C CA . ASP A 1 662 ? 86.505 28.886 -116.443 1.00 66.38 662 ASP A CA 1
ATOM 5016 C C . ASP A 1 662 ? 85.653 29.580 -115.361 1.00 66.38 662 ASP A C 1
ATOM 5018 O O . ASP A 1 662 ? 86.010 29.543 -114.185 1.00 66.38 662 ASP A O 1
ATOM 5022 N N . GLY A 1 663 ? 84.519 30.188 -115.732 1.00 67.88 663 GLY A N 1
ATOM 5023 C CA . GLY A 1 663 ? 83.575 30.805 -114.794 1.00 67.88 663 GLY A CA 1
ATOM 5024 C C . GLY A 1 663 ? 84.009 32.180 -114.280 1.00 67.88 663 GLY A C 1
ATOM 5025 O O . GLY A 1 663 ? 83.432 32.690 -113.321 1.00 67.88 663 GLY A O 1
ATOM 5026 N N . ILE A 1 664 ? 85.017 32.793 -114.904 1.00 73.44 664 ILE A N 1
ATOM 5027 C CA . ILE A 1 664 ? 85.519 34.122 -114.550 1.00 73.44 664 ILE A CA 1
ATOM 5028 C C . ILE A 1 664 ? 84.996 35.151 -115.554 1.00 73.44 664 ILE A C 1
ATOM 5030 O O . ILE A 1 664 ? 84.942 34.906 -116.759 1.00 73.44 664 ILE A O 1
ATOM 5034 N N . ILE A 1 665 ? 84.623 36.332 -115.060 1.00 77.56 665 ILE A N 1
ATOM 5035 C CA . ILE A 1 665 ? 84.255 37.459 -115.920 1.00 77.56 665 ILE A CA 1
ATOM 5036 C C . ILE A 1 665 ? 85.533 38.120 -116.447 1.00 77.56 665 ILE A C 1
ATOM 5038 O O . ILE A 1 665 ? 86.373 38.606 -115.680 1.00 77.56 665 ILE A O 1
ATOM 5042 N N . TYR A 1 666 ? 85.654 38.164 -117.768 1.00 78.50 666 TYR A N 1
ATOM 5043 C CA . TYR A 1 666 ? 86.720 38.841 -118.487 1.00 78.50 666 TYR A CA 1
ATOM 5044 C C . TYR A 1 666 ? 86.182 40.071 -119.192 1.00 78.50 666 TYR A C 1
ATOM 5046 O O . TYR A 1 666 ? 85.146 40.022 -119.847 1.00 78.50 666 TYR A O 1
ATOM 5054 N N . GLN A 1 667 ? 86.920 41.167 -119.103 1.00 84.62 667 GLN A N 1
ATOM 5055 C CA . GLN A 1 667 ? 86.638 42.378 -119.852 1.00 84.62 667 GLN A CA 1
ATOM 5056 C C . GLN A 1 667 ? 87.629 42.507 -121.002 1.00 84.62 667 GLN A C 1
ATOM 5058 O O . GLN A 1 667 ? 88.836 42.341 -120.820 1.00 84.62 667 GLN A O 1
ATOM 5063 N N . ALA A 1 668 ? 87.126 42.806 -122.193 1.00 82.69 668 ALA A N 1
ATOM 5064 C CA . ALA A 1 668 ? 87.950 43.071 -123.359 1.00 82.69 668 ALA A CA 1
ATOM 5065 C C . ALA A 1 668 ? 88.813 44.320 -123.111 1.00 82.69 668 ALA A C 1
ATOM 5067 O O . ALA A 1 668 ? 88.282 45.413 -122.922 1.00 82.69 668 ALA A O 1
ATOM 5068 N N . THR A 1 669 ? 90.140 44.199 -123.116 1.00 81.12 669 THR A N 1
ATOM 5069 C CA . THR A 1 669 ? 91.047 45.361 -122.977 1.00 81.12 669 THR A CA 1
ATOM 5070 C C . THR A 1 669 ? 91.148 46.172 -124.264 1.00 81.12 669 THR A C 1
ATOM 5072 O O . THR A 1 669 ? 91.483 47.354 -124.246 1.00 81.12 669 THR A O 1
ATOM 5075 N N . GLN A 1 670 ? 90.841 45.527 -125.385 1.00 79.19 670 GLN A N 1
ATOM 5076 C CA . GLN A 1 670 ? 90.821 46.065 -126.738 1.00 79.19 670 GLN A CA 1
ATOM 5077 C C . GLN A 1 670 ? 89.824 45.255 -127.578 1.00 79.19 670 GLN A C 1
ATOM 5079 O O . GLN A 1 670 ? 89.245 44.289 -127.085 1.00 79.19 670 GLN A O 1
ATOM 5084 N N . ASN A 1 671 ? 89.623 45.611 -128.848 1.00 83.56 671 ASN A N 1
ATOM 5085 C CA . ASN A 1 671 ? 88.721 44.851 -129.714 1.00 83.56 671 ASN A CA 1
ATOM 5086 C C . ASN A 1 671 ? 89.208 43.401 -129.881 1.00 83.56 671 ASN A C 1
ATOM 5088 O O . ASN A 1 671 ? 90.317 43.166 -130.362 1.00 83.56 671 ASN A O 1
ATOM 5092 N N . VAL A 1 672 ? 88.371 42.440 -129.493 1.00 80.50 672 VAL A N 1
ATOM 5093 C CA . VAL A 1 672 ? 88.659 41.006 -129.533 1.00 80.50 672 VAL A CA 1
ATOM 5094 C C . VAL A 1 672 ? 88.162 40.411 -130.856 1.00 80.50 672 VAL A C 1
ATOM 5096 O O . VAL A 1 672 ? 86.961 40.485 -131.145 1.00 80.50 672 VAL A O 1
ATOM 5099 N N . PRO A 1 673 ? 89.053 39.810 -131.665 1.00 80.69 673 PRO A N 1
ATOM 5100 C CA . PRO A 1 673 ? 88.675 39.092 -132.878 1.00 80.69 673 PRO A CA 1
ATOM 5101 C C . PRO A 1 673 ? 87.834 37.840 -132.589 1.00 80.69 673 PRO A C 1
ATOM 5103 O O . PRO A 1 673 ? 87.877 37.276 -131.494 1.00 80.69 673 PRO A O 1
ATOM 5106 N N . VAL A 1 674 ? 87.119 37.357 -133.610 1.00 83.19 674 VAL A N 1
ATOM 5107 C CA . VAL A 1 674 ? 86.363 36.094 -133.535 1.00 83.19 674 VAL A CA 1
ATOM 5108 C C . VAL A 1 674 ? 87.256 34.927 -133.092 1.00 83.19 674 VAL A C 1
ATOM 5110 O O . VAL A 1 674 ? 88.446 34.877 -133.405 1.00 83.19 674 VAL A O 1
ATOM 5113 N N . ASN A 1 675 ? 86.671 33.973 -132.369 1.00 81.44 675 ASN A N 1
ATOM 5114 C CA . ASN A 1 675 ? 87.297 32.729 -131.913 1.00 81.44 675 ASN A CA 1
ATOM 5115 C C . ASN A 1 675 ? 88.563 32.902 -131.043 1.00 81.44 675 ASN A C 1
ATOM 5117 O O . ASN A 1 675 ? 89.441 32.041 -131.032 1.00 81.44 675 ASN A O 1
ATOM 5121 N N . THR A 1 676 ? 88.654 34.013 -130.308 1.00 83.62 676 THR A N 1
ATOM 5122 C CA . THR A 1 676 ? 89.696 34.278 -129.303 1.00 83.62 676 THR A CA 1
ATOM 5123 C C . THR A 1 676 ? 89.097 34.189 -127.888 1.00 83.62 676 THR A C 1
ATOM 5125 O O . THR A 1 676 ? 88.754 35.225 -127.311 1.00 83.62 676 THR A O 1
ATOM 5128 N N . PRO A 1 677 ? 88.907 32.980 -127.322 1.00 82.25 677 PRO A N 1
ATOM 5129 C CA . PRO A 1 677 ? 88.258 32.813 -126.023 1.00 82.25 677 PRO A CA 1
ATOM 5130 C C . PRO A 1 677 ? 89.124 33.350 -124.864 1.00 82.25 677 PRO A C 1
ATOM 5132 O O . PRO A 1 677 ? 90.359 33.338 -124.954 1.00 82.25 677 PRO A O 1
ATOM 5135 N N . PRO A 1 678 ? 88.515 33.805 -123.756 1.00 78.56 678 PRO A N 1
ATOM 5136 C CA . PRO A 1 678 ? 89.227 33.984 -122.491 1.00 78.56 678 PRO A CA 1
ATOM 5137 C C . PRO A 1 678 ? 89.734 32.625 -121.956 1.00 78.56 678 PRO A C 1
ATOM 5139 O O . PRO A 1 678 ? 89.060 31.620 -122.192 1.00 78.56 678 PRO A O 1
ATOM 5142 N N . PRO A 1 679 ? 90.881 32.546 -121.246 1.00 74.81 679 PRO A N 1
ATOM 5143 C CA . PRO A 1 679 ? 91.767 33.635 -120.829 1.00 74.81 679 PRO A CA 1
ATOM 5144 C C . PRO A 1 679 ? 92.944 33.872 -121.800 1.00 74.81 679 PRO A C 1
ATOM 5146 O O . PRO A 1 679 ? 94.085 33.499 -121.528 1.00 74.81 679 PRO A O 1
ATOM 5149 N N . ASN A 1 680 ? 92.715 34.543 -122.935 1.00 81.81 680 ASN A N 1
ATOM 5150 C CA . ASN A 1 680 ? 93.815 35.119 -123.716 1.00 81.81 680 ASN A CA 1
ATOM 5151 C C . ASN A 1 680 ? 94.207 36.488 -123.137 1.00 81.81 680 ASN A C 1
ATOM 5153 O O . ASN A 1 680 ? 93.550 37.494 -123.404 1.00 81.81 680 ASN A O 1
ATOM 5157 N N . THR A 1 681 ? 95.302 36.532 -122.380 1.00 80.56 681 THR A N 1
ATOM 5158 C CA . THR A 1 681 ? 95.781 37.722 -121.648 1.00 80.56 681 THR A CA 1
ATOM 5159 C C . THR A 1 681 ? 96.141 38.920 -122.529 1.00 80.56 681 THR A C 1
ATOM 5161 O O . THR A 1 681 ? 96.301 40.025 -122.019 1.00 80.56 681 THR A O 1
ATOM 5164 N N . THR A 1 682 ? 96.248 38.737 -123.849 1.00 81.44 682 THR A N 1
ATOM 5165 C CA . THR A 1 682 ? 96.462 39.849 -124.790 1.00 81.44 682 THR A CA 1
ATOM 5166 C C . THR A 1 682 ? 95.181 40.656 -125.027 1.00 81.44 682 THR A C 1
ATOM 5168 O O . THR A 1 682 ? 95.247 41.853 -125.299 1.00 81.44 682 THR A O 1
ATOM 5171 N N . TYR A 1 683 ? 94.014 40.016 -124.938 1.00 80.94 683 TYR A N 1
ATOM 5172 C CA . TYR A 1 683 ? 92.719 40.614 -125.291 1.00 80.94 683 TYR A CA 1
ATOM 5173 C C . TYR A 1 683 ? 91.750 40.705 -124.110 1.00 80.94 683 TYR A C 1
ATOM 5175 O O . TYR A 1 683 ? 90.847 41.538 -124.127 1.00 80.94 683 TYR A O 1
ATOM 5183 N N . TRP A 1 684 ? 91.944 39.878 -123.084 1.00 85.25 684 TRP A N 1
ATOM 5184 C CA . TRP A 1 684 ? 91.031 39.724 -121.961 1.00 85.25 684 TRP A CA 1
ATOM 5185 C C . TRP A 1 684 ? 91.729 40.047 -120.641 1.00 85.25 684 TRP A C 1
ATOM 5187 O O . TRP A 1 684 ? 92.705 39.396 -120.264 1.00 85.25 684 TRP A O 1
ATOM 5197 N N . LEU A 1 685 ? 91.196 41.031 -119.918 1.00 83.06 685 LEU A N 1
ATOM 5198 C CA . LEU A 1 685 ? 91.545 41.311 -118.531 1.00 83.06 685 LEU A CA 1
ATOM 5199 C C . LEU A 1 685 ? 90.599 40.534 -117.627 1.00 83.06 685 LEU A C 1
ATOM 5201 O O . LEU A 1 685 ? 89.381 40.646 -117.749 1.00 83.06 685 LEU A O 1
ATOM 5205 N N . ASN A 1 686 ? 91.160 39.765 -116.702 1.00 80.81 686 ASN A N 1
ATOM 5206 C CA . ASN A 1 686 ? 90.379 39.183 -115.623 1.00 80.81 686 ASN A CA 1
ATOM 5207 C C . ASN A 1 686 ? 89.885 40.318 -114.714 1.00 80.81 686 ASN A C 1
ATOM 5209 O O . ASN A 1 686 ? 90.692 40.975 -114.058 1.00 80.81 686 ASN A O 1
ATOM 5213 N N . VAL A 1 687 ? 88.574 40.549 -114.699 1.00 74.25 687 VAL A N 1
ATOM 5214 C CA . VAL A 1 687 ? 87.922 41.534 -113.819 1.00 74.25 687 VAL A CA 1
ATOM 5215 C C . VAL A 1 687 ? 87.048 40.861 -112.756 1.00 74.25 687 VAL A C 1
ATOM 5217 O O . VAL A 1 687 ? 86.525 41.518 -111.861 1.00 74.25 687 VAL A O 1
ATOM 5220 N N . GLY A 1 688 ? 86.898 39.537 -112.836 1.00 66.94 688 GLY A N 1
ATOM 5221 C CA . GLY A 1 688 ? 85.956 38.732 -112.068 1.00 66.94 688 GLY A CA 1
ATOM 5222 C C . GLY A 1 688 ? 86.527 38.059 -110.821 1.00 66.94 688 GLY A C 1
ATOM 5223 O O . GLY A 1 688 ? 85.993 37.034 -110.405 1.00 66.94 688 GLY A O 1
ATOM 5224 N N . GLN A 1 689 ? 87.572 38.601 -110.187 1.00 60.03 689 GLN A N 1
ATOM 5225 C CA . GLN A 1 689 ? 88.158 37.986 -108.984 1.00 60.03 689 GLN A CA 1
ATOM 5226 C C . GLN A 1 689 ? 87.182 37.940 -107.782 1.00 60.03 689 GLN A C 1
ATOM 5228 O O . GLN A 1 689 ? 87.393 37.174 -106.846 1.00 60.03 689 GLN A O 1
ATOM 5233 N N . ALA A 1 690 ? 86.071 38.685 -107.842 1.00 54.59 690 ALA A N 1
ATOM 5234 C CA . ALA A 1 690 ? 85.002 38.680 -106.842 1.00 54.59 690 ALA A CA 1
ATOM 5235 C C . ALA A 1 690 ? 84.013 37.492 -106.949 1.00 54.59 690 ALA A C 1
ATOM 5237 O O . ALA A 1 690 ? 83.353 37.172 -105.960 1.00 54.59 690 ALA A O 1
ATOM 5238 N N . VAL A 1 691 ? 83.918 36.793 -108.093 1.00 56.47 691 VAL A N 1
ATOM 5239 C CA . VAL A 1 691 ? 82.922 35.711 -108.300 1.00 56.47 691 VAL A CA 1
ATOM 5240 C C . VAL A 1 691 ? 83.400 34.357 -107.748 1.00 56.47 691 VAL A C 1
ATOM 5242 O O . VAL A 1 691 ? 82.590 33.540 -107.313 1.00 56.47 691 VAL A O 1
ATOM 5245 N N . ALA A 1 692 ? 84.716 34.149 -107.616 1.00 54.31 692 ALA A N 1
ATOM 5246 C CA . ALA A 1 692 ? 85.278 32.960 -106.959 1.00 54.31 692 ALA A CA 1
ATOM 5247 C C . ALA A 1 692 ? 84.878 32.848 -105.469 1.00 54.31 692 ALA A C 1
ATOM 5249 O O . ALA A 1 692 ? 84.804 31.750 -104.915 1.00 54.31 692 ALA A O 1
ATOM 5250 N N . THR A 1 693 ? 84.547 33.970 -104.824 1.00 55.53 693 THR A N 1
ATOM 5251 C CA . THR A 1 693 ? 84.049 34.001 -103.442 1.00 55.53 693 THR A CA 1
ATOM 5252 C C . THR A 1 693 ? 82.630 33.441 -103.301 1.00 55.53 693 THR A C 1
ATOM 5254 O O . THR A 1 693 ? 82.311 32.924 -102.235 1.00 55.53 693 THR A O 1
ATOM 5257 N N . ALA A 1 694 ? 81.803 33.450 -104.355 1.00 55.03 694 ALA A N 1
ATOM 5258 C CA . ALA A 1 694 ? 80.423 32.951 -104.303 1.00 55.03 694 ALA A CA 1
ATOM 5259 C C . ALA A 1 694 ? 80.344 31.410 -104.326 1.00 55.03 694 ALA A C 1
ATOM 5261 O O . ALA A 1 694 ? 79.598 30.822 -103.546 1.00 55.03 694 ALA A O 1
ATOM 5262 N N . VAL A 1 695 ? 81.184 30.732 -105.120 1.00 56.38 695 VAL A N 1
ATOM 5263 C CA . VAL A 1 695 ? 81.275 29.253 -105.121 1.00 56.38 695 VAL A CA 1
ATOM 5264 C C . VAL A 1 695 ? 81.957 28.739 -103.845 1.00 56.38 695 VAL A C 1
ATOM 5266 O O . VAL A 1 695 ? 81.539 27.732 -103.269 1.00 56.38 695 VAL A O 1
ATOM 5269 N N . GLY A 1 696 ? 82.959 29.468 -103.338 1.00 57.19 696 GLY A N 1
ATOM 5270 C CA . GLY A 1 696 ? 83.563 29.184 -102.032 1.00 57.19 696 GLY A CA 1
ATOM 5271 C C . GLY A 1 696 ? 82.583 29.363 -100.865 1.00 57.19 696 GLY A C 1
ATOM 5272 O O . GLY A 1 696 ? 82.634 28.606 -99.894 1.00 57.19 696 GLY A O 1
ATOM 5273 N N . LEU A 1 697 ? 81.656 30.320 -100.968 1.00 58.66 697 LEU A N 1
ATOM 5274 C CA . LEU A 1 697 ? 80.601 30.535 -99.981 1.00 58.66 697 LEU A CA 1
ATOM 5275 C C . LEU A 1 697 ? 79.511 29.457 -100.073 1.00 58.66 697 LEU A C 1
ATOM 5277 O O . LEU A 1 697 ? 79.135 28.923 -99.036 1.00 58.66 697 LEU A O 1
ATOM 5281 N N . ALA A 1 698 ? 79.097 29.041 -101.274 1.00 57.44 698 ALA A N 1
ATOM 5282 C CA . ALA A 1 698 ? 78.148 27.938 -101.465 1.00 57.44 698 ALA A CA 1
ATOM 5283 C C . ALA A 1 698 ? 78.673 26.602 -100.899 1.00 57.44 698 ALA A C 1
ATOM 5285 O O . ALA A 1 698 ? 77.957 25.907 -100.181 1.00 57.44 698 ALA A O 1
ATOM 5286 N N . SER A 1 699 ? 79.955 26.277 -101.116 1.00 56.19 699 SER A N 1
ATOM 5287 C CA . SER A 1 699 ? 80.573 25.077 -100.529 1.00 56.19 699 SER A CA 1
ATOM 5288 C C . SER A 1 699 ? 80.691 25.161 -98.998 1.00 56.19 699 SER A C 1
ATOM 5290 O O . SER A 1 699 ? 80.484 24.166 -98.296 1.00 56.19 699 SER A O 1
ATOM 5292 N N . ARG A 1 700 ? 80.953 26.356 -98.446 1.00 55.56 700 ARG A N 1
ATOM 5293 C CA . ARG A 1 700 ? 80.935 26.575 -96.990 1.00 55.56 700 ARG A CA 1
ATOM 5294 C C . ARG A 1 700 ? 79.529 26.476 -96.404 1.00 55.56 700 ARG A C 1
ATOM 5296 O O . ARG A 1 700 ? 79.399 25.887 -95.339 1.00 55.56 700 ARG A O 1
ATOM 5303 N N . VAL A 1 701 ? 78.503 26.986 -97.085 1.00 62.19 701 VAL A N 1
ATOM 5304 C CA . VAL A 1 701 ? 77.098 26.873 -96.660 1.00 62.19 701 VAL A CA 1
ATOM 5305 C C . VAL A 1 701 ? 76.659 25.412 -96.650 1.00 62.19 701 VAL A C 1
ATOM 5307 O O . VAL A 1 701 ? 76.120 24.965 -95.648 1.00 62.19 701 VAL A O 1
ATOM 5310 N N . GLN A 1 702 ? 77.007 24.630 -97.672 1.00 58.97 702 GLN A N 1
ATOM 5311 C CA . GLN A 1 702 ? 76.684 23.200 -97.712 1.00 58.97 702 GLN A CA 1
ATOM 5312 C C . GLN A 1 702 ? 77.421 22.401 -96.620 1.00 58.97 702 GLN A C 1
ATOM 5314 O O . GLN A 1 702 ? 76.854 21.502 -96.011 1.00 58.97 702 GLN A O 1
ATOM 5319 N N . THR A 1 703 ? 78.669 22.773 -96.305 1.00 58.75 703 THR A N 1
ATOM 5320 C CA . THR A 1 703 ? 79.430 22.170 -95.192 1.00 58.75 703 THR A CA 1
ATOM 5321 C C . THR A 1 703 ? 78.858 22.551 -93.819 1.00 58.75 703 THR A C 1
ATOM 5323 O O . THR A 1 703 ? 78.934 21.762 -92.876 1.00 58.75 703 THR A O 1
ATOM 5326 N N . VAL A 1 704 ? 78.307 23.761 -93.680 1.00 55.19 704 VAL A N 1
ATOM 5327 C CA . VAL A 1 704 ? 77.605 24.201 -92.465 1.00 55.19 704 VAL A CA 1
ATOM 5328 C C . VAL A 1 704 ? 76.272 23.462 -92.337 1.00 55.19 704 VAL A C 1
ATOM 5330 O O . VAL A 1 704 ? 75.984 22.953 -91.260 1.00 55.19 704 VAL A O 1
ATOM 5333 N N . GLU A 1 705 ? 75.537 23.286 -93.435 1.00 58.28 705 GLU A N 1
ATOM 5334 C CA . GLU A 1 705 ? 74.269 22.553 -93.485 1.00 58.28 705 GLU A CA 1
ATOM 5335 C C . GLU A 1 705 ? 74.425 21.106 -92.988 1.00 58.28 705 GLU A C 1
ATOM 5337 O O . GLU A 1 705 ? 73.707 20.700 -92.080 1.00 58.28 705 GLU A O 1
ATOM 5342 N N . THR A 1 706 ? 75.436 20.354 -93.456 1.00 56.44 706 THR A N 1
ATOM 5343 C CA . THR A 1 706 ? 75.672 18.978 -92.966 1.00 56.44 706 THR A CA 1
ATOM 5344 C C . THR A 1 706 ? 76.073 18.923 -91.485 1.00 56.44 706 THR A C 1
ATOM 5346 O O . THR A 1 706 ? 75.806 17.932 -90.805 1.00 56.44 706 THR A O 1
ATOM 5349 N N . LYS A 1 707 ? 76.733 19.965 -90.959 1.00 54.06 707 LYS A N 1
ATOM 5350 C CA . LYS A 1 707 ? 77.108 20.020 -89.537 1.00 54.06 707 LYS A CA 1
ATOM 5351 C C . LYS A 1 707 ? 75.915 20.340 -88.641 1.00 54.06 707 LYS A C 1
ATOM 5353 O O . LYS A 1 707 ? 75.830 19.756 -87.563 1.00 54.06 707 LYS A O 1
ATOM 5358 N N . VAL A 1 708 ? 74.998 21.195 -89.091 1.00 55.41 708 VAL A N 1
ATOM 5359 C CA . VAL A 1 708 ? 73.772 21.528 -88.349 1.00 55.41 708 VAL A CA 1
ATOM 5360 C C . VAL A 1 708 ? 72.862 20.299 -88.223 1.00 55.41 708 VAL A C 1
ATOM 5362 O O . VAL A 1 708 ? 72.483 19.955 -87.108 1.00 55.41 708 VAL A O 1
ATOM 5365 N N . THR A 1 709 ? 72.656 19.513 -89.289 1.00 54.44 709 THR A N 1
ATOM 5366 C CA . THR A 1 709 ? 71.836 18.281 -89.202 1.00 54.44 709 THR A CA 1
ATOM 5367 C C . THR A 1 709 ? 72.444 17.219 -88.275 1.00 54.44 709 THR A C 1
ATOM 5369 O O . THR A 1 709 ? 71.728 16.440 -87.650 1.00 54.44 709 THR A O 1
ATOM 5372 N N . SER A 1 710 ? 73.777 17.176 -88.142 1.00 52.62 710 SER A N 1
ATOM 5373 C CA . SER A 1 710 ? 74.437 16.270 -87.188 1.00 52.62 710 SER A CA 1
ATOM 5374 C C . SER A 1 710 ? 74.264 16.694 -85.725 1.00 52.62 710 SER A C 1
ATOM 5376 O O . SER A 1 710 ? 74.371 15.849 -84.842 1.00 52.62 710 SER A O 1
ATOM 5378 N N . ILE A 1 711 ? 73.982 17.975 -85.466 1.00 49.12 711 ILE A N 1
ATOM 5379 C CA . ILE A 1 711 ? 73.735 18.506 -84.120 1.00 49.12 711 ILE A CA 1
ATOM 5380 C C . ILE A 1 711 ? 72.298 18.195 -83.671 1.00 49.12 711 ILE A C 1
ATOM 5382 O O . ILE A 1 711 ? 72.114 17.787 -82.527 1.00 49.12 711 ILE A O 1
ATOM 5386 N N . GLU A 1 712 ? 71.308 18.261 -84.568 1.00 50.00 712 GLU A N 1
ATOM 5387 C CA . GLU A 1 712 ? 69.918 17.858 -84.272 1.00 50.00 712 GLU A CA 1
ATOM 5388 C C . GLU A 1 712 ? 69.776 16.358 -83.944 1.00 50.00 712 GLU A C 1
ATOM 5390 O O . GLU A 1 712 ? 68.935 15.957 -83.140 1.00 50.00 712 GLU A O 1
ATOM 5395 N N . GLY A 1 713 ? 70.634 15.504 -84.516 1.00 47.31 713 GLY A N 1
ATOM 5396 C CA . GLY A 1 713 ? 70.649 14.065 -84.228 1.00 47.31 713 GLY A CA 1
ATOM 5397 C C . GLY A 1 713 ? 71.222 13.680 -82.855 1.00 47.31 713 GLY A C 1
ATOM 5398 O O . GLY A 1 713 ? 71.056 12.539 -82.433 1.00 47.31 713 GLY A O 1
ATOM 5399 N N . VAL A 1 714 ? 71.895 14.596 -82.147 1.00 46.84 714 VAL A N 1
ATOM 5400 C CA . VAL A 1 714 ? 72.511 14.325 -80.829 1.00 46.84 714 VAL A CA 1
ATOM 5401 C C . VAL A 1 714 ? 71.603 14.763 -79.670 1.00 46.84 714 VAL A C 1
ATOM 5403 O O . VAL A 1 714 ? 71.796 14.322 -78.541 1.00 46.84 714 VAL A O 1
ATOM 5406 N N . THR A 1 715 ? 70.569 15.568 -79.926 1.00 44.75 715 THR A N 1
ATOM 5407 C CA . THR A 1 715 ? 69.611 16.045 -78.910 1.00 44.75 715 THR A CA 1
ATOM 5408 C C . THR A 1 715 ? 68.375 15.153 -78.725 1.00 44.75 715 THR A C 1
ATOM 5410 O O . THR A 1 715 ? 67.499 15.499 -77.937 1.00 44.75 715 THR A O 1
ATOM 5413 N N . SER A 1 716 ? 68.303 13.989 -79.385 1.00 45.00 716 SER A N 1
ATOM 5414 C CA . SER A 1 716 ? 67.207 13.007 -79.251 1.00 45.00 716 SER A CA 1
ATOM 5415 C C . SER A 1 716 ? 67.645 11.652 -78.660 1.00 45.00 716 SER A C 1
ATOM 5417 O O . SER A 1 716 ? 67.256 10.593 -79.155 1.00 45.00 716 SER A O 1
ATOM 5419 N N . ALA A 1 717 ? 68.427 11.681 -77.573 1.00 36.53 717 ALA A N 1
ATOM 5420 C CA . ALA A 1 717 ? 68.733 10.513 -76.736 1.00 36.53 717 ALA A CA 1
ATOM 5421 C C . ALA A 1 717 ? 68.532 10.810 -75.246 1.00 36.53 717 ALA A C 1
ATOM 5423 O O . ALA A 1 717 ? 68.990 11.888 -74.796 1.00 36.53 717 ALA A O 1
#

Sequence (717 aa):
MVWAQEQSGTLTEGEQIHLVYVLCEGAIDGLENIYLGEEEIGSFGEFASYELIVNPTEVNAFLKANCQDWKDSQIGRGLSYVRITLKYSAEKFPSGIPDTRFVLRGRNDIYDPRTGNNIYTANTALHILWYLRTRCNVPDDEIIFETFASAANVCDEALTNADGSVSQRYRTSCVIGADEPRPGVLQKMEASCAGKLIRVGGRWMLQAGAYYGPYDFEITEDMIIGTVSGSTESTNDSAINTVRGTFIDPEQSWTETDYPEVSVSEWILEDGGEAAETMTFPYVDDAYQPQRLANIALRQRRAGGAISLPMNFSGYNCRPGRVVLVNLPSLNIFSEFIVSDWSMGDNEGCTVQVKQYEAAIFDDAVGQPYNPLGFINMPSGGLGSPTGLAWSAGDVAEVVQGVLSWVPPQGIVTSYVVTVRQGGNAVQSRAVPATANTLAINGLPSGAYTMGVAALGPMARSGEATISVSIQGPPIPESCVVQSSLDSIVLIPQNPNHALNGGTYEYFFSTNPKATSGTAEYLGQGLSFTHNGLAFYTNYYYFIRSSNAYGKSAFLYVPASTSNDVSAYLAALAGKITETELGQKVLEKIELIDGNGPGSVDDRLAEAKAALAEQISDVDDALGTVRAELQQQIDSIADLADSMPYKPRDTYSAGQGVLGSDGIIYQATQNVPVNTPPPNTTYWLNVGQAVATAVGLASRVQTVETKVTSIEGVTSA

Foldseek 3Di:
DPDKDWFPDDPDAFTKIKDKFWPFFAFFPWWDFKDFAPHTQVVCPPFKDKDKDGQFPWADPVCVVGPVPRDRVPGQHRTIMMMMMGTDDCVVAVPHGGDMDTDGQGDQQQAQLVVRGRGRDQQLLSVLVCCCCPVVVPDPVQEPNVQSNVSSVQQQDWDQFPVRDTDGQFGFADDDDPPDDSVVVSVLSCLRQVKDWDGDPSHTGIDGPAAPDDAPAEDEPQFFDDDKDKDQFADLLQQAFKEKEWEQEVLVVRDTDIADIDGDVVVCVVSVHHHYDYDYNHGDHDNQNVNLSRLLVNLQSGSDMKIKGFGAQVCVVQAAQHKYFYDYVVVPGTAIWGFHDWDDDPPGGIITITTHGDNVSNDGPRDPGPPPPRPPPDPPDAFAFWADFDWDQALAFPPFRTKTFTHHTPDAFQWKWKFKDDPRHTPDIDIGGSPDRIDGDDDDAFAKIKMWMWTDHPPHIYDIDIDIDGRDAFEWQPAWDWDAAFFKIKTQTDDPPGRNSNWWKWKWKDLDPPDDPVRTHTDGIGNMDMDGRHHGFGKMKMWMWIDDPRGIYHTDIDIDTHDDDDPVVVVVPPPCCCPDPNNVVVVVVVCLDPNPDPNRPVNVVVVVVVVVVVVLVVVVVVLVVVVVVLVVVVVVVVVVLVVADDDLADKDAAQRWHQAPVRFIWGFNGIGDHRPGPPPVVGTDGPRPVVVVSVVVVVVSVVVVVVSVVVVVVVPD

InterPro domains:
  IPR013783 Immunoglobulin-like fold [G3DSA:2.60.40.10] (401-476)
  IPR036116 Fibronectin type III superfamily [SSF49265] (403-554)
  IPR053171 Viral Tip Attachment Protein [PTHR36251] (400-713)
  IPR057587 Tip attachment protein J, second Ig-like domain [PF24489] (476-572)

pLDDT: mean 83.3, std 12.17, range [29.53, 97.62]

Radius of gyration: 64.28 Å; chains: 1; bounding box: 137×70×187 Å